Protein AF-A0AAV5ZRG2-F1 (afdb_monomer_lite)

pLDDT: mean 85.49, std 22.39, range [25.75, 98.88]

Secondary structure (DSSP, 8-state):
---------TTTTSSSSS---------------------SS-------------TT------S--TTSBPP--EEEETTS-EEEGGGGTTSEEEEEEEETT-HHHHHHTTHHHH--GGG-PPPTT---HHHHHHHHTTT--TT-TTEEEEEEEEE-TTSSPPPHHHHHHHHHHHT--GGGTEEEEE--GGG-SHHHHHT-SEEEEE-TTSBEEEEEESSS-SS-IIIIIHHHHHHHH-S--TT-----HHHHHHHHHTTT-------TTT--S-HHHHHHHHHHHHHHHHHHHHHHHHHHHHHHSSSPPPPHHHHHHHHHHHHTS---GGGHHHHHHHHHHHHHHHHHHHHHTTSPPPS-GGGSHHHHHHHHHHHHHHHHHHHH-TT--HHHHHHHHHHHHHH---

Foldseek 3Di:
DDDDDDDDDPPPPPPPDPPDDDDDDDDDDDDDDDDDDDDDDDDDDDPPPDPPPDPDPDPFDPDADAQAFHGQDFFAWLVRDTDTPCVLQQAKEKEWLDALLDLCNCQQLACVPLNRDPPRHHDPPRHHVQVQLCVQAVHDGLLPQRYAYEYEYQAYPVRAFDDSNRNNSSCVSSVQDVVSNYIYTGDDRSNDDPRSVQQPGDIWIAASRNGTHAWQGHPDTPDPCRNPVSNCNCVRVDPCPVDPDPDPPVLLVVLQVLDPFDAQQADLPQAPDDNLVSVLVNLLLVLLSQLSSQLSQLVVCLVPVDDDHDDLVSLVVSLVVLVPDPDDPLCVLLSVLQSLLSVLSSVLSVVCVVPHDDPDQCPPPSLVSSLVSLVVSLVSVCVSRVPTDPSNNVNSCRSSVSSHPD

Sequence (406 aa):
MKAKTLVLVLVWAVFLGLAAWQFGGTGPIESIAASVKCGVGQCPLQVAAATATQPGRTAVMWPPRLGEPYPDLELIDQTGQPVRLSSFKGSVMLIEPVGMTCPACQSFAGAHRLGSYEGVAPQEGLPSIEELLPRYAQGLSLSDDRIVFVQLLLYSMSMGPPTPADARQWAEHFRVDRGKNHVVLAGTKELLGQASYDMIPGFHLVDRNFILQVDSTGHRPRHDLFTELLPMVPRLLGPRAAAETPVEPTLVEDAYRAIPHRRTVFDVGTAKMSAEEREYLRRLFDLVDLGIVERVGTLGWLKSNGGREPSAENYDRVLSQLNALAVPPRLGSVHRLVSEAMGEQRAALAEWRKTAVPADLARHPLVASSSGKLRRAYGELLALFPQEDAHNKAAFFDYLCAMDFI

Radius of gyration: 28.53 Å; chains: 1; bounding box: 80×71×68 Å

Structure (mmCIF, N/CA/C/O backbone):
data_AF-A0AAV5ZRG2-F1
#
_entry.id   AF-A0AAV5ZRG2-F1
#
loop_
_atom_site.group_PDB
_atom_site.id
_atom_site.type_symbol
_atom_site.label_atom_id
_atom_site.label_alt_id
_atom_site.label_comp_id
_atom_site.label_asym_id
_atom_site.label_entity_id
_atom_site.label_seq_id
_atom_site.pdbx_PDB_ins_code
_atom_site.Cartn_x
_atom_site.Cartn_y
_atom_site.Cartn_z
_atom_site.occupancy
_atom_site.B_iso_or_e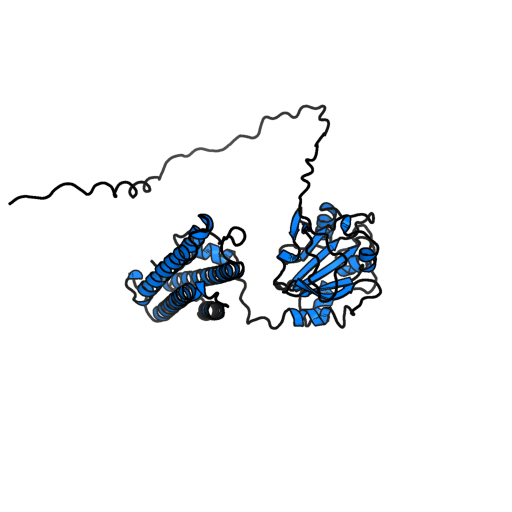quiv
_atom_site.auth_seq_id
_atom_site.auth_comp_id
_atom_site.auth_asym_id
_atom_site.auth_atom_id
_atom_site.pdbx_PDB_model_num
ATOM 1 N N . MET A 1 1 ? -46.970 46.599 36.460 1.00 34.84 1 MET A N 1
ATOM 2 C CA . MET A 1 1 ? -47.338 47.302 35.209 1.00 34.84 1 MET A CA 1
ATOM 3 C C . MET A 1 1 ? -46.064 47.679 34.454 1.00 34.84 1 MET A C 1
ATOM 5 O O . MET A 1 1 ? -45.280 48.414 35.027 1.00 34.84 1 MET A O 1
ATOM 9 N N . LYS A 1 2 ? -45.917 47.185 33.207 1.00 33.19 2 LYS A N 1
ATOM 10 C CA . LYS A 1 2 ? -44.988 47.603 32.116 1.00 33.19 2 LYS A CA 1
ATOM 11 C C . LYS A 1 2 ? -43.472 47.362 32.356 1.00 33.19 2 LYS A C 1
ATOM 13 O O . LYS A 1 2 ? -42.883 47.994 33.215 1.00 33.19 2 LYS A O 1
ATOM 18 N N . ALA A 1 3 ? -42.878 46.288 31.804 1.00 35.78 3 ALA A N 1
ATOM 19 C CA . ALA A 1 3 ? -42.312 46.093 30.437 1.00 35.78 3 ALA A CA 1
ATOM 20 C C . ALA A 1 3 ? -40.870 46.657 30.330 1.00 35.78 3 ALA A C 1
ATOM 22 O O . ALA A 1 3 ? -40.707 47.865 30.397 1.00 35.78 3 ALA A O 1
ATOM 23 N N . LYS A 1 4 ? -39.773 45.876 30.383 1.00 42.81 4 LYS A N 1
ATOM 24 C CA . LYS A 1 4 ? -39.190 44.885 29.434 1.00 42.81 4 LYS A CA 1
ATOM 25 C C . LYS A 1 4 ? -39.018 45.396 27.996 1.00 42.81 4 LYS A C 1
ATOM 27 O O . LYS A 1 4 ? -39.928 45.214 27.194 1.00 42.81 4 LYS A O 1
ATOM 32 N N . THR A 1 5 ? -37.830 45.903 27.641 1.00 41.25 5 THR A N 1
ATOM 33 C CA . THR A 1 5 ? -37.256 45.823 26.276 1.00 41.25 5 THR A CA 1
ATOM 34 C C . THR A 1 5 ? -35.747 46.127 26.299 1.00 41.25 5 THR A C 1
ATOM 36 O O . THR A 1 5 ? -35.300 46.884 27.150 1.00 41.25 5 THR A O 1
ATOM 39 N N . LEU A 1 6 ? -35.016 45.570 25.324 1.00 39.03 6 LEU A N 1
ATOM 40 C CA . LEU A 1 6 ? -33.600 45.778 24.971 1.00 39.03 6 LEU A CA 1
ATOM 41 C C . LEU A 1 6 ? -32.544 45.020 25.796 1.00 39.03 6 LEU A C 1
ATOM 43 O O . LEU A 1 6 ? -31.997 45.566 26.736 1.00 39.03 6 LEU A O 1
ATOM 47 N N . VAL A 1 7 ? -32.223 43.788 25.376 1.00 40.59 7 VAL A N 1
ATOM 48 C CA . VAL A 1 7 ? -30.865 43.323 24.992 1.00 40.59 7 VAL A CA 1
ATOM 49 C C . VAL A 1 7 ? -31.059 41.980 24.270 1.00 40.59 7 VAL A C 1
ATOM 51 O O . VAL A 1 7 ? -31.121 40.952 24.929 1.00 40.59 7 VAL A O 1
ATOM 54 N N . LEU A 1 8 ? -31.225 41.975 22.940 1.00 39.06 8 LEU A N 1
ATOM 55 C CA . LEU A 1 8 ? -30.993 40.794 22.081 1.00 39.06 8 LEU A CA 1
ATOM 56 C C . LEU A 1 8 ? -31.120 41.186 20.593 1.00 39.06 8 LEU A C 1
ATOM 58 O O . LEU A 1 8 ? -32.185 41.055 20.004 1.00 39.06 8 LEU A O 1
ATOM 62 N N . VAL A 1 9 ? -30.052 41.716 19.981 1.00 39.03 9 VAL A N 1
ATOM 63 C CA . VAL A 1 9 ? -29.987 41.920 18.509 1.00 39.03 9 VAL A CA 1
ATOM 64 C C . VAL A 1 9 ? -28.652 41.463 17.893 1.00 39.03 9 VAL A C 1
ATOM 66 O O . VAL A 1 9 ? -28.528 41.374 16.679 1.00 39.03 9 VAL A O 1
ATOM 69 N N . LEU A 1 10 ? -27.655 41.043 18.673 1.00 34.97 10 LEU A N 1
ATOM 70 C CA . LEU A 1 10 ? -26.305 40.796 18.146 1.00 34.97 10 LEU A CA 1
ATOM 71 C C . LEU A 1 10 ? -25.943 39.306 18.029 1.00 34.97 10 LEU A C 1
ATOM 73 O O . LEU A 1 10 ? -24.898 38.891 18.502 1.00 34.97 10 LEU A O 1
ATOM 77 N N . VAL A 1 11 ? -26.813 38.492 17.415 1.00 36.44 11 VAL A N 1
ATOM 78 C CA . VAL A 1 11 ? -26.460 37.115 16.970 1.00 36.44 11 VAL A CA 1
ATOM 79 C C . VAL A 1 11 ? -27.075 36.746 15.599 1.00 36.44 11 VAL A C 1
ATOM 81 O O . VAL A 1 11 ? -26.714 35.740 15.004 1.00 36.44 11 VAL A O 1
ATOM 84 N N . TRP A 1 12 ? -27.939 37.581 15.007 1.00 32.88 12 TRP A N 1
ATOM 85 C CA . TRP A 1 12 ? -28.685 37.229 13.782 1.00 32.88 12 TRP A CA 1
ATOM 86 C C . TRP A 1 12 ? -28.077 37.710 12.447 1.00 32.88 12 TRP A C 1
ATOM 88 O O . TRP A 1 12 ? -28.695 37.539 11.402 1.00 32.88 12 TRP A O 1
ATOM 98 N N . ALA A 1 13 ? -26.862 38.269 12.440 1.00 36.91 13 ALA A N 1
ATOM 99 C CA . ALA A 1 13 ? -26.251 38.851 11.232 1.00 36.91 13 ALA A CA 1
ATOM 100 C C . ALA A 1 13 ? -25.249 37.941 10.486 1.00 36.91 13 ALA A C 1
ATOM 102 O O . ALA A 1 13 ? -24.649 38.380 9.512 1.00 36.91 13 ALA A O 1
ATOM 103 N N . VAL A 1 14 ? -25.066 36.680 10.900 1.00 37.94 14 VAL A N 1
ATOM 104 C CA . VAL A 1 14 ? -24.123 35.746 10.236 1.00 37.94 14 VAL A CA 1
ATOM 105 C C . VAL A 1 14 ? -24.837 34.675 9.390 1.00 37.94 14 VAL A C 1
ATOM 107 O O . VAL A 1 14 ? -24.207 34.021 8.570 1.00 37.94 14 VAL A O 1
ATOM 110 N N . PHE A 1 15 ? -26.165 34.537 9.493 1.00 37.00 15 PHE A N 1
ATOM 111 C CA . PHE A 1 15 ? -26.904 33.420 8.876 1.00 37.00 15 PHE A CA 1
ATOM 112 C C . PHE A 1 15 ? -27.759 33.756 7.637 1.00 37.00 15 PHE A C 1
ATOM 114 O O . PHE A 1 15 ? -28.445 32.882 7.122 1.00 37.00 15 PHE A O 1
ATOM 121 N N . LEU A 1 16 ? -27.695 34.981 7.101 1.00 34.28 16 LEU A N 1
ATOM 122 C CA . LEU A 1 16 ? -28.445 35.390 5.895 1.00 34.28 16 LEU A CA 1
ATOM 123 C C . LEU A 1 16 ? -27.532 35.916 4.771 1.00 34.28 16 LEU A C 1
ATOM 125 O O . LEU A 1 16 ? -27.847 36.902 4.112 1.00 34.28 16 LEU A O 1
ATOM 129 N N . GLY A 1 17 ? -26.384 35.264 4.562 1.00 30.91 17 GLY A N 1
ATOM 130 C CA . GLY A 1 17 ? -25.375 35.661 3.568 1.00 30.91 17 GLY A CA 1
ATOM 131 C C . GLY A 1 17 ? -25.052 34.630 2.481 1.00 30.91 17 GLY A C 1
ATOM 132 O O . GLY A 1 17 ? -24.075 34.821 1.769 1.00 30.91 17 GLY A O 1
ATOM 133 N N . LEU A 1 18 ? -25.818 33.542 2.347 1.00 33.75 18 LEU A N 1
ATOM 134 C CA . LEU A 1 18 ? -25.573 32.479 1.356 1.00 33.75 18 LEU A CA 1
ATOM 135 C C . LEU A 1 18 ? -26.894 31.934 0.789 1.00 33.75 18 LEU A C 1
ATOM 137 O O . LEU A 1 18 ? -27.246 30.778 0.987 1.00 33.75 18 LEU A O 1
ATOM 141 N N . ALA A 1 19 ? -27.659 32.788 0.108 1.00 39.31 19 ALA A N 1
ATOM 142 C CA . ALA A 1 19 ? -28.791 32.363 -0.720 1.00 39.31 19 ALA A CA 1
ATOM 143 C C . ALA A 1 19 ? -29.127 33.431 -1.770 1.00 39.31 19 ALA A C 1
ATOM 145 O O . ALA A 1 19 ? -30.195 34.033 -1.753 1.00 39.31 19 ALA A O 1
ATOM 146 N N . ALA A 1 20 ? -28.190 33.694 -2.675 1.00 34.62 20 ALA A N 1
ATOM 147 C CA . ALA A 1 20 ? -28.480 34.315 -3.959 1.00 34.62 20 ALA A CA 1
ATOM 148 C C . ALA A 1 20 ? -27.297 34.034 -4.878 1.00 34.62 20 ALA A C 1
ATOM 150 O O . ALA A 1 20 ? -26.232 34.589 -4.653 1.00 34.62 20 ALA A O 1
ATOM 151 N N . TRP A 1 21 ? -27.473 33.164 -5.871 1.00 31.53 21 TRP A N 1
ATOM 152 C CA . TRP A 1 21 ? -26.853 33.305 -7.190 1.00 31.53 21 TRP A CA 1
ATOM 153 C C . TRP A 1 21 ? -27.485 32.284 -8.134 1.00 31.53 21 TRP A C 1
ATOM 155 O O . TRP A 1 21 ? -27.188 31.093 -8.095 1.00 31.53 21 TRP A O 1
ATOM 165 N N . GLN A 1 22 ? -28.380 32.772 -8.988 1.00 35.47 22 GLN A N 1
ATOM 166 C CA . GLN A 1 22 ? -28.697 32.120 -10.245 1.00 35.47 22 GLN A CA 1
ATOM 167 C C . GLN A 1 22 ? -29.011 33.178 -11.314 1.00 35.47 22 GLN A C 1
ATOM 169 O O . GLN A 1 22 ? -29.742 34.131 -11.060 1.00 35.47 22 GLN A O 1
ATOM 174 N N . PHE A 1 23 ? -28.458 32.904 -12.501 1.00 34.09 23 PHE A N 1
ATOM 175 C CA . PHE A 1 23 ? -28.704 33.444 -13.844 1.00 34.09 23 PHE A CA 1
ATOM 176 C C . PHE A 1 23 ? -28.023 34.737 -14.319 1.00 34.09 23 PHE A C 1
ATOM 178 O O . PHE A 1 23 ? -28.360 35.844 -13.918 1.00 34.09 23 PHE A O 1
ATOM 185 N N . GLY A 1 24 ? -27.203 34.552 -15.366 1.00 30.45 24 GLY A N 1
ATOM 186 C CA . GLY A 1 24 ? -27.174 35.438 -16.532 1.00 30.45 24 GLY A CA 1
ATOM 187 C C . GLY A 1 24 ? -25.797 35.590 -17.178 1.00 30.45 24 GLY A C 1
ATOM 188 O O . GLY A 1 24 ? -24.979 36.345 -16.670 1.00 30.45 24 GLY A O 1
ATOM 189 N N . GLY A 1 25 ? -25.554 34.947 -18.328 1.00 27.30 25 GLY A N 1
ATOM 190 C CA . GLY A 1 25 ? -24.407 35.313 -19.170 1.00 27.30 25 GLY A CA 1
ATOM 191 C C . GLY A 1 25 ? -24.001 34.296 -20.234 1.00 27.30 25 GLY A C 1
ATOM 192 O O . GLY A 1 25 ? -23.096 33.501 -20.026 1.00 27.30 25 GLY A O 1
ATOM 193 N N . THR A 1 26 ? -24.656 34.350 -21.389 1.00 40.75 26 THR A N 1
ATOM 194 C CA . THR A 1 26 ? -24.273 33.706 -22.656 1.00 40.75 26 THR A CA 1
ATOM 195 C C . THR A 1 26 ? -23.140 34.475 -23.357 1.00 40.75 26 THR A C 1
ATOM 197 O O . THR A 1 26 ? -23.277 35.685 -23.534 1.00 40.75 26 THR A O 1
ATOM 200 N N . GLY A 1 27 ? -22.086 33.804 -23.843 1.00 28.42 27 GLY A N 1
ATOM 201 C CA . GLY A 1 27 ? -21.125 34.382 -24.805 1.00 28.42 27 GLY A CA 1
ATOM 202 C C . GLY A 1 27 ? -19.825 33.569 -24.977 1.00 28.42 27 GLY A C 1
ATOM 203 O O . GLY A 1 27 ? -19.367 32.999 -23.991 1.00 28.42 27 GLY A O 1
ATOM 204 N N . PRO A 1 28 ? -19.247 33.462 -26.194 1.00 35.66 28 PRO A N 1
ATOM 205 C CA . PRO A 1 28 ? -18.302 32.405 -26.574 1.00 35.66 28 PRO A CA 1
ATOM 206 C C . PRO A 1 28 ? -16.834 32.742 -26.257 1.00 35.66 28 PRO A C 1
ATOM 208 O O . PRO A 1 28 ? -16.416 33.891 -26.376 1.00 35.66 28 PRO A O 1
ATOM 211 N N . ILE A 1 29 ? -16.035 31.724 -25.915 1.00 28.77 29 ILE A N 1
ATOM 212 C CA . ILE A 1 29 ? -14.572 31.827 -25.810 1.00 28.77 29 ILE A CA 1
ATOM 213 C C . ILE A 1 29 ? -13.958 31.309 -27.114 1.00 28.77 29 ILE A C 1
ATOM 215 O O . ILE A 1 29 ? -13.794 30.107 -27.306 1.00 28.77 29 ILE A O 1
ATOM 219 N N . GLU A 1 30 ? -13.594 32.241 -27.989 1.00 29.86 30 GLU A N 1
ATOM 220 C CA . GLU A 1 30 ? -12.513 32.087 -28.962 1.00 29.86 30 GLU A CA 1
ATOM 221 C C . GLU A 1 30 ? -11.387 33.072 -28.600 1.00 29.86 30 GLU A C 1
ATOM 223 O O . GLU A 1 30 ? -11.642 34.178 -28.128 1.00 29.86 30 GLU A O 1
ATOM 228 N N . SER A 1 31 ? -10.144 32.672 -28.898 1.00 29.20 31 SER A N 1
ATOM 229 C CA . SER A 1 31 ? -8.944 33.518 -29.020 1.00 29.20 31 SER A CA 1
ATOM 230 C C . SER A 1 31 ? -8.246 34.022 -27.740 1.00 29.20 31 SER A C 1
ATOM 232 O O . SER A 1 31 ? -8.363 35.190 -27.380 1.00 29.20 31 SER A O 1
ATOM 234 N N . ILE A 1 32 ? -7.314 33.214 -27.209 1.00 28.98 32 ILE A N 1
ATOM 235 C CA . ILE A 1 32 ? -5.946 33.687 -26.894 1.00 28.98 32 ILE A CA 1
ATOM 236 C C . ILE A 1 32 ? -4.947 32.617 -27.359 1.00 28.98 32 ILE A C 1
ATOM 238 O O . ILE A 1 32 ? -4.423 31.822 -26.586 1.00 28.98 32 ILE A O 1
ATOM 242 N N . ALA A 1 33 ? -4.700 32.593 -28.665 1.00 29.89 33 ALA A N 1
ATOM 243 C CA . ALA A 1 33 ? -3.567 31.909 -29.272 1.00 29.89 33 ALA A CA 1
ATOM 244 C C . ALA A 1 33 ? -2.979 32.836 -30.336 1.00 29.89 33 ALA A C 1
ATOM 246 O O . ALA A 1 33 ? -3.237 32.674 -31.519 1.00 29.89 33 ALA A O 1
ATOM 247 N N . ALA A 1 34 ? -2.248 33.857 -29.894 1.00 27.00 34 ALA A N 1
ATOM 248 C CA . ALA A 1 34 ? -1.212 34.539 -30.665 1.00 27.00 34 ALA A CA 1
ATOM 249 C C . ALA A 1 34 ? -0.648 35.677 -29.815 1.00 27.00 34 ALA A C 1
ATOM 251 O O . ALA A 1 34 ? -1.380 36.607 -29.486 1.00 27.00 34 ALA A O 1
ATOM 252 N N . SER A 1 35 ? 0.650 35.605 -29.500 1.00 30.48 35 SER A N 1
ATOM 253 C CA . SER A 1 35 ? 1.623 36.715 -29.584 1.00 30.48 35 SER A CA 1
ATOM 254 C C . SER A 1 35 ? 2.746 36.576 -28.552 1.00 30.48 35 SER A C 1
ATOM 256 O O . SER A 1 35 ? 2.848 37.387 -27.641 1.00 30.48 35 SER A O 1
ATOM 258 N N . VAL A 1 36 ? 3.658 35.616 -28.733 1.00 25.75 36 VAL A N 1
ATOM 259 C CA . VAL A 1 36 ? 5.061 35.836 -28.345 1.00 25.75 36 VAL A CA 1
ATOM 260 C C . VAL A 1 36 ? 5.947 35.283 -29.456 1.00 25.75 36 VAL A C 1
ATOM 262 O O . VAL A 1 36 ? 6.033 34.080 -29.678 1.00 25.75 36 VAL A O 1
ATOM 265 N N . LYS A 1 37 ? 6.569 36.200 -30.201 1.00 29.41 37 LYS A N 1
ATOM 266 C CA . LYS A 1 37 ? 7.625 35.908 -31.171 1.00 29.41 37 LYS A CA 1
ATOM 267 C C . LYS A 1 37 ? 8.891 35.544 -30.395 1.00 29.41 37 LYS A C 1
ATOM 269 O O . LYS A 1 37 ? 9.465 36.412 -29.743 1.00 29.41 37 LYS A O 1
ATOM 274 N N . CYS A 1 38 ? 9.353 34.301 -30.488 1.00 27.84 38 CYS A N 1
ATOM 275 C CA . CYS A 1 38 ? 10.720 33.965 -30.096 1.00 27.84 38 CYS A CA 1
ATOM 276 C C . CYS A 1 38 ? 11.675 34.470 -31.185 1.00 27.84 38 CYS A C 1
ATOM 278 O O . CYS A 1 38 ? 11.672 33.974 -32.311 1.00 27.84 38 CYS A O 1
ATOM 280 N N . GLY A 1 39 ? 12.448 35.503 -30.852 1.00 27.94 39 GLY A N 1
ATOM 281 C CA . GLY A 1 39 ? 13.554 35.986 -31.667 1.00 27.94 39 GLY A CA 1
ATOM 282 C C . GLY A 1 39 ? 14.748 35.036 -31.592 1.00 27.94 39 GLY A C 1
ATOM 283 O O . GLY A 1 39 ? 15.058 34.477 -30.543 1.00 27.94 39 GLY A O 1
ATOM 284 N N . VAL A 1 40 ? 15.399 34.859 -32.736 1.00 36.66 40 VAL A N 1
ATOM 285 C CA . VAL A 1 40 ? 16.639 34.106 -32.915 1.00 36.66 40 VAL A CA 1
ATOM 286 C C . VAL A 1 40 ? 17.789 34.864 -32.246 1.00 36.66 40 VAL A C 1
ATOM 288 O O . VAL A 1 40 ? 18.019 36.024 -32.576 1.00 36.66 40 VAL A O 1
ATOM 291 N N . GLY A 1 41 ? 18.541 34.193 -31.368 1.00 35.91 41 GLY A N 1
ATOM 292 C CA . GLY A 1 41 ? 19.876 34.631 -30.949 1.00 35.91 41 GLY A CA 1
ATOM 293 C C . GLY A 1 41 ? 20.081 34.774 -29.440 1.00 35.91 41 GLY A C 1
ATOM 294 O O . GLY A 1 41 ? 19.523 35.661 -28.812 1.00 35.91 41 GLY A O 1
ATOM 295 N N . GLN A 1 42 ? 20.98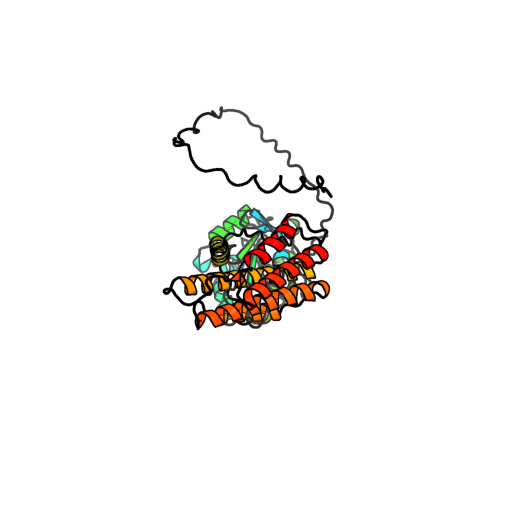5 33.939 -28.916 1.00 36.03 42 GLN A N 1
ATOM 296 C CA . GLN A 1 42 ? 21.749 34.120 -27.672 1.00 36.03 42 GLN A CA 1
ATOM 297 C C . GLN A 1 42 ? 20.968 34.063 -26.346 1.00 36.03 42 GLN A C 1
ATOM 299 O O . GLN A 1 42 ? 20.590 35.073 -25.764 1.00 36.03 42 GLN A O 1
ATOM 304 N N . CYS A 1 43 ? 20.877 32.856 -25.780 1.00 26.06 43 CYS A N 1
ATOM 305 C CA . CYS A 1 43 ? 20.791 32.671 -24.331 1.00 26.06 43 CYS A CA 1
ATOM 306 C C . CYS A 1 43 ? 21.982 31.817 -23.869 1.00 26.06 43 CYS A C 1
ATOM 308 O O . CYS A 1 43 ? 22.019 30.624 -24.181 1.00 26.06 43 CYS A O 1
ATOM 310 N N . PRO A 1 44 ? 22.973 32.385 -23.156 1.00 35.72 44 PRO A N 1
ATOM 311 C CA . PRO A 1 44 ? 23.947 31.584 -22.438 1.00 35.72 44 PRO A CA 1
ATOM 312 C C . PRO A 1 44 ? 23.245 30.954 -21.228 1.00 35.72 44 PRO A C 1
ATOM 314 O O . PRO A 1 44 ? 22.804 31.645 -20.311 1.00 35.72 44 PRO A O 1
ATOM 317 N N . LEU A 1 45 ? 23.117 29.628 -21.244 1.00 31.42 45 LEU A N 1
ATOM 318 C CA . LEU A 1 45 ? 22.704 28.845 -20.084 1.00 31.42 45 LEU A CA 1
ATOM 319 C C . LEU A 1 45 ? 23.762 28.988 -18.985 1.00 31.42 45 LEU A C 1
ATOM 321 O O . LEU A 1 45 ? 24.807 28.344 -19.019 1.00 31.42 45 LEU A O 1
ATOM 325 N N . GLN A 1 46 ? 23.457 29.806 -17.986 1.00 32.66 46 GLN A N 1
ATOM 326 C CA . GLN A 1 46 ? 24.049 29.709 -16.659 1.00 32.66 46 GLN A CA 1
ATOM 327 C C . GLN A 1 46 ? 22.911 29.514 -15.660 1.00 32.66 46 GLN A C 1
ATOM 329 O O . GLN A 1 46 ? 22.422 30.444 -15.025 1.00 32.66 46 GLN A O 1
ATOM 334 N N . VAL A 1 47 ? 22.462 28.264 -15.549 1.00 32.31 47 VAL A N 1
ATOM 335 C CA . VAL A 1 47 ? 21.676 27.827 -14.397 1.00 32.31 47 VAL A CA 1
ATOM 336 C C . VAL A 1 47 ? 22.683 27.536 -13.292 1.00 32.31 47 VAL A C 1
ATOM 338 O O . VAL A 1 47 ? 23.276 26.461 -13.236 1.00 32.31 47 VAL A O 1
ATOM 341 N N . ALA A 1 48 ? 22.921 28.520 -12.428 1.00 34.53 48 ALA A N 1
ATOM 342 C CA . ALA A 1 48 ? 23.519 28.251 -11.133 1.00 34.53 48 ALA A CA 1
ATOM 343 C C . ALA A 1 48 ? 22.498 27.439 -10.324 1.00 34.53 48 ALA A C 1
ATOM 345 O O . ALA A 1 48 ? 21.539 27.983 -9.779 1.00 34.53 48 ALA A O 1
ATOM 346 N N . ALA A 1 49 ? 22.674 26.118 -10.303 1.00 34.84 49 ALA A N 1
ATOM 347 C CA . ALA A 1 49 ? 21.942 25.241 -9.409 1.00 34.84 49 ALA A CA 1
ATOM 348 C C . ALA A 1 49 ? 22.314 25.606 -7.965 1.00 34.84 49 ALA A C 1
ATOM 350 O O . ALA A 1 49 ? 23.444 25.393 -7.520 1.00 34.84 49 ALA A O 1
ATOM 351 N N . ALA A 1 50 ? 21.355 26.177 -7.239 1.00 30.59 50 ALA A N 1
ATOM 352 C CA . ALA A 1 50 ? 21.455 26.360 -5.804 1.00 30.59 50 ALA A CA 1
ATOM 353 C C . ALA A 1 50 ? 21.613 24.979 -5.155 1.00 30.59 50 ALA A C 1
ATOM 355 O O . ALA A 1 50 ? 20.699 24.156 -5.162 1.00 30.59 50 ALA A O 1
ATOM 356 N N . THR A 1 51 ? 22.801 24.709 -4.621 1.00 35.91 51 THR A N 1
ATOM 357 C CA . THR A 1 51 ? 23.056 23.499 -3.844 1.00 35.91 51 THR A CA 1
ATOM 358 C C . THR A 1 51 ? 22.490 23.734 -2.449 1.00 35.91 51 THR A C 1
ATOM 360 O O . THR A 1 51 ? 23.117 24.384 -1.616 1.00 35.91 51 THR A O 1
ATOM 363 N N . ALA A 1 52 ? 21.274 23.250 -2.198 1.00 37.56 52 ALA A N 1
ATOM 364 C CA . ALA A 1 52 ? 20.752 23.148 -0.844 1.00 37.56 52 ALA A CA 1
ATOM 365 C C . ALA A 1 52 ? 21.450 21.969 -0.152 1.00 37.56 52 ALA A C 1
ATOM 367 O O . ALA A 1 52 ? 21.054 20.812 -0.288 1.00 37.56 52 ALA A O 1
ATOM 368 N N . THR A 1 53 ? 22.529 22.261 0.565 1.00 35.97 53 THR A N 1
ATOM 369 C CA . THR A 1 53 ? 23.169 21.323 1.488 1.00 35.97 53 THR A CA 1
ATOM 370 C C . THR A 1 53 ? 22.180 21.022 2.614 1.00 35.97 53 THR A C 1
ATOM 372 O O . THR A 1 53 ? 22.018 21.842 3.514 1.00 35.97 53 THR A O 1
ATOM 375 N N . GLN A 1 54 ? 21.477 19.886 2.557 1.00 42.53 54 GLN A N 1
ATOM 376 C CA . GLN A 1 54 ? 20.591 19.467 3.645 1.00 42.53 54 GLN A CA 1
ATOM 377 C C . GLN A 1 54 ? 21.419 18.948 4.835 1.00 42.53 54 GLN A C 1
ATOM 379 O O . GLN A 1 54 ? 22.111 17.933 4.701 1.00 42.53 54 GLN A O 1
ATOM 384 N N . PRO A 1 55 ? 21.361 19.607 6.006 1.00 37.22 55 PRO A N 1
ATOM 385 C CA . PRO A 1 55 ? 21.970 19.100 7.223 1.00 37.22 55 PRO A CA 1
ATOM 386 C C . PRO A 1 55 ? 21.089 17.991 7.813 1.00 37.22 55 PRO A C 1
ATOM 388 O O . PRO A 1 55 ? 19.893 18.187 8.009 1.00 37.22 55 PRO A O 1
ATOM 391 N N . GLY A 1 56 ? 21.687 16.835 8.117 1.00 46.31 56 GLY A N 1
ATOM 392 C CA . GLY A 1 56 ? 21.025 15.755 8.864 1.00 46.31 56 GLY A CA 1
ATOM 393 C C . GLY A 1 56 ? 20.905 14.407 8.152 1.00 46.31 56 GLY A C 1
ATOM 394 O O . GLY A 1 56 ? 20.330 13.488 8.730 1.00 46.31 56 GLY A O 1
ATOM 395 N N . ARG A 1 57 ? 21.463 14.242 6.942 1.00 55.06 57 ARG A N 1
ATOM 396 C CA . ARG A 1 57 ? 21.567 12.920 6.302 1.00 55.06 57 ARG A CA 1
ATOM 397 C C . ARG A 1 57 ? 22.434 12.000 7.164 1.00 55.06 57 ARG A C 1
ATOM 399 O O . ARG A 1 57 ? 23.657 12.123 7.192 1.00 55.06 57 ARG A O 1
ATOM 406 N N . THR A 1 58 ? 21.785 11.101 7.896 1.00 57.72 58 THR A N 1
ATOM 407 C CA . THR A 1 58 ? 22.438 9.975 8.564 1.00 57.72 58 THR A CA 1
ATOM 408 C C . THR A 1 58 ? 23.174 9.175 7.493 1.00 57.72 58 THR A C 1
ATOM 410 O O . THR A 1 58 ? 22.660 9.024 6.383 1.00 57.72 58 THR A O 1
ATOM 413 N N . ALA A 1 59 ? 24.393 8.717 7.787 1.00 68.38 59 ALA A N 1
ATOM 414 C CA . ALA A 1 59 ? 25.154 7.913 6.839 1.00 68.38 59 ALA A CA 1
ATOM 415 C C . ALA A 1 59 ? 24.289 6.734 6.373 1.00 68.38 59 ALA A C 1
ATOM 417 O O . ALA A 1 59 ? 23.760 5.990 7.200 1.00 68.38 59 ALA A O 1
ATOM 418 N N . VAL A 1 60 ? 24.115 6.603 5.057 1.00 75.12 60 VAL A N 1
ATOM 419 C CA . VAL A 1 60 ? 23.375 5.486 4.473 1.00 75.12 60 VAL A CA 1
ATOM 420 C C . VAL A 1 60 ? 24.127 4.214 4.843 1.00 75.12 60 VAL A C 1
ATOM 422 O O . VAL A 1 60 ? 25.270 4.022 4.433 1.00 75.12 60 VAL A O 1
ATOM 425 N N . MET A 1 61 ? 23.512 3.363 5.662 1.00 87.19 61 MET A N 1
ATOM 426 C CA . MET A 1 61 ? 24.069 2.053 5.965 1.00 87.19 61 MET A CA 1
ATOM 427 C C . MET A 1 61 ? 23.942 1.201 4.703 1.00 87.19 61 MET A C 1
ATOM 429 O O . MET A 1 61 ? 22.843 0.812 4.330 1.00 87.19 61 MET A O 1
ATOM 433 N N . TRP A 1 62 ? 25.051 0.968 4.010 1.00 94.31 62 TRP A N 1
ATOM 434 C CA . TRP A 1 62 ? 25.092 0.167 2.792 1.00 94.31 62 TRP A CA 1
ATOM 435 C C . TRP A 1 62 ? 26.357 -0.700 2.793 1.00 94.31 62 TRP A C 1
ATOM 437 O O . TRP A 1 62 ? 27.429 -0.179 3.122 1.00 94.31 62 TRP A O 1
ATOM 447 N N . PRO A 1 63 ? 26.277 -2.003 2.458 1.00 95.81 63 PRO A N 1
ATOM 448 C CA . PRO A 1 63 ? 25.107 -2.754 1.972 1.00 95.81 63 PRO A CA 1
ATOM 449 C C . PRO A 1 63 ? 24.085 -3.127 3.074 1.00 95.81 63 PRO A C 1
ATOM 451 O O . PRO A 1 63 ? 24.400 -2.995 4.262 1.00 95.81 63 PRO A O 1
ATOM 454 N N . PRO A 1 64 ? 22.873 -3.598 2.703 1.00 96.88 64 PRO A N 1
ATOM 455 C CA . PRO A 1 64 ? 21.891 -4.150 3.641 1.00 96.88 64 PRO A CA 1
ATOM 456 C C . PRO A 1 64 ? 22.442 -5.330 4.458 1.00 96.88 64 PRO A C 1
ATOM 458 O O . PRO A 1 64 ? 23.340 -6.048 4.015 1.00 96.88 64 PRO A O 1
ATOM 461 N N . ARG A 1 65 ? 21.885 -5.561 5.653 1.00 97.12 65 ARG A N 1
ATOM 462 C CA . ARG A 1 65 ? 22.281 -6.663 6.544 1.00 97.12 65 ARG A CA 1
ATOM 463 C C . ARG A 1 65 ? 21.079 -7.507 6.936 1.00 97.12 65 ARG A C 1
ATOM 465 O O . ARG A 1 65 ? 20.024 -6.984 7.278 1.00 97.12 65 ARG A O 1
ATOM 472 N N . LEU A 1 66 ? 21.254 -8.824 6.878 1.00 97.62 66 LEU A N 1
ATOM 473 C CA . LEU A 1 66 ? 20.217 -9.791 7.223 1.00 97.62 66 LEU A CA 1
ATOM 474 C C . LEU A 1 66 ? 19.774 -9.622 8.685 1.00 97.62 66 LEU A C 1
ATOM 476 O O . LEU A 1 66 ? 20.621 -9.533 9.573 1.00 97.62 66 LEU A O 1
ATOM 480 N N . GLY A 1 67 ? 18.463 -9.604 8.930 1.00 96.44 67 GLY A N 1
ATOM 481 C CA . GLY A 1 67 ? 17.871 -9.435 10.261 1.00 96.44 67 GLY A CA 1
ATOM 482 C C . GLY A 1 67 ? 17.879 -7.999 10.796 1.00 96.44 67 GLY A C 1
ATOM 483 O O . GLY A 1 67 ? 17.356 -7.756 11.883 1.00 96.44 67 GLY A O 1
ATOM 484 N N . GLU A 1 68 ? 18.432 -7.042 10.049 1.00 97.19 68 GLU A N 1
ATOM 485 C CA . GLU A 1 68 ? 18.423 -5.619 10.390 1.00 97.19 68 GLU A CA 1
ATOM 486 C C . GLU A 1 68 ? 17.375 -4.858 9.551 1.00 97.19 68 GLU A C 1
ATOM 488 O O . GLU A 1 68 ? 16.928 -5.355 8.506 1.00 97.19 68 GLU A O 1
ATOM 493 N N . PRO A 1 69 ? 16.958 -3.649 9.981 1.00 96.62 69 PRO A N 1
ATOM 494 C CA . PRO A 1 69 ? 16.170 -2.763 9.136 1.00 96.62 69 PRO A CA 1
ATOM 495 C C . PRO A 1 69 ? 16.842 -2.536 7.781 1.00 96.62 69 PRO A C 1
ATOM 497 O O . PRO A 1 69 ? 18.045 -2.275 7.711 1.00 96.62 69 PRO A O 1
ATOM 500 N N . TYR A 1 70 ? 16.064 -2.618 6.703 1.00 97.94 70 TYR A N 1
ATOM 501 C CA . TYR A 1 70 ? 16.574 -2.344 5.366 1.00 97.94 70 TYR A CA 1
ATOM 502 C C . TYR A 1 70 ? 17.042 -0.879 5.273 1.00 97.94 70 TYR A C 1
ATOM 504 O O . TYR A 1 70 ? 16.447 -0.009 5.920 1.00 97.94 70 TYR A O 1
ATOM 512 N N . PRO A 1 71 ? 18.087 -0.561 4.488 1.00 96.69 71 PRO A N 1
ATOM 513 C CA . PRO A 1 71 ? 18.522 0.817 4.311 1.00 96.69 71 PRO A CA 1
ATOM 514 C C . PRO A 1 71 ? 17.392 1.697 3.779 1.00 96.69 71 PRO A C 1
ATOM 516 O O . PRO A 1 71 ? 16.789 1.422 2.741 1.00 96.69 71 PRO A O 1
ATOM 519 N N . ASP A 1 72 ? 17.103 2.772 4.501 1.00 95.50 72 ASP A N 1
ATOM 520 C CA . ASP A 1 72 ? 16.001 3.668 4.180 1.00 95.50 72 ASP A CA 1
ATOM 521 C C . ASP A 1 72 ? 16.433 4.731 3.165 1.00 95.50 72 ASP A C 1
ATOM 523 O O . ASP A 1 72 ? 16.734 5.879 3.498 1.00 95.50 72 ASP A O 1
ATOM 527 N N . LEU A 1 73 ? 16.543 4.295 1.913 1.00 95.31 73 LEU A N 1
ATOM 528 C CA . LEU A 1 73 ? 17.006 5.116 0.800 1.00 95.31 73 LEU A CA 1
ATOM 529 C C . LEU A 1 73 ? 15.907 6.073 0.333 1.00 95.31 73 LEU A C 1
ATOM 531 O O . LEU A 1 73 ? 14.757 5.666 0.181 1.00 95.31 73 LEU A O 1
ATOM 535 N N . GLU A 1 74 ? 16.285 7.315 0.037 1.00 95.94 74 GLU A N 1
ATOM 536 C CA . GLU A 1 74 ? 15.449 8.290 -0.668 1.00 95.94 74 GLU A CA 1
ATOM 537 C C . GLU A 1 74 ? 16.008 8.485 -2.082 1.00 95.94 74 GLU A C 1
ATOM 539 O O . GLU A 1 74 ? 17.095 9.046 -2.252 1.00 95.94 74 GLU A O 1
ATOM 544 N N . LEU A 1 75 ? 15.292 7.959 -3.075 1.00 97.31 75 LEU A N 1
ATOM 545 C CA . LEU A 1 75 ? 15.715 7.841 -4.474 1.00 97.31 75 LEU A CA 1
ATOM 546 C C . LEU A 1 75 ? 14.659 8.426 -5.412 1.00 97.31 75 LEU A C 1
ATOM 548 O O . LEU A 1 75 ? 13.544 8.717 -4.993 1.00 97.31 75 LEU A O 1
ATOM 552 N N . ILE A 1 76 ? 15.000 8.582 -6.690 1.00 98.06 76 ILE A N 1
ATOM 553 C CA . ILE A 1 76 ? 14.045 9.008 -7.719 1.00 98.06 76 ILE A CA 1
ATOM 554 C C . ILE A 1 76 ? 13.513 7.780 -8.455 1.00 98.06 76 ILE A C 1
ATOM 556 O O . ILE A 1 76 ? 14.290 6.905 -8.843 1.00 98.06 76 ILE A O 1
ATOM 560 N N . ASP A 1 77 ? 12.199 7.718 -8.645 1.00 98.50 77 ASP A N 1
ATOM 561 C CA . ASP A 1 77 ? 11.537 6.618 -9.344 1.00 98.50 77 ASP A CA 1
ATOM 562 C C . ASP A 1 77 ? 11.415 6.828 -10.864 1.00 98.50 77 ASP A C 1
ATOM 564 O O . ASP A 1 77 ? 11.802 7.867 -11.410 1.00 98.50 77 ASP A O 1
ATOM 568 N N . GLN A 1 78 ? 10.809 5.858 -11.555 1.00 98.44 78 GLN A N 1
ATOM 569 C CA . GLN A 1 78 ? 10.576 5.917 -13.001 1.00 98.44 78 GLN A CA 1
ATOM 570 C C . GLN A 1 78 ? 9.678 7.081 -13.459 1.00 98.44 78 GLN A C 1
ATOM 572 O O . GLN A 1 78 ? 9.677 7.441 -14.636 1.00 98.44 78 GLN A O 1
ATOM 577 N N . THR A 1 79 ? 8.909 7.691 -12.553 1.00 97.38 79 THR A N 1
ATOM 578 C CA . THR A 1 79 ? 8.044 8.844 -12.849 1.00 97.38 79 THR A CA 1
ATOM 579 C C . THR A 1 79 ? 8.745 10.181 -12.602 1.00 97.38 79 THR A C 1
ATOM 581 O O . THR A 1 79 ? 8.270 11.223 -13.058 1.00 97.38 79 THR A O 1
ATOM 584 N N . GLY A 1 80 ? 9.920 10.163 -11.966 1.00 96.12 80 GLY A N 1
ATOM 585 C CA . GLY A 1 80 ? 10.669 11.349 -11.554 1.00 96.12 80 GLY A CA 1
ATOM 586 C C . GLY A 1 80 ? 10.317 11.840 -10.149 1.00 96.12 80 GLY A C 1
ATOM 587 O O . GLY A 1 80 ? 10.745 12.931 -9.775 1.00 96.12 80 GLY A O 1
ATOM 588 N N . GLN A 1 81 ? 9.546 11.071 -9.379 1.00 96.62 81 GLN A N 1
ATOM 589 C CA . GLN A 1 81 ? 9.149 11.427 -8.020 1.00 96.62 81 GLN A CA 1
ATOM 590 C C . GLN A 1 81 ? 10.168 10.911 -6.996 1.00 96.62 81 GLN A C 1
ATOM 592 O O . GLN A 1 81 ? 10.696 9.806 -7.162 1.00 96.62 81 GLN A O 1
ATOM 597 N N . PRO A 1 82 ? 10.443 11.675 -5.922 1.00 95.38 82 PRO A N 1
ATOM 598 C CA . PRO A 1 82 ? 11.214 11.168 -4.800 1.00 95.38 82 PRO A CA 1
ATOM 599 C C . PRO A 1 82 ? 10.417 10.088 -4.060 1.00 95.38 82 PRO A C 1
ATOM 601 O O . PRO A 1 82 ? 9.240 10.257 -3.742 1.00 95.38 82 PRO A O 1
ATOM 604 N N . VAL A 1 83 ? 11.073 8.970 -3.772 1.00 95.75 83 VAL A N 1
ATOM 605 C CA . VAL A 1 83 ? 10.519 7.822 -3.060 1.00 95.75 83 VAL A CA 1
ATOM 606 C C . VAL A 1 83 ? 11.483 7.422 -1.961 1.00 95.75 83 VAL A C 1
ATOM 608 O O . VAL A 1 83 ? 12.663 7.173 -2.202 1.00 95.75 83 VAL A O 1
ATOM 611 N N . ARG A 1 84 ? 10.950 7.310 -0.748 1.00 96.25 84 ARG A N 1
ATOM 612 C CA . ARG A 1 84 ? 11.660 6.778 0.409 1.00 96.25 84 ARG A CA 1
ATOM 613 C C . ARG A 1 84 ? 11.267 5.319 0.615 1.00 96.25 84 ARG A C 1
ATOM 615 O O . ARG A 1 84 ? 10.075 5.046 0.728 1.00 96.25 84 ARG A O 1
ATOM 622 N N . LEU A 1 85 ? 12.214 4.382 0.670 1.00 96.56 85 LEU A N 1
ATOM 623 C CA . LEU A 1 85 ? 11.887 2.948 0.740 1.00 96.56 85 LEU A CA 1
ATOM 624 C C . LEU A 1 85 ? 11.022 2.595 1.961 1.00 96.56 85 LEU A C 1
ATOM 626 O O . LEU A 1 85 ? 10.090 1.805 1.830 1.00 96.56 85 LEU A O 1
ATOM 630 N N . SER A 1 86 ? 11.244 3.224 3.121 1.00 95.38 86 SER A N 1
ATOM 631 C CA . SER A 1 86 ? 10.400 2.994 4.307 1.00 95.38 86 SER A CA 1
ATOM 632 C C . SER A 1 86 ? 8.940 3.421 4.142 1.00 95.38 86 SER A C 1
ATOM 634 O O . SER A 1 86 ? 8.104 2.997 4.940 1.00 95.38 86 SER A O 1
ATOM 636 N N . SER A 1 87 ? 8.592 4.189 3.101 1.00 93.88 87 SER A N 1
ATOM 637 C CA . SER A 1 87 ? 7.187 4.479 2.773 1.00 93.88 87 SER A CA 1
ATOM 638 C C . SER A 1 87 ? 6.394 3.226 2.383 1.00 93.88 87 SER A C 1
ATOM 640 O O . SER A 1 87 ? 5.172 3.234 2.479 1.00 93.88 87 SER A O 1
ATOM 642 N N . PHE A 1 88 ? 7.075 2.132 2.021 1.00 95.69 88 PHE A N 1
ATOM 643 C CA . PHE A 1 88 ? 6.460 0.835 1.729 1.00 95.69 88 PHE A CA 1
ATOM 644 C C . PHE A 1 88 ? 6.308 -0.071 2.961 1.00 95.69 88 PHE A C 1
ATOM 646 O O . PHE A 1 88 ? 5.836 -1.205 2.836 1.00 95.69 88 PHE A O 1
ATOM 653 N N . LYS A 1 89 ? 6.694 0.394 4.159 1.00 92.06 89 LYS A N 1
ATOM 654 C CA . LYS A 1 89 ? 6.493 -0.359 5.404 1.00 92.06 89 LYS A CA 1
ATOM 655 C C . LYS A 1 89 ? 5.016 -0.745 5.553 1.00 92.06 89 LYS A C 1
ATOM 657 O O . LYS A 1 89 ? 4.124 0.062 5.317 1.00 92.06 89 LYS A O 1
ATOM 662 N N . GLY A 1 90 ? 4.765 -1.988 5.951 1.00 90.44 90 GLY A N 1
ATOM 663 C CA . GLY A 1 90 ? 3.440 -2.616 5.932 1.00 90.44 90 GLY A CA 1
ATOM 664 C C . GLY A 1 90 ? 3.233 -3.580 4.759 1.00 90.44 90 GLY A C 1
ATOM 665 O O . GLY A 1 90 ? 2.428 -4.503 4.886 1.00 90.44 90 GLY A O 1
ATOM 666 N N . SER A 1 91 ? 4.009 -3.443 3.681 1.00 95.81 91 SER A N 1
ATOM 667 C CA . SER A 1 91 ? 4.033 -4.376 2.545 1.00 95.81 91 SER A CA 1
ATOM 668 C C . SER A 1 91 ? 5.229 -5.325 2.625 1.00 95.81 91 SER A C 1
ATOM 670 O O . SER A 1 91 ? 6.216 -5.034 3.298 1.00 95.81 91 SER A O 1
ATOM 672 N N . VAL A 1 92 ? 5.154 -6.466 1.940 1.00 98.12 92 VAL A N 1
ATOM 673 C CA . VAL A 1 92 ? 6.341 -7.299 1.686 1.00 98.12 92 VAL A CA 1
ATOM 674 C C . VAL A 1 92 ? 7.032 -6.743 0.449 1.00 98.12 92 VAL A C 1
ATOM 676 O O . VAL A 1 92 ? 6.393 -6.613 -0.593 1.00 98.12 92 VAL A O 1
ATOM 679 N N . MET A 1 93 ? 8.318 -6.409 0.542 1.00 98.69 93 MET A N 1
ATOM 680 C CA . MET A 1 93 ? 9.066 -5.927 -0.618 1.00 98.69 93 MET A CA 1
ATOM 681 C C . MET A 1 93 ? 9.945 -7.030 -1.188 1.00 98.69 93 MET A C 1
ATOM 683 O O . MET A 1 93 ? 10.746 -7.630 -0.468 1.00 98.69 93 MET A O 1
ATOM 687 N N . LEU A 1 94 ? 9.835 -7.241 -2.493 1.00 98.69 94 LEU A N 1
ATOM 688 C CA . LEU A 1 94 ? 10.811 -7.986 -3.274 1.00 98.69 94 LEU A CA 1
ATOM 689 C C . LEU A 1 94 ? 11.712 -6.951 -3.949 1.00 98.69 94 LEU A C 1
ATOM 691 O O . LEU A 1 94 ? 11.211 -6.128 -4.707 1.00 98.69 94 LEU A O 1
ATOM 695 N N . ILE A 1 95 ? 13.007 -6.934 -3.645 1.00 98.81 95 ILE A N 1
ATOM 696 C CA . ILE A 1 95 ? 13.931 -5.924 -4.182 1.00 98.81 95 ILE A CA 1
ATOM 697 C C . ILE A 1 95 ? 14.984 -6.611 -5.044 1.00 98.81 95 ILE A C 1
ATOM 699 O O . ILE A 1 95 ? 15.716 -7.459 -4.545 1.00 98.81 95 ILE A O 1
ATOM 703 N N . GLU A 1 96 ? 15.091 -6.220 -6.309 1.00 98.81 96 GLU A N 1
ATOM 704 C CA . GLU A 1 96 ? 16.130 -6.656 -7.245 1.00 98.81 96 GLU A CA 1
ATOM 705 C C . GLU A 1 96 ? 17.217 -5.572 -7.360 1.00 98.81 96 GLU A C 1
ATOM 707 O O . GLU A 1 96 ? 16.935 -4.483 -7.870 1.00 98.81 96 GLU A O 1
ATOM 712 N N . PRO A 1 97 ? 18.460 -5.813 -6.909 1.00 98.75 97 PRO A N 1
ATOM 713 C CA . PRO A 1 97 ? 19.605 -4.996 -7.294 1.00 98.75 97 PRO A CA 1
ATOM 714 C C . PRO A 1 97 ? 19.924 -5.224 -8.776 1.00 98.75 97 PRO A C 1
ATOM 716 O O . PRO A 1 97 ? 20.227 -6.343 -9.191 1.00 98.75 97 PRO A O 1
ATOM 719 N N . VAL A 1 98 ? 19.876 -4.162 -9.579 1.00 98.81 98 VAL A N 1
ATOM 720 C CA . VAL A 1 98 ? 20.011 -4.254 -11.036 1.00 98.81 98 VAL A CA 1
ATOM 721 C C . VAL A 1 98 ? 21.278 -3.556 -11.515 1.00 98.81 98 VAL A C 1
ATOM 723 O O . VAL A 1 98 ? 21.502 -2.371 -11.259 1.00 98.81 98 VAL A O 1
ATOM 726 N N . GLY A 1 99 ? 22.079 -4.280 -12.292 1.00 98.69 99 GLY A N 1
ATOM 727 C CA . GLY A 1 99 ? 22.982 -3.679 -13.269 1.00 98.69 99 GLY A CA 1
ATOM 728 C C . GLY A 1 99 ? 22.343 -3.800 -14.646 1.00 98.69 99 GLY A C 1
ATOM 729 O O . GLY A 1 99 ? 22.025 -4.911 -15.063 1.00 98.69 99 GLY A O 1
ATOM 730 N N . MET A 1 100 ? 22.145 -2.692 -15.361 1.00 98.75 100 MET A N 1
ATOM 731 C CA . MET A 1 100 ? 21.410 -2.703 -16.639 1.00 98.75 100 MET A CA 1
ATOM 732 C C . MET A 1 100 ? 22.100 -3.560 -17.720 1.00 98.75 100 MET A C 1
ATOM 734 O O . MET A 1 100 ? 21.443 -4.100 -18.610 1.00 98.75 100 MET A O 1
ATOM 738 N N . THR A 1 101 ? 23.416 -3.754 -17.599 1.00 98.56 101 THR A N 1
ATOM 739 C CA . THR A 1 101 ? 24.241 -4.610 -18.465 1.00 98.56 101 THR A CA 1
ATOM 740 C C . THR A 1 101 ? 24.232 -6.094 -18.074 1.00 98.56 101 THR A C 1
ATOM 742 O O . THR A 1 101 ? 24.859 -6.904 -18.755 1.00 98.56 101 THR A O 1
ATOM 745 N N . CYS A 1 102 ? 23.550 -6.481 -16.991 1.00 98.56 102 CYS A N 1
ATOM 746 C CA . CYS A 1 102 ? 23.549 -7.848 -16.473 1.00 98.56 102 CYS A CA 1
ATOM 747 C C . CYS A 1 102 ? 22.542 -8.747 -17.226 1.00 98.56 102 CYS A C 1
ATOM 749 O O . CYS A 1 102 ? 21.333 -8.502 -17.143 1.00 98.56 102 CYS A O 1
ATOM 751 N N . PRO A 1 103 ? 22.986 -9.840 -17.884 1.00 98.62 103 PRO A N 1
ATOM 752 C CA . PRO A 1 103 ? 22.094 -10.771 -18.588 1.00 98.62 103 PRO A CA 1
ATOM 753 C C . PRO A 1 103 ? 21.014 -11.404 -17.700 1.00 98.62 103 PRO A C 1
ATOM 755 O O . PRO A 1 103 ? 19.887 -11.643 -18.143 1.00 98.62 103 PRO A O 1
ATOM 758 N N . ALA A 1 104 ? 21.333 -11.678 -16.433 1.00 98.50 104 ALA A N 1
ATOM 759 C CA . ALA A 1 104 ? 20.367 -12.234 -15.493 1.00 98.50 104 ALA A CA 1
ATOM 760 C C . ALA A 1 104 ? 19.288 -11.209 -15.118 1.00 98.50 104 ALA A C 1
ATOM 762 O O . ALA A 1 104 ? 18.110 -11.546 -15.166 1.00 98.50 104 ALA A O 1
ATOM 763 N N . CYS A 1 105 ? 19.662 -9.951 -14.853 1.00 98.69 105 CYS A N 1
ATOM 764 C CA . CYS A 1 105 ? 18.699 -8.876 -14.580 1.00 98.69 105 CYS A CA 1
ATOM 765 C C . CYS A 1 105 ? 17.771 -8.625 -15.779 1.00 98.69 105 CYS A C 1
ATOM 767 O O . CYS A 1 105 ? 16.567 -8.473 -15.614 1.00 98.69 105 CYS A O 1
ATOM 769 N N . GLN A 1 106 ? 18.304 -8.668 -17.006 1.00 98.69 106 GLN A N 1
ATOM 770 C CA . GLN A 1 106 ? 17.491 -8.610 -18.232 1.00 98.69 106 GLN A CA 1
ATOM 771 C C . GLN A 1 106 ? 16.467 -9.753 -18.280 1.00 98.69 106 GLN A C 1
ATOM 773 O O . GLN A 1 106 ? 15.306 -9.551 -18.633 1.00 98.69 106 GLN A O 1
ATOM 778 N N . SER A 1 107 ? 16.887 -10.961 -17.899 1.00 98.69 107 SER A N 1
ATOM 779 C CA . SER A 1 107 ? 16.008 -12.134 -17.866 1.00 98.69 107 SER A CA 1
ATOM 780 C C . SER A 1 107 ? 14.902 -11.966 -16.835 1.00 98.69 107 SER A C 1
ATOM 782 O O . SER A 1 107 ? 13.731 -12.110 -17.184 1.00 98.69 107 SER A O 1
ATOM 784 N N . PHE A 1 108 ? 15.264 -11.590 -15.605 1.00 98.56 108 PHE A N 1
ATOM 785 C CA . PHE A 1 108 ? 14.323 -11.345 -14.517 1.00 98.56 108 PHE A CA 1
ATOM 786 C C . PHE A 1 108 ? 13.312 -10.250 -14.858 1.00 98.56 108 PHE A C 1
ATOM 788 O O . PHE A 1 108 ? 12.131 -10.458 -14.599 1.00 98.56 108 PHE A O 1
ATOM 795 N N . ALA A 1 109 ? 13.731 -9.175 -15.531 1.00 98.50 109 ALA A N 1
ATOM 796 C CA . ALA A 1 109 ? 12.849 -8.110 -16.015 1.00 98.50 109 ALA A CA 1
ATOM 797 C C . ALA A 1 109 ? 11.950 -8.518 -17.205 1.00 98.50 109 ALA A C 1
ATOM 799 O O . ALA A 1 109 ? 11.047 -7.777 -17.593 1.00 98.50 109 ALA A O 1
ATOM 800 N N . GLY A 1 110 ? 12.169 -9.696 -17.800 1.00 98.31 110 GLY A N 1
ATOM 801 C CA . GLY A 1 110 ? 11.306 -10.253 -18.844 1.00 98.31 110 GLY A CA 1
ATOM 802 C C . GLY A 1 110 ? 11.797 -10.072 -20.279 1.00 98.31 110 GLY A C 1
ATOM 803 O O . GLY A 1 110 ? 10.991 -10.177 -21.210 1.00 98.31 110 GLY A O 1
ATOM 804 N N . ALA A 1 111 ? 13.097 -9.855 -20.500 1.00 98.44 111 ALA A N 1
ATOM 805 C CA . ALA A 1 111 ? 13.670 -9.669 -21.838 1.00 98.44 111 ALA A CA 1
ATOM 806 C C . ALA A 1 111 ? 13.440 -10.852 -22.797 1.00 98.44 111 ALA A C 1
ATOM 808 O O . ALA A 1 111 ? 13.323 -10.632 -24.000 1.00 98.44 111 ALA A O 1
ATOM 809 N N . HIS A 1 112 ? 13.279 -12.088 -22.304 1.00 97.75 112 HIS A N 1
ATOM 810 C CA . HIS A 1 112 ? 12.904 -13.234 -23.156 1.00 97.75 112 HIS A CA 1
ATOM 811 C C . HIS A 1 112 ? 11.568 -13.031 -23.884 1.00 97.75 112 HIS A C 1
ATOM 813 O O . HIS A 1 112 ? 11.373 -13.547 -24.981 1.00 97.75 112 HIS A O 1
ATOM 819 N N . ARG A 1 113 ? 10.649 -12.258 -23.292 1.00 97.81 113 ARG A N 1
ATOM 820 C CA . ARG A 1 113 ? 9.331 -11.953 -23.864 1.00 97.81 113 ARG A CA 1
ATOM 821 C C . ARG A 1 113 ? 9.268 -10.564 -24.493 1.00 97.81 113 ARG A C 1
ATOM 823 O O . ARG A 1 113 ? 8.580 -10.381 -25.493 1.00 97.81 113 ARG A O 1
ATOM 830 N N . LEU A 1 114 ? 9.913 -9.581 -23.869 1.00 97.94 114 LEU A N 1
ATOM 831 C CA . LEU A 1 114 ? 9.797 -8.164 -24.233 1.00 97.94 114 LEU A CA 1
ATOM 832 C C . LEU A 1 114 ? 10.956 -7.661 -25.107 1.00 97.94 114 LEU A C 1
ATOM 834 O O . LEU A 1 114 ? 10.891 -6.548 -25.619 1.00 97.94 114 LEU A O 1
ATOM 838 N N . GLY A 1 115 ? 11.973 -8.495 -25.330 1.00 98.25 115 GLY A N 1
ATOM 839 C CA . GLY A 1 115 ? 13.198 -8.139 -26.033 1.00 98.25 115 GLY A CA 1
ATOM 840 C C . GLY A 1 115 ? 14.276 -7.598 -25.093 1.00 98.25 115 GLY A C 1
ATOM 841 O O . GLY A 1 115 ? 13.999 -7.116 -23.994 1.00 98.25 115 GLY A O 1
ATOM 842 N N . SER A 1 116 ? 15.525 -7.679 -25.544 1.00 98.12 116 SER A N 1
ATOM 843 C CA . SER A 1 116 ? 16.690 -7.116 -24.858 1.00 98.12 116 SER A CA 1
ATOM 844 C C . SER A 1 116 ? 16.611 -5.597 -24.745 1.00 98.12 116 SER A C 1
ATOM 846 O O . SER A 1 116 ? 16.337 -4.921 -25.739 1.00 98.12 116 SER A O 1
ATOM 848 N N . TYR A 1 117 ? 16.933 -5.053 -23.572 1.00 98.44 117 TYR A N 1
ATOM 849 C CA . TYR A 1 117 ? 17.152 -3.618 -23.410 1.00 98.44 117 TYR A CA 1
ATOM 850 C C . TYR A 1 117 ? 18.566 -3.261 -23.887 1.00 98.44 117 TYR A C 1
ATOM 852 O O . TYR A 1 117 ? 19.542 -3.882 -23.464 1.00 98.44 117 TYR A O 1
ATOM 860 N N . GLU A 1 118 ? 18.665 -2.302 -24.814 1.00 97.81 118 GLU A N 1
ATOM 861 C CA . GLU A 1 118 ? 19.926 -1.831 -25.418 1.00 97.81 118 GLU A CA 1
ATOM 862 C C . GLU A 1 118 ? 20.856 -2.957 -25.926 1.00 97.81 118 GLU A C 1
ATOM 864 O O . GLU A 1 118 ? 22.081 -2.870 -25.870 1.00 97.81 118 GLU A O 1
ATOM 869 N N . GLY A 1 119 ? 20.270 -4.039 -26.449 1.00 97.75 119 GLY A N 1
ATOM 870 C CA . GLY A 1 119 ? 21.016 -5.139 -27.070 1.00 97.75 119 GLY A CA 1
ATOM 871 C C . GLY A 1 119 ? 21.692 -6.112 -26.098 1.00 97.75 119 GLY A C 1
ATOM 872 O O . GLY A 1 119 ? 22.392 -7.017 -26.550 1.00 97.75 119 GLY A O 1
ATOM 873 N N . VAL A 1 120 ? 21.474 -5.988 -24.784 1.00 98.25 120 VAL A N 1
ATOM 874 C CA . VAL A 1 120 ? 21.994 -6.952 -23.802 1.00 98.25 120 VAL A CA 1
ATOM 875 C C . VAL A 1 120 ? 21.180 -8.243 -23.878 1.00 98.25 120 VAL A C 1
ATOM 877 O O . VAL A 1 120 ? 19.997 -8.277 -23.533 1.00 98.25 120 VAL A O 1
ATOM 880 N N . ALA A 1 121 ? 21.800 -9.325 -24.346 1.00 98.44 121 ALA A N 1
ATOM 881 C CA . ALA A 1 121 ? 21.139 -10.623 -24.426 1.00 98.44 121 ALA A CA 1
ATOM 882 C C . ALA A 1 121 ? 20.748 -11.122 -23.017 1.00 98.44 121 ALA A C 1
ATOM 884 O O . ALA A 1 121 ? 21.593 -11.088 -22.116 1.00 98.44 121 ALA A O 1
ATOM 885 N N . PRO A 1 122 ? 19.503 -11.589 -22.799 1.00 98.50 122 PRO A N 1
ATOM 886 C CA . PRO A 1 122 ? 19.141 -12.222 -21.540 1.00 98.50 122 PRO A CA 1
ATOM 887 C C . PRO A 1 122 ? 19.912 -13.528 -21.339 1.00 98.50 122 PRO A C 1
ATOM 889 O O . PRO A 1 122 ? 20.255 -14.226 -22.294 1.00 98.50 122 PRO A O 1
ATOM 892 N N . GLN A 1 123 ? 20.156 -13.876 -20.080 1.00 98.19 123 GLN A N 1
ATOM 893 C CA . GLN A 1 123 ? 20.714 -15.162 -19.693 1.00 98.19 123 GLN A CA 1
ATOM 894 C C . GLN A 1 123 ? 19.818 -16.310 -20.173 1.00 98.19 123 GLN A C 1
ATOM 896 O O . GLN A 1 123 ? 18.625 -16.387 -19.865 1.00 98.19 123 GLN A O 1
ATOM 901 N N . GLU A 1 124 ? 20.422 -17.236 -20.910 1.00 97.81 124 GLU A N 1
ATOM 902 C CA . GLU A 1 124 ? 19.739 -18.416 -21.425 1.00 97.81 124 GLU A CA 1
ATOM 903 C C . GLU A 1 124 ? 19.196 -19.292 -20.284 1.00 97.81 124 GLU A C 1
ATOM 905 O O . GLU A 1 124 ? 19.846 -19.490 -19.256 1.00 97.81 124 GLU A O 1
ATOM 910 N N . GLY A 1 125 ? 17.976 -19.805 -20.462 1.00 95.00 125 GLY A N 1
ATOM 911 C CA . GLY A 1 125 ? 17.334 -20.717 -19.513 1.00 95.00 125 GLY A CA 1
ATOM 912 C C . GLY A 1 125 ? 16.838 -20.078 -18.211 1.00 95.00 125 GLY A C 1
ATOM 913 O O . GLY A 1 125 ? 16.260 -20.791 -17.392 1.00 95.00 125 GLY A O 1
ATOM 914 N N . LEU A 1 126 ? 17.020 -18.768 -18.012 1.00 97.06 126 LEU A N 1
ATOM 915 C CA . LEU A 1 126 ? 16.528 -18.048 -16.836 1.00 97.06 126 LEU A CA 1
ATOM 916 C C . LEU A 1 126 ? 15.203 -17.324 -17.155 1.00 97.06 126 LEU A C 1
ATOM 918 O O . LEU A 1 126 ? 15.216 -16.398 -17.962 1.00 97.06 126 LEU A O 1
ATOM 922 N N . PRO A 1 127 ? 14.059 -17.710 -16.559 1.00 96.94 127 PRO A N 1
ATOM 923 C CA . PRO A 1 127 ? 12.780 -17.027 -16.777 1.00 96.94 127 PRO A CA 1
ATOM 924 C C . PRO A 1 127 ? 12.700 -15.663 -16.077 1.00 96.94 127 PRO A C 1
ATOM 926 O O . PRO A 1 127 ? 13.531 -15.337 -15.226 1.00 96.94 127 PRO A O 1
ATOM 929 N N . SER A 1 128 ? 11.651 -14.893 -16.385 1.00 98.44 128 SER A N 1
ATOM 930 C CA . SER A 1 128 ? 11.352 -13.656 -15.656 1.00 98.44 128 SER A CA 1
ATOM 931 C C . SER A 1 128 ? 10.860 -13.933 -14.236 1.00 98.44 128 SER A C 1
ATOM 933 O O . SER A 1 128 ? 10.355 -15.020 -13.934 1.00 98.44 128 SER A O 1
ATOM 935 N N . ILE A 1 129 ? 10.965 -12.944 -13.349 1.00 98.25 129 ILE A N 1
ATOM 936 C CA . ILE A 1 129 ? 10.474 -13.092 -11.976 1.00 98.25 129 ILE A CA 1
ATOM 937 C C . ILE A 1 129 ? 8.945 -13.260 -11.925 1.00 98.25 129 ILE A C 1
ATOM 939 O O . ILE A 1 129 ? 8.442 -14.006 -11.085 1.00 98.25 129 ILE A O 1
ATOM 943 N N . GLU A 1 130 ? 8.205 -12.676 -12.873 1.00 97.38 130 GLU A N 1
ATOM 944 C CA . GLU A 1 130 ? 6.759 -12.887 -13.044 1.00 97.38 130 GLU A CA 1
ATOM 945 C C . GLU A 1 130 ? 6.421 -14.342 -13.370 1.00 97.38 130 GLU A C 1
ATOM 947 O O . GLU A 1 130 ? 5.348 -14.817 -13.004 1.00 97.38 130 GLU A O 1
ATOM 952 N N . GLU A 1 131 ? 7.311 -15.059 -14.057 1.00 96.56 131 GLU A N 1
ATOM 953 C CA . GLU A 1 131 ? 7.131 -16.483 -14.340 1.00 96.56 131 GLU A CA 1
ATOM 954 C C . GLU A 1 131 ? 7.588 -17.373 -13.184 1.00 96.56 131 GLU A C 1
ATOM 956 O O . GLU A 1 131 ? 7.017 -18.447 -12.974 1.00 96.56 131 GLU A O 1
ATOM 961 N N . LEU A 1 132 ? 8.616 -16.950 -12.445 1.00 97.12 132 LEU A N 1
ATOM 962 C CA . LEU A 1 132 ? 9.178 -17.705 -11.328 1.00 97.12 132 LEU A CA 1
ATOM 963 C C . LEU A 1 132 ? 8.296 -17.634 -10.082 1.00 97.12 132 LEU A C 1
ATOM 965 O O . LEU A 1 132 ? 8.032 -18.671 -9.470 1.00 97.12 132 LEU A O 1
ATOM 969 N N . LEU A 1 133 ? 7.812 -16.448 -9.708 1.00 97.06 133 LEU A N 1
ATOM 970 C CA . LEU A 1 133 ? 7.078 -16.267 -8.457 1.00 97.06 133 LEU A CA 1
ATOM 971 C C . LEU A 1 133 ? 5.857 -17.205 -8.353 1.00 97.06 133 LEU A C 1
ATOM 973 O O . LEU A 1 133 ? 5.798 -17.952 -7.377 1.00 97.06 133 LEU A O 1
ATOM 977 N N . PRO A 1 134 ? 4.955 -17.322 -9.348 1.00 92.88 134 PRO A N 1
ATOM 978 C CA . PRO A 1 134 ? 3.816 -18.235 -9.242 1.00 92.88 134 PRO A CA 1
ATOM 979 C C . PRO A 1 134 ? 4.224 -19.707 -9.096 1.00 92.88 134 PRO A C 1
ATOM 981 O O . PRO A 1 134 ? 3.533 -20.472 -8.423 1.00 92.88 134 PRO A O 1
ATOM 984 N N . ARG A 1 135 ? 5.354 -20.115 -9.693 1.00 94.19 135 ARG A N 1
ATOM 985 C CA . ARG A 1 135 ? 5.841 -21.505 -9.649 1.00 94.19 135 ARG A CA 1
ATOM 986 C C . ARG A 1 135 ? 6.358 -21.895 -8.266 1.00 94.19 135 ARG A C 1
ATOM 988 O O . ARG A 1 135 ? 6.122 -23.020 -7.834 1.00 94.19 135 ARG A O 1
ATOM 995 N N . TYR A 1 136 ? 7.037 -20.980 -7.576 1.00 95.94 136 TYR A N 1
ATOM 996 C CA . TYR A 1 136 ? 7.725 -21.267 -6.308 1.00 95.94 136 TYR A CA 1
ATOM 997 C C . TYR A 1 136 ? 7.043 -20.658 -5.072 1.00 95.94 136 TYR A C 1
ATOM 999 O O . TYR A 1 136 ? 7.350 -21.044 -3.946 1.00 95.94 136 TYR A O 1
ATOM 1007 N N . ALA A 1 137 ? 6.078 -19.757 -5.260 1.00 95.56 137 ALA A N 1
ATOM 1008 C CA . ALA A 1 137 ? 5.366 -19.049 -4.197 1.00 95.56 137 ALA A CA 1
ATOM 1009 C C . ALA A 1 137 ? 3.860 -19.365 -4.191 1.00 95.56 137 ALA A C 1
ATOM 1011 O O . ALA A 1 137 ? 3.031 -18.483 -3.990 1.00 95.56 137 ALA A O 1
ATOM 1012 N N . GLN A 1 138 ? 3.493 -20.634 -4.405 1.00 92.12 138 GLN A N 1
ATOM 1013 C CA . GLN A 1 138 ? 2.109 -21.129 -4.285 1.00 92.12 138 GLN A CA 1
ATOM 1014 C C . GLN A 1 138 ? 1.100 -20.387 -5.188 1.00 92.12 138 GLN A C 1
ATOM 1016 O O . GLN A 1 138 ? -0.019 -20.091 -4.774 1.00 92.12 138 GLN A O 1
ATOM 1021 N N . GLY A 1 139 ? 1.490 -20.064 -6.424 1.00 91.19 139 GLY A N 1
ATOM 1022 C CA . GLY A 1 139 ? 0.631 -19.361 -7.381 1.00 91.19 139 GLY A CA 1
ATOM 1023 C C . GLY A 1 139 ? 0.506 -17.851 -7.153 1.00 91.19 139 GLY A C 1
ATOM 1024 O O . GLY A 1 139 ? -0.288 -17.213 -7.843 1.00 91.19 139 GLY A O 1
ATOM 1025 N N . LEU A 1 140 ? 1.267 -17.266 -6.220 1.00 93.69 140 LEU A N 1
ATOM 1026 C CA . LEU A 1 140 ? 1.286 -15.817 -6.015 1.00 93.69 140 LEU A CA 1
ATOM 1027 C C . LEU A 1 140 ? 1.755 -15.067 -7.264 1.00 93.69 140 LEU A C 1
ATOM 1029 O O . LEU A 1 140 ? 2.679 -15.485 -7.958 1.00 93.69 140 LEU A O 1
ATOM 1033 N N . SER A 1 141 ? 1.124 -13.921 -7.503 1.00 95.06 141 SER A N 1
ATOM 1034 C CA . SER A 1 141 ? 1.463 -12.996 -8.581 1.00 95.06 141 SER A CA 1
ATOM 1035 C C . SER A 1 141 ? 2.162 -11.765 -8.015 1.00 95.06 141 SER A C 1
ATOM 1037 O O . SER A 1 141 ? 1.830 -11.321 -6.918 1.00 95.06 141 SER A O 1
ATOM 1039 N N . LEU A 1 142 ? 3.062 -11.159 -8.796 1.00 94.56 142 LEU A N 1
ATOM 1040 C CA . LEU A 1 142 ? 3.626 -9.843 -8.474 1.00 94.56 142 LEU A CA 1
ATOM 1041 C C . LEU A 1 142 ? 2.566 -8.733 -8.436 1.00 94.56 142 LEU A C 1
ATOM 1043 O O . LEU A 1 142 ? 2.825 -7.673 -7.890 1.00 94.56 142 LEU A O 1
ATOM 1047 N N . SER A 1 143 ? 1.375 -8.970 -8.995 1.00 90.81 143 SER A N 1
ATOM 1048 C CA . SER A 1 143 ? 0.234 -8.050 -8.893 1.00 90.81 143 SER A CA 1
ATOM 1049 C C . SER A 1 143 ? -0.564 -8.188 -7.588 1.00 90.81 143 SER A C 1
ATOM 1051 O O . SER A 1 143 ? -1.614 -7.562 -7.470 1.00 90.81 143 SER A O 1
ATOM 1053 N N . ASP A 1 144 ? -0.136 -9.029 -6.638 1.00 93.31 144 ASP A N 1
ATOM 1054 C CA . ASP A 1 144 ? -0.703 -9.030 -5.283 1.00 93.31 144 ASP A CA 1
ATOM 1055 C C . ASP A 1 144 ? -0.401 -7.677 -4.622 1.00 93.31 144 ASP A C 1
ATOM 1057 O O . ASP A 1 144 ? 0.753 -7.273 -4.506 1.00 93.31 144 ASP A O 1
ATOM 1061 N N . ASP A 1 145 ? -1.444 -6.971 -4.194 1.00 91.38 145 ASP A N 1
ATOM 1062 C CA . ASP A 1 145 ? -1.380 -5.611 -3.648 1.00 91.38 145 ASP A CA 1
ATOM 1063 C C . ASP A 1 145 ? -0.570 -5.506 -2.348 1.00 91.38 145 ASP A C 1
ATOM 1065 O O . ASP A 1 145 ? -0.142 -4.418 -1.965 1.00 91.38 145 ASP A O 1
ATOM 1069 N N . ARG A 1 146 ? -0.307 -6.637 -1.687 1.00 94.56 146 ARG A N 1
ATOM 1070 C CA . ARG A 1 146 ? 0.530 -6.726 -0.482 1.00 94.56 146 ARG A CA 1
ATOM 1071 C C . ARG A 1 146 ? 2.023 -6.851 -0.801 1.00 94.56 146 ARG A C 1
ATOM 1073 O O . ARG A 1 146 ? 2.834 -6.853 0.134 1.00 94.56 146 ARG A O 1
ATOM 1080 N N . ILE A 1 147 ? 2.378 -7.014 -2.076 1.00 97.81 147 ILE A N 1
ATOM 1081 C CA . ILE A 1 147 ? 3.752 -7.071 -2.568 1.00 97.81 147 ILE A CA 1
ATOM 1082 C C . ILE A 1 147 ? 4.095 -5.730 -3.217 1.00 97.81 147 ILE A C 1
ATOM 1084 O O . ILE A 1 147 ? 3.336 -5.197 -4.023 1.00 97.81 147 ILE A O 1
ATOM 1088 N N . VAL A 1 148 ? 5.273 -5.207 -2.891 1.00 98.38 148 VAL A N 1
ATOM 1089 C CA . VAL A 1 148 ? 5.914 -4.136 -3.658 1.00 98.38 148 VAL A CA 1
ATOM 1090 C C . VAL A 1 148 ? 7.148 -4.724 -4.322 1.00 98.38 148 VAL A C 1
ATOM 1092 O O . VAL A 1 148 ? 8.064 -5.184 -3.639 1.00 98.38 148 VAL A O 1
ATOM 1095 N N . PHE A 1 149 ? 7.173 -4.733 -5.651 1.00 98.62 149 PHE A N 1
ATOM 1096 C CA . PHE A 1 149 ? 8.339 -5.172 -6.406 1.00 98.62 149 PHE A CA 1
ATOM 1097 C C . PHE A 1 149 ? 9.188 -3.958 -6.775 1.00 98.62 149 PHE A C 1
ATOM 1099 O O . PHE A 1 149 ? 8.718 -3.047 -7.451 1.00 98.62 149 PHE A O 1
ATOM 1106 N N . VAL A 1 150 ? 10.430 -3.923 -6.301 1.00 98.81 150 VAL A N 1
ATOM 1107 C CA . VAL A 1 150 ? 11.358 -2.813 -6.520 1.00 98.81 150 VAL A CA 1
ATOM 1108 C C . VAL A 1 150 ? 12.540 -3.291 -7.349 1.00 98.81 150 VAL A C 1
ATOM 1110 O O . VAL A 1 150 ? 13.307 -4.134 -6.897 1.00 98.81 150 VAL A O 1
ATOM 1113 N N . GLN A 1 151 ? 12.750 -2.696 -8.516 1.00 98.88 151 GLN A N 1
ATOM 1114 C CA . GLN A 1 151 ? 13.995 -2.824 -9.267 1.00 98.88 151 GLN A CA 1
ATOM 1115 C C . GLN A 1 151 ? 14.887 -1.625 -8.941 1.00 98.88 151 GLN A C 1
ATOM 1117 O O . GLN A 1 151 ? 14.633 -0.495 -9.361 1.00 98.88 151 GLN A O 1
ATOM 1122 N N . LEU A 1 152 ? 15.919 -1.856 -8.134 1.00 98.81 152 LEU A N 1
ATOM 1123 C CA . LEU A 1 152 ? 16.874 -0.834 -7.727 1.00 98.81 152 LEU A CA 1
ATOM 1124 C C . LEU A 1 152 ? 18.041 -0.824 -8.713 1.00 98.81 152 LEU A C 1
ATOM 1126 O O . LEU A 1 152 ? 18.953 -1.645 -8.611 1.00 98.81 152 LEU A O 1
ATOM 1130 N N . LEU A 1 153 ? 18.026 0.117 -9.656 1.00 98.81 153 LEU A N 1
ATOM 1131 C CA . LEU A 1 153 ? 19.135 0.304 -10.583 1.00 98.81 153 LEU A CA 1
ATOM 1132 C C . LEU A 1 153 ? 20.349 0.800 -9.790 1.00 98.81 153 LEU A C 1
ATOM 1134 O O . LEU A 1 153 ? 20.316 1.883 -9.206 1.00 98.81 153 LEU A O 1
ATOM 1138 N N . LEU A 1 154 ? 21.420 0.012 -9.765 1.00 98.56 154 LEU A N 1
ATOM 1139 C CA . LEU A 1 154 ? 22.695 0.368 -9.140 1.00 98.56 154 LEU A CA 1
ATOM 1140 C C . LEU A 1 154 ? 23.739 0.759 -10.184 1.00 98.56 154 LEU A C 1
ATOM 1142 O O . LEU A 1 154 ? 24.534 1.654 -9.923 1.00 98.56 154 LEU A O 1
ATOM 1146 N N . TYR A 1 155 ? 23.707 0.141 -11.368 1.00 98.69 155 TYR A N 1
ATOM 1147 C CA . TYR A 1 155 ? 24.620 0.448 -12.471 1.00 98.69 155 TYR A CA 1
ATOM 1148 C C . TYR A 1 155 ? 23.846 0.683 -13.764 1.00 98.69 155 TYR A C 1
ATOM 1150 O O . TYR A 1 155 ? 23.045 -0.161 -14.173 1.00 98.69 155 TYR A O 1
ATOM 1158 N N . SER A 1 156 ? 24.114 1.813 -14.415 1.00 98.69 156 SER A N 1
ATOM 1159 C CA . SER A 1 156 ? 23.579 2.127 -15.739 1.00 98.69 156 SER A CA 1
ATOM 1160 C C . SER A 1 156 ? 24.275 1.330 -16.849 1.00 98.69 156 SER A C 1
ATOM 1162 O O . SER A 1 156 ? 25.217 0.572 -16.606 1.00 98.69 156 SER A O 1
ATOM 1164 N N . MET A 1 157 ? 23.862 1.550 -18.099 1.00 98.31 157 MET A N 1
ATOM 1165 C CA . MET A 1 157 ? 24.510 0.971 -19.284 1.00 98.31 157 MET A CA 1
ATOM 1166 C C . MET A 1 157 ? 25.982 1.384 -19.448 1.00 98.31 157 MET A C 1
ATOM 1168 O O . MET A 1 157 ? 26.765 0.655 -20.053 1.00 98.31 157 MET A O 1
ATOM 1172 N N . SER A 1 158 ? 26.393 2.515 -18.863 1.00 98.12 158 SER A N 1
ATOM 1173 C CA . SER A 1 158 ? 27.792 2.964 -18.832 1.00 98.12 158 SER A CA 1
ATOM 1174 C C . SER A 1 158 ? 28.564 2.488 -17.596 1.00 98.12 158 SER A C 1
ATOM 1176 O O . SER A 1 158 ? 29.686 2.940 -17.371 1.00 98.12 158 SER A O 1
ATOM 1178 N N . MET A 1 159 ? 27.978 1.599 -16.782 1.00 97.56 159 MET A N 1
ATOM 1179 C CA . MET A 1 159 ? 28.508 1.155 -15.483 1.00 97.56 159 MET A CA 1
ATOM 1180 C C . MET A 1 159 ? 28.710 2.297 -14.466 1.00 97.56 159 MET A C 1
ATOM 1182 O O . MET A 1 159 ? 29.432 2.141 -13.481 1.00 97.56 159 MET A O 1
ATOM 1186 N N . GLY A 1 160 ? 28.069 3.445 -14.695 1.00 98.19 160 GLY A N 1
ATOM 1187 C CA . GLY A 1 160 ? 28.008 4.571 -13.764 1.00 98.19 160 GLY A CA 1
ATOM 1188 C C . GLY A 1 160 ? 26.730 4.562 -12.917 1.00 98.19 160 GLY A C 1
ATOM 1189 O O . GLY A 1 160 ? 25.937 3.621 -13.002 1.00 98.19 160 GLY A O 1
ATOM 1190 N N . PRO A 1 161 ? 26.498 5.614 -12.109 1.00 98.00 161 PRO A N 1
ATOM 1191 C CA . PRO A 1 161 ? 25.246 5.751 -11.377 1.00 98.00 161 PRO A CA 1
ATOM 1192 C C . PRO A 1 161 ? 24.097 5.990 -12.369 1.00 98.00 161 PRO A C 1
ATOM 1194 O O . PRO A 1 161 ? 24.250 6.820 -13.272 1.00 98.00 161 PRO A O 1
ATOM 1197 N N . PRO A 1 162 ? 22.957 5.299 -12.223 1.00 98.44 162 PRO A N 1
ATOM 1198 C CA . PRO A 1 162 ? 21.802 5.537 -13.070 1.00 98.44 162 PRO A CA 1
ATOM 1199 C C . PRO A 1 162 ? 21.167 6.899 -12.794 1.00 98.44 162 PRO A C 1
ATOM 1201 O O . PRO A 1 162 ? 21.255 7.480 -11.711 1.00 98.44 162 PRO A O 1
ATOM 1204 N N . THR A 1 163 ? 20.503 7.410 -13.815 1.00 98.31 163 THR A N 1
ATOM 1205 C CA . THR A 1 163 ? 19.739 8.649 -13.803 1.00 98.31 163 THR A CA 1
ATOM 1206 C C . THR A 1 163 ? 18.240 8.349 -13.703 1.00 98.31 163 THR A C 1
ATOM 1208 O O . THR A 1 163 ? 17.796 7.243 -14.018 1.00 98.31 163 THR A O 1
ATOM 1211 N N . PRO A 1 164 ? 17.405 9.342 -13.353 1.00 98.19 164 PRO A N 1
ATOM 1212 C CA . PRO A 1 164 ? 15.952 9.198 -13.459 1.00 98.19 164 PRO A CA 1
ATOM 1213 C C . PRO A 1 164 ? 15.469 8.835 -14.874 1.00 98.19 164 PRO A C 1
ATOM 1215 O O . PRO A 1 164 ? 14.427 8.202 -15.031 1.00 98.19 164 PRO A O 1
ATOM 1218 N N . ALA A 1 165 ? 16.210 9.234 -15.915 1.00 98.56 165 ALA A N 1
ATOM 1219 C CA . ALA A 1 165 ? 15.898 8.860 -17.291 1.00 98.56 165 ALA A CA 1
ATOM 1220 C C . ALA A 1 165 ? 16.155 7.369 -17.548 1.00 98.56 165 ALA A C 1
ATOM 1222 O O . ALA A 1 165 ? 15.385 6.755 -18.279 1.00 98.56 165 ALA A O 1
ATOM 1223 N N . ASP A 1 166 ? 17.180 6.783 -16.926 1.00 98.69 166 ASP A N 1
ATOM 1224 C CA . ASP A 1 166 ? 17.456 5.344 -17.018 1.00 98.69 166 ASP A CA 1
ATOM 1225 C C . ASP A 1 166 ? 16.345 4.534 -16.341 1.00 98.69 166 ASP A C 1
ATOM 1227 O O . ASP A 1 166 ? 15.829 3.588 -16.929 1.00 98.69 166 ASP A O 1
ATOM 1231 N N . ALA A 1 167 ? 15.896 4.957 -15.150 1.00 98.69 167 ALA A N 1
ATOM 1232 C CA . ALA A 1 167 ? 14.767 4.327 -14.457 1.00 98.69 167 ALA A CA 1
ATOM 1233 C C . ALA A 1 167 ? 13.480 4.356 -15.294 1.00 98.69 167 ALA A C 1
ATOM 1235 O O . ALA A 1 167 ? 12.770 3.355 -15.381 1.00 98.69 167 ALA A O 1
ATOM 1236 N N . ARG A 1 168 ? 13.199 5.492 -15.944 1.00 98.75 168 ARG A N 1
ATOM 1237 C CA . ARG A 1 168 ? 12.052 5.648 -16.845 1.00 98.75 168 ARG A CA 1
ATOM 1238 C C . ARG A 1 168 ? 12.153 4.743 -18.071 1.00 98.75 168 ARG A C 1
ATOM 1240 O O . ARG A 1 168 ? 11.210 4.015 -18.344 1.00 98.75 168 ARG A O 1
ATOM 1247 N N . GLN A 1 169 ? 13.283 4.756 -18.777 1.00 98.69 169 GLN A N 1
ATOM 1248 C CA . GLN A 1 169 ? 13.480 3.954 -19.991 1.00 98.69 169 GLN A CA 1
ATOM 1249 C C . GLN A 1 169 ? 13.445 2.452 -19.699 1.00 98.69 169 GLN A C 1
ATOM 1251 O O . GLN A 1 169 ? 12.804 1.697 -20.430 1.00 98.69 169 GLN A O 1
ATOM 1256 N N . TRP A 1 170 ? 14.070 2.024 -18.600 1.00 98.81 170 TRP A N 1
ATOM 1257 C CA . TRP A 1 170 ? 13.995 0.645 -18.123 1.00 98.81 170 TRP A CA 1
ATOM 1258 C C . TRP A 1 170 ? 12.544 0.233 -17.852 1.00 98.81 170 TRP A C 1
ATOM 1260 O O . TRP A 1 170 ? 12.080 -0.796 -18.347 1.00 98.81 170 TRP A O 1
ATOM 1270 N N . ALA A 1 171 ? 11.804 1.070 -17.118 1.00 98.69 171 ALA A N 1
ATOM 1271 C CA . ALA A 1 171 ? 10.403 0.824 -16.808 1.00 98.69 171 ALA A CA 1
ATOM 1272 C C . ALA A 1 171 ? 9.519 0.772 -18.064 1.00 98.69 171 ALA A C 1
ATOM 1274 O O . ALA A 1 171 ? 8.686 -0.125 -18.188 1.00 98.69 171 ALA A O 1
ATOM 1275 N N . GLU A 1 172 ? 9.704 1.699 -19.004 1.00 98.50 172 GLU A N 1
ATOM 1276 C CA . GLU A 1 172 ? 8.958 1.751 -20.266 1.00 98.50 172 GLU A CA 1
ATOM 1277 C C . GLU A 1 172 ? 9.203 0.499 -21.117 1.00 98.50 172 GLU A C 1
ATOM 1279 O O . GLU A 1 172 ? 8.245 -0.128 -21.579 1.00 98.50 172 GLU A O 1
ATOM 1284 N N . HIS A 1 173 ? 10.464 0.088 -21.274 1.00 98.69 173 HIS A N 1
ATOM 1285 C CA . HIS A 1 173 ? 10.832 -1.090 -22.062 1.00 98.69 173 HIS A CA 1
ATOM 1286 C C . HIS A 1 173 ? 10.241 -2.380 -21.481 1.00 98.69 173 HIS A C 1
ATOM 1288 O O . HIS A 1 173 ? 9.587 -3.146 -22.194 1.00 98.69 173 HIS A O 1
ATOM 1294 N N . PHE A 1 174 ? 10.400 -2.596 -20.172 1.00 98.50 174 PHE A N 1
ATOM 1295 C CA . PHE A 1 174 ? 9.895 -3.794 -19.489 1.00 98.50 174 PHE A CA 1
ATOM 1296 C C . PHE A 1 174 ? 8.432 -3.690 -19.039 1.00 98.50 174 PHE A C 1
ATOM 1298 O O . PHE A 1 174 ? 7.901 -4.617 -18.427 1.00 98.50 174 PHE A O 1
ATOM 1305 N N . ARG A 1 175 ? 7.742 -2.600 -19.399 1.00 97.62 175 ARG A N 1
ATOM 1306 C CA . ARG A 1 175 ? 6.330 -2.343 -19.066 1.00 97.62 175 ARG A CA 1
ATOM 1307 C C . ARG A 1 175 ? 6.052 -2.422 -17.559 1.00 97.62 175 ARG A C 1
ATOM 1309 O O . ARG A 1 175 ? 5.014 -2.933 -17.132 1.00 97.62 175 ARG A O 1
ATOM 1316 N N . VAL A 1 176 ? 6.988 -1.913 -16.767 1.00 96.62 176 VAL A N 1
ATOM 1317 C CA . VAL A 1 176 ? 6.876 -1.763 -15.315 1.00 96.62 176 VAL A CA 1
ATOM 1318 C C . VAL A 1 176 ? 5.825 -0.698 -15.009 1.00 96.62 176 VAL A C 1
ATOM 1320 O O . VAL A 1 176 ? 5.929 0.447 -15.449 1.00 96.62 176 VAL A O 1
ATOM 1323 N N . ASP A 1 177 ? 4.825 -1.067 -14.213 1.00 92.88 177 ASP A N 1
ATOM 1324 C CA . ASP A 1 177 ? 3.699 -0.203 -13.866 1.00 92.88 177 ASP A CA 1
ATOM 1325 C C . ASP A 1 177 ? 3.717 0.159 -12.375 1.00 92.88 177 ASP A C 1
ATOM 1327 O O . ASP A 1 177 ? 3.462 -0.683 -11.507 1.00 92.88 177 ASP A O 1
ATOM 1331 N N . ARG A 1 178 ? 3.962 1.445 -12.084 1.00 90.75 178 ARG A N 1
ATOM 1332 C CA . ARG A 1 178 ? 3.945 1.982 -10.716 1.00 90.75 178 ARG A CA 1
ATOM 1333 C C . ARG A 1 178 ? 2.594 1.771 -10.032 1.00 90.75 178 ARG A C 1
ATOM 1335 O O . ARG A 1 178 ? 2.567 1.508 -8.833 1.00 90.75 178 ARG A O 1
ATOM 1342 N N . GLY A 1 179 ? 1.489 1.851 -10.776 1.00 87.44 179 GLY A N 1
ATOM 1343 C CA . GLY A 1 179 ? 0.135 1.648 -10.252 1.00 87.44 179 GLY A CA 1
ATOM 1344 C C . GLY A 1 179 ? -0.142 0.211 -9.804 1.00 87.44 179 GLY A C 1
ATOM 1345 O O . GLY A 1 179 ? -1.129 -0.032 -9.118 1.00 87.44 179 GLY A O 1
ATOM 1346 N N . LYS A 1 180 ? 0.740 -0.734 -10.152 1.00 91.50 180 LYS A N 1
ATOM 1347 C CA . LYS A 1 180 ? 0.686 -2.145 -9.742 1.00 91.50 180 LYS A CA 1
ATOM 1348 C C . LYS A 1 180 ? 1.765 -2.497 -8.720 1.00 91.50 180 LYS A C 1
ATOM 1350 O O . LYS A 1 180 ? 2.210 -3.639 -8.678 1.00 91.50 180 LYS A O 1
ATOM 1355 N N . ASN A 1 181 ? 2.224 -1.513 -7.945 1.00 95.69 181 ASN A N 1
ATOM 1356 C CA . ASN A 1 181 ? 3.292 -1.665 -6.955 1.00 95.69 181 ASN A CA 1
ATOM 1357 C C . ASN A 1 181 ? 4.621 -2.192 -7.533 1.00 95.69 181 ASN A C 1
ATOM 1359 O O . ASN A 1 181 ? 5.431 -2.754 -6.796 1.00 95.69 181 ASN A O 1
ATOM 1363 N N . HIS A 1 182 ? 4.871 -1.989 -8.832 1.00 98.00 182 HIS A N 1
ATOM 1364 C CA . HIS A 1 182 ? 6.156 -2.280 -9.462 1.00 98.00 182 HIS A CA 1
ATOM 1365 C C . HIS A 1 182 ? 6.921 -0.964 -9.680 1.00 98.00 182 HIS A C 1
ATOM 1367 O O . HIS A 1 182 ? 6.520 -0.093 -10.454 1.00 98.00 182 HIS A O 1
ATOM 1373 N N . VAL A 1 183 ? 8.010 -0.780 -8.943 1.00 98.38 183 VAL A N 1
ATOM 1374 C CA . VAL A 1 183 ? 8.755 0.479 -8.849 1.00 98.38 183 VAL A CA 1
ATOM 1375 C C . VAL A 1 183 ? 10.174 0.274 -9.360 1.00 98.38 183 VAL A C 1
ATOM 1377 O O . VAL A 1 183 ? 10.847 -0.661 -8.945 1.00 98.38 183 VAL A O 1
ATOM 1380 N N . VAL A 1 184 ? 10.658 1.171 -10.216 1.00 98.81 184 VAL A N 1
ATOM 1381 C CA . VAL A 1 184 ? 12.064 1.197 -10.640 1.00 98.81 184 VAL A CA 1
ATOM 1382 C C . VAL A 1 184 ? 12.698 2.443 -10.042 1.00 98.81 184 VAL A C 1
ATOM 1384 O O . VAL A 1 184 ? 12.189 3.547 -10.231 1.00 98.81 184 VAL A O 1
ATOM 1387 N N . LEU A 1 185 ? 13.787 2.273 -9.297 1.00 98.69 185 LEU A N 1
ATOM 1388 C CA . LEU A 1 185 ? 14.475 3.358 -8.596 1.00 98.69 185 LEU A CA 1
ATOM 1389 C C . LEU A 1 185 ? 15.877 3.558 -9.169 1.00 98.69 185 LEU A C 1
ATOM 1391 O O . LEU A 1 185 ? 16.629 2.596 -9.320 1.00 98.69 185 LEU A O 1
ATOM 1395 N N . ALA A 1 186 ? 16.249 4.810 -9.431 1.00 98.69 186 ALA A N 1
ATOM 1396 C CA . ALA A 1 186 ? 17.614 5.178 -9.792 1.00 98.69 186 ALA A CA 1
ATOM 1397 C C . ALA A 1 186 ? 18.473 5.335 -8.527 1.00 98.69 186 ALA A C 1
ATOM 1399 O O . ALA A 1 186 ? 18.305 6.290 -7.762 1.00 98.69 186 ALA A O 1
ATOM 1400 N N . GLY A 1 187 ? 19.388 4.392 -8.300 1.00 97.81 187 GLY A N 1
ATOM 1401 C CA . GLY A 1 187 ? 20.402 4.474 -7.256 1.00 97.81 187 GLY A CA 1
ATOM 1402 C C . GLY A 1 187 ? 21.373 5.639 -7.467 1.00 97.81 187 GLY A C 1
ATOM 1403 O O . GLY A 1 187 ? 21.608 6.095 -8.583 1.00 97.81 187 GLY A O 1
ATOM 1404 N N . THR A 1 188 ? 21.949 6.139 -6.376 1.00 96.81 188 THR A N 1
ATOM 1405 C CA . THR A 1 188 ? 22.887 7.267 -6.410 1.00 96.81 188 THR A CA 1
ATOM 1406 C C . THR A 1 188 ? 24.343 6.800 -6.413 1.00 96.81 188 THR A C 1
ATOM 1408 O O . THR A 1 188 ? 24.648 5.633 -6.165 1.00 96.81 188 THR A O 1
ATOM 1411 N N . LYS A 1 189 ? 25.279 7.727 -6.650 1.00 96.81 189 LYS A N 1
ATOM 1412 C CA . LYS A 1 189 ? 26.724 7.435 -6.661 1.00 96.81 189 LYS A CA 1
ATOM 1413 C C . LYS A 1 189 ? 27.241 6.835 -5.346 1.00 96.81 189 LYS A C 1
ATOM 1415 O O . LYS A 1 189 ? 28.229 6.115 -5.363 1.00 96.81 189 LYS A O 1
ATOM 1420 N N . GLU A 1 190 ? 26.596 7.132 -4.218 1.00 95.75 190 GLU A N 1
ATOM 1421 C CA . GLU A 1 190 ? 26.963 6.614 -2.894 1.00 95.75 190 GLU A CA 1
ATOM 1422 C C . GLU A 1 190 ? 26.677 5.114 -2.754 1.00 95.75 190 GLU A C 1
ATOM 1424 O O . GLU A 1 190 ? 27.261 4.460 -1.895 1.00 95.75 190 GLU A O 1
ATOM 1429 N N . LEU A 1 191 ? 25.804 4.568 -3.606 1.00 96.69 191 LEU A N 1
ATOM 1430 C CA . LEU A 1 191 ? 25.514 3.140 -3.674 1.00 96.69 191 LEU A CA 1
AT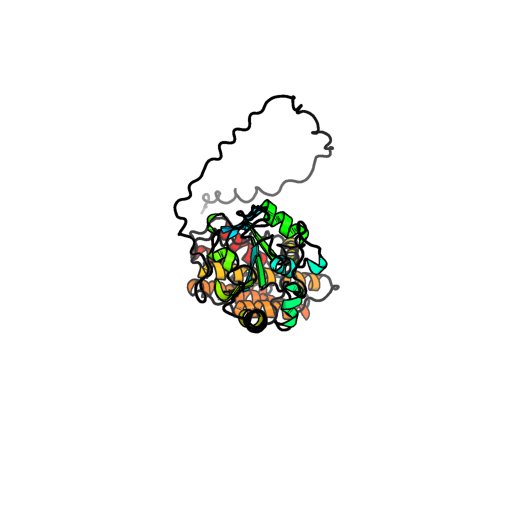OM 1431 C C . LEU A 1 191 ? 26.462 2.408 -4.627 1.00 96.69 191 LEU A C 1
ATOM 1433 O O . LEU A 1 191 ? 26.321 1.205 -4.800 1.00 96.69 191 LEU A O 1
ATOM 1437 N N . LEU A 1 192 ? 27.419 3.082 -5.267 1.00 96.62 192 LEU A N 1
ATOM 1438 C CA . LEU A 1 192 ? 28.395 2.415 -6.125 1.00 96.62 192 LEU A CA 1
ATOM 1439 C C . LEU A 1 192 ? 29.546 1.848 -5.299 1.00 96.62 192 LEU A C 1
ATOM 1441 O O . LEU A 1 192 ? 30.110 2.516 -4.435 1.00 96.62 192 LEU A O 1
ATOM 1445 N N . GLY A 1 193 ? 29.949 0.623 -5.618 1.00 96.62 193 GLY A N 1
ATOM 1446 C CA . GLY A 1 193 ? 31.125 0.001 -5.024 1.00 96.62 193 GLY A CA 1
ATOM 1447 C C . GLY A 1 193 ? 31.082 -1.513 -5.132 1.00 96.62 193 GLY A C 1
ATOM 1448 O O . GLY A 1 193 ? 30.087 -2.087 -5.567 1.00 96.62 193 GLY A O 1
ATOM 1449 N N . GLN A 1 194 ? 32.158 -2.166 -4.697 1.00 97.62 194 GLN A N 1
ATOM 1450 C CA . GLN A 1 194 ? 32.280 -3.621 -4.802 1.00 97.62 194 GLN A CA 1
ATOM 1451 C C . GLN A 1 194 ? 31.108 -4.354 -4.135 1.00 97.62 194 GLN A C 1
ATOM 1453 O O . GLN A 1 194 ? 30.564 -5.279 -4.718 1.00 97.62 194 GLN A O 1
ATOM 1458 N N . ALA A 1 195 ? 30.654 -3.878 -2.971 1.00 96.81 195 ALA A N 1
ATOM 1459 C CA . ALA A 1 195 ? 29.522 -4.475 -2.266 1.00 96.81 195 ALA A CA 1
ATOM 1460 C C . ALA A 1 195 ? 28.233 -4.499 -3.109 1.00 96.81 195 ALA A C 1
ATOM 1462 O O . ALA A 1 195 ? 27.505 -5.480 -3.076 1.00 96.81 195 ALA A O 1
ATOM 1463 N N . SER A 1 196 ? 27.959 -3.443 -3.880 1.00 98.00 196 SER A N 1
ATOM 1464 C CA . SER A 1 196 ? 26.803 -3.383 -4.785 1.00 98.00 196 SER A CA 1
ATOM 1465 C C . SER A 1 196 ? 26.956 -4.276 -5.993 1.00 98.00 196 SER A C 1
ATOM 1467 O O . SER A 1 196 ? 26.006 -4.947 -6.383 1.00 98.00 196 SER A O 1
ATOM 1469 N N . TYR A 1 197 ? 28.152 -4.281 -6.576 1.00 98.06 197 TYR A N 1
ATOM 1470 C CA . TYR A 1 197 ? 28.474 -5.152 -7.694 1.00 98.06 197 TYR A CA 1
ATOM 1471 C C . TYR A 1 197 ? 28.294 -6.627 -7.312 1.00 98.06 197 TYR A C 1
ATOM 1473 O O . TYR A 1 197 ? 27.662 -7.380 -8.044 1.00 98.06 197 TYR A O 1
ATOM 1481 N N . ASP A 1 198 ? 28.767 -7.013 -6.125 1.00 98.12 198 ASP A N 1
ATOM 1482 C CA . ASP A 1 198 ? 28.692 -8.385 -5.622 1.00 98.12 198 ASP A CA 1
ATOM 1483 C C . ASP A 1 198 ? 27.258 -8.849 -5.321 1.00 98.12 198 ASP A C 1
ATOM 1485 O O . ASP A 1 198 ? 27.035 -10.053 -5.251 1.00 98.12 198 ASP A O 1
ATOM 1489 N N . MET A 1 199 ? 26.292 -7.932 -5.169 1.00 98.12 199 MET A N 1
ATOM 1490 C CA . MET A 1 199 ? 24.863 -8.247 -5.003 1.00 98.12 199 MET A CA 1
ATOM 1491 C C . MET A 1 199 ? 24.132 -8.464 -6.342 1.00 98.12 199 MET A C 1
ATOM 1493 O O . MET A 1 199 ? 22.961 -8.838 -6.367 1.00 98.12 199 MET A O 1
ATOM 1497 N N . ILE A 1 200 ? 24.774 -8.233 -7.485 1.00 98.38 200 ILE A N 1
ATOM 1498 C CA . ILE A 1 200 ? 24.127 -8.393 -8.791 1.00 98.38 200 ILE A CA 1
ATOM 1499 C C . ILE A 1 200 ? 24.564 -9.732 -9.399 1.00 98.38 200 ILE A C 1
ATOM 1501 O O . ILE A 1 200 ? 25.766 -9.993 -9.470 1.00 98.38 200 ILE A O 1
ATOM 1505 N N . PRO A 1 201 ? 23.639 -10.584 -9.886 1.00 98.44 201 PRO A N 1
ATOM 1506 C CA . PRO A 1 201 ? 22.171 -10.460 -9.881 1.00 98.44 201 PRO A CA 1
ATOM 1507 C C . PRO A 1 201 ? 21.514 -11.061 -8.625 1.00 98.44 201 PRO A C 1
ATOM 1509 O O . PRO A 1 201 ? 22.169 -11.768 -7.870 1.00 98.44 201 PRO A O 1
ATOM 1512 N N . GLY A 1 202 ? 20.202 -10.883 -8.449 1.00 98.12 202 GLY A N 1
ATOM 1513 C CA . GLY A 1 202 ? 19.410 -11.637 -7.469 1.00 98.12 202 GLY A CA 1
ATOM 1514 C C . GLY A 1 202 ? 18.373 -10.781 -6.753 1.00 98.12 202 GLY A C 1
ATOM 1515 O O . GLY A 1 202 ? 17.983 -9.733 -7.260 1.00 98.12 202 GLY A O 1
ATOM 1516 N N . PHE A 1 203 ? 17.909 -11.232 -5.585 1.00 98.81 203 PHE A N 1
ATOM 1517 C CA . PHE A 1 203 ? 16.824 -10.562 -4.863 1.00 98.81 203 PHE A CA 1
ATOM 1518 C C . PHE A 1 203 ? 17.048 -10.512 -3.351 1.00 98.81 203 PHE A C 1
ATOM 1520 O O . PHE A 1 203 ? 17.555 -11.451 -2.739 1.00 98.81 203 PHE A O 1
ATOM 1527 N N . HIS A 1 204 ? 16.576 -9.430 -2.746 1.00 98.81 204 HIS A N 1
ATOM 1528 C CA . HIS A 1 204 ? 16.315 -9.310 -1.319 1.00 98.81 204 HIS A CA 1
ATOM 1529 C C . HIS A 1 204 ? 14.813 -9.447 -1.047 1.00 98.81 204 HIS A C 1
ATOM 1531 O O . HIS A 1 204 ? 13.987 -8.972 -1.831 1.00 98.81 204 HIS A O 1
ATOM 1537 N N . LEU A 1 205 ? 14.459 -10.028 0.099 1.00 98.75 205 LEU A N 1
ATOM 1538 C CA . LEU A 1 205 ? 13.085 -10.074 0.596 1.00 98.75 205 LEU A CA 1
ATOM 1539 C C . LEU A 1 205 ? 12.986 -9.339 1.932 1.00 98.75 205 LEU A C 1
ATOM 1541 O O . LEU A 1 205 ? 13.615 -9.736 2.915 1.00 98.75 205 LEU A O 1
ATOM 1545 N N . VAL A 1 206 ? 12.180 -8.283 1.966 1.00 98.62 206 VAL A N 1
ATOM 1546 C CA . VAL A 1 206 ? 11.972 -7.433 3.144 1.00 98.62 206 VAL A CA 1
ATOM 1547 C C . VAL A 1 206 ? 10.544 -7.604 3.647 1.00 98.62 206 VAL A C 1
ATOM 1549 O O . VAL A 1 206 ? 9.594 -7.607 2.862 1.00 98.62 206 VAL A O 1
ATOM 1552 N N . ASP A 1 207 ? 10.380 -7.762 4.957 1.00 98.25 207 ASP A N 1
ATOM 1553 C CA . ASP A 1 207 ? 9.062 -7.940 5.562 1.00 98.25 207 ASP A CA 1
ATOM 1554 C C . ASP A 1 207 ? 8.295 -6.623 5.776 1.00 98.25 207 ASP A C 1
ATOM 1556 O O . ASP A 1 207 ? 8.784 -5.515 5.551 1.00 98.25 207 ASP A O 1
ATOM 1560 N N . ARG A 1 208 ? 7.075 -6.758 6.308 1.00 96.06 208 ARG A N 1
ATOM 1561 C CA . ARG A 1 208 ? 6.182 -5.638 6.638 1.00 96.06 208 ARG A CA 1
ATOM 1562 C C . ARG A 1 208 ? 6.727 -4.701 7.714 1.00 96.06 208 ARG A C 1
ATOM 1564 O O . ARG A 1 208 ? 6.262 -3.568 7.821 1.00 96.06 208 ARG A O 1
ATOM 1571 N N . ASN A 1 209 ? 7.686 -5.154 8.516 1.00 93.62 209 ASN A N 1
ATOM 1572 C CA . ASN A 1 209 ? 8.348 -4.348 9.535 1.00 93.62 209 ASN A CA 1
ATOM 1573 C C . ASN A 1 209 ? 9.583 -3.625 8.993 1.00 93.62 209 ASN A C 1
ATOM 1575 O O . ASN A 1 209 ? 10.214 -2.890 9.755 1.00 93.62 209 ASN A O 1
ATOM 1579 N N . PHE A 1 210 ? 9.857 -3.760 7.690 1.00 97.06 210 PHE A N 1
ATOM 1580 C CA . PHE A 1 210 ? 11.005 -3.189 6.999 1.00 97.06 210 PHE A CA 1
ATOM 1581 C C . PHE A 1 210 ? 12.335 -3.856 7.390 1.00 97.06 210 PHE A C 1
ATOM 1583 O O . PHE A 1 210 ? 13.378 -3.208 7.371 1.00 97.06 210 PHE A O 1
ATOM 1590 N N . ILE A 1 211 ? 12.306 -5.143 7.757 1.00 97.62 211 ILE A N 1
ATOM 1591 C CA . ILE A 1 211 ? 13.487 -5.950 8.107 1.00 97.62 211 ILE A CA 1
ATOM 1592 C C . ILE A 1 211 ? 13.879 -6.852 6.933 1.00 97.62 211 ILE A C 1
ATOM 1594 O O . ILE A 1 211 ? 13.017 -7.506 6.339 1.00 97.62 211 ILE A O 1
ATOM 1598 N N . LEU A 1 212 ? 15.174 -6.919 6.604 1.00 98.44 212 LEU A N 1
ATOM 1599 C CA . LEU A 1 212 ? 15.690 -7.836 5.583 1.00 98.44 212 LEU A CA 1
ATOM 1600 C C . LEU A 1 212 ? 15.631 -9.285 6.083 1.00 98.44 212 LEU A C 1
ATOM 1602 O O . LEU A 1 212 ? 16.387 -9.662 6.978 1.00 98.44 212 LEU A O 1
ATOM 1606 N N . GLN A 1 213 ? 14.761 -10.098 5.487 1.00 98.44 213 GLN A N 1
ATOM 1607 C CA . GLN A 1 213 ? 14.524 -11.484 5.900 1.00 98.44 213 GLN A CA 1
ATOM 1608 C C . GLN A 1 213 ? 15.314 -12.503 5.083 1.00 98.44 213 GLN A C 1
ATOM 1610 O O . GLN A 1 213 ? 15.752 -13.508 5.633 1.00 98.44 213 GLN A O 1
ATOM 1615 N N . VAL A 1 214 ? 15.485 -12.267 3.779 1.00 98.56 214 VAL A N 1
ATOM 1616 C CA . VAL A 1 214 ? 16.198 -13.189 2.883 1.00 98.56 214 VAL A CA 1
ATOM 1617 C C . VAL A 1 214 ? 17.085 -12.404 1.931 1.00 98.56 214 VAL A C 1
ATOM 1619 O O . VAL A 1 214 ? 16.682 -11.369 1.401 1.00 98.56 214 VAL A O 1
ATOM 1622 N N . ASP A 1 215 ? 18.284 -12.929 1.712 1.00 98.56 215 ASP A N 1
ATOM 1623 C CA . ASP A 1 215 ? 19.269 -12.405 0.774 1.00 98.56 215 ASP A CA 1
ATOM 1624 C C . ASP A 1 215 ? 19.702 -13.507 -0.196 1.00 98.56 215 ASP A C 1
ATOM 1626 O O . ASP A 1 215 ? 20.446 -14.420 0.180 1.00 98.56 215 ASP A O 1
ATOM 1630 N N . SER A 1 216 ? 19.202 -13.402 -1.427 1.00 98.56 216 SER A N 1
ATOM 1631 C CA . SER A 1 216 ? 19.531 -14.255 -2.567 1.00 98.56 216 SER A CA 1
ATOM 1632 C C . SER A 1 216 ? 20.251 -13.465 -3.660 1.00 98.56 216 SER A C 1
ATOM 1634 O O . SER A 1 216 ? 19.990 -13.665 -4.847 1.00 98.56 216 SER A O 1
ATOM 1636 N N . THR A 1 217 ? 21.105 -12.521 -3.265 1.00 98.50 217 THR A N 1
ATOM 1637 C CA . THR A 1 217 ? 21.852 -11.654 -4.179 1.00 98.50 217 THR A CA 1
ATOM 1638 C C . THR A 1 217 ? 23.259 -12.169 -4.479 1.00 98.50 217 THR A C 1
ATOM 1640 O O . THR A 1 217 ? 23.874 -12.886 -3.688 1.00 98.50 217 THR A O 1
ATOM 1643 N N . GLY A 1 218 ? 23.777 -11.794 -5.645 1.00 97.75 218 GLY A N 1
ATOM 1644 C CA . GLY A 1 218 ? 25.115 -12.127 -6.108 1.00 97.75 218 GLY A CA 1
ATOM 1645 C C . GLY A 1 218 ? 25.282 -13.529 -6.686 1.00 97.75 218 GLY A C 1
ATOM 1646 O O . GLY A 1 218 ? 24.393 -14.376 -6.685 1.00 97.75 218 GLY A O 1
ATOM 1647 N N . HIS A 1 219 ? 26.501 -13.812 -7.149 1.00 93.81 219 HIS A N 1
ATOM 1648 C CA . HIS A 1 219 ? 26.884 -15.135 -7.662 1.00 93.81 219 HIS A CA 1
ATOM 1649 C C . HIS A 1 219 ? 27.072 -16.199 -6.567 1.00 93.81 219 HIS A C 1
ATOM 1651 O O . HIS A 1 219 ? 27.258 -17.378 -6.871 1.00 93.81 219 HIS A O 1
ATOM 1657 N N . ARG A 1 220 ? 27.084 -15.788 -5.295 1.00 95.31 220 ARG A N 1
ATOM 1658 C CA . ARG A 1 220 ? 27.216 -16.661 -4.119 1.00 95.31 220 ARG A CA 1
ATOM 1659 C C . ARG A 1 220 ? 26.188 -16.243 -3.068 1.00 95.31 220 ARG A C 1
ATOM 1661 O O . ARG A 1 220 ? 26.578 -15.718 -2.023 1.00 95.31 220 ARG A O 1
ATOM 1668 N N . PRO A 1 221 ? 24.894 -16.413 -3.372 1.00 97.06 221 PRO A N 1
ATOM 1669 C CA . PRO A 1 221 ? 23.843 -15.925 -2.502 1.00 97.06 221 PRO A CA 1
ATOM 1670 C C . PRO A 1 221 ? 23.876 -16.636 -1.150 1.00 97.06 221 PRO A C 1
ATOM 1672 O O . PRO A 1 221 ? 24.241 -17.810 -1.058 1.00 97.06 221 PRO A O 1
ATOM 1675 N N . ARG A 1 222 ? 23.487 -15.918 -0.090 1.00 97.38 222 ARG A N 1
ATOM 1676 C CA . ARG A 1 222 ? 23.374 -16.498 1.259 1.00 97.38 222 ARG A CA 1
ATOM 1677 C C . ARG A 1 222 ? 22.210 -17.476 1.364 1.00 97.38 222 ARG A C 1
ATOM 1679 O O . ARG A 1 222 ? 22.294 -18.409 2.153 1.00 97.38 222 ARG A O 1
ATOM 1686 N N . HIS A 1 223 ? 21.163 -17.240 0.579 1.00 98.50 223 HIS A N 1
ATOM 1687 C CA . HIS A 1 223 ? 19.980 -18.083 0.488 1.00 98.50 223 HIS A CA 1
ATOM 1688 C C . HIS A 1 223 ? 19.654 -18.369 -0.973 1.00 98.50 223 HIS A C 1
ATOM 1690 O O . HIS A 1 223 ? 19.768 -17.489 -1.828 1.00 98.50 223 HIS A O 1
ATOM 1696 N N . ASP A 1 224 ? 19.181 -19.565 -1.270 1.00 98.25 224 ASP A N 1
ATOM 1697 C CA . ASP A 1 224 ? 18.771 -19.941 -2.616 1.00 98.25 224 ASP A CA 1
ATOM 1698 C C . ASP A 1 224 ? 17.453 -19.257 -3.031 1.00 98.25 224 ASP A C 1
ATOM 1700 O O . ASP A 1 224 ? 16.462 -19.236 -2.293 1.00 98.25 224 ASP A O 1
ATOM 1704 N N . LEU A 1 225 ? 17.423 -18.705 -4.248 1.00 97.94 225 LEU A N 1
ATOM 1705 C CA . LEU A 1 225 ? 16.254 -17.987 -4.763 1.00 97.94 225 LEU A CA 1
ATOM 1706 C C . LEU A 1 225 ? 15.006 -18.887 -4.806 1.00 97.94 225 LEU A C 1
ATOM 1708 O O . LEU A 1 225 ? 13.913 -18.454 -4.442 1.00 97.94 225 LEU A O 1
ATOM 1712 N N . PHE A 1 226 ? 15.159 -20.137 -5.244 1.00 96.44 226 PHE A N 1
ATOM 1713 C CA . PHE A 1 226 ? 14.042 -21.021 -5.586 1.00 96.44 226 PHE A CA 1
ATOM 1714 C C . PHE A 1 226 ? 13.519 -21.824 -4.397 1.00 96.44 226 PHE A C 1
ATOM 1716 O O . PHE A 1 226 ? 12.328 -22.126 -4.328 1.00 96.44 226 PHE A O 1
ATOM 1723 N N . THR A 1 227 ? 14.403 -22.188 -3.475 1.00 96.69 227 THR A N 1
ATOM 1724 C CA . THR A 1 227 ? 14.098 -23.063 -2.338 1.00 96.69 227 THR A CA 1
ATOM 1725 C C . THR A 1 227 ? 13.947 -22.306 -1.023 1.00 96.69 227 THR A C 1
ATOM 1727 O O . THR A 1 227 ? 13.293 -22.821 -0.114 1.00 96.69 227 THR A O 1
ATOM 1730 N N . GLU A 1 228 ? 14.448 -21.069 -0.930 1.00 98.06 228 GLU A N 1
ATOM 1731 C CA . GLU A 1 228 ? 14.363 -20.256 0.287 1.00 98.06 228 GLU A CA 1
ATOM 1732 C C . GLU A 1 228 ? 13.587 -18.953 0.067 1.00 98.06 228 GLU A C 1
ATOM 1734 O O . GLU A 1 228 ? 12.554 -18.759 0.713 1.00 98.06 228 GLU A O 1
ATOM 1739 N N . LEU A 1 229 ? 14.009 -18.080 -0.857 1.00 98.44 229 LEU A N 1
ATOM 1740 C CA . LEU A 1 229 ? 13.402 -16.749 -1.006 1.00 98.44 229 LEU A CA 1
ATOM 1741 C C . LEU A 1 229 ? 11.967 -16.796 -1.531 1.00 98.44 229 LEU A C 1
ATOM 1743 O O . LEU A 1 229 ? 11.057 -16.304 -0.861 1.00 98.44 229 LEU A O 1
ATOM 1747 N N . LEU A 1 230 ? 11.735 -17.372 -2.715 1.00 98.06 230 LEU A N 1
ATOM 1748 C CA . LEU A 1 230 ? 10.392 -17.398 -3.310 1.00 98.06 230 LEU A CA 1
ATOM 1749 C C . LEU A 1 230 ? 9.379 -18.145 -2.415 1.00 98.06 230 LEU A C 1
ATOM 1751 O O . LEU A 1 230 ? 8.288 -17.610 -2.195 1.00 98.06 230 LEU A O 1
ATOM 1755 N N . PRO A 1 231 ? 9.719 -19.293 -1.790 1.00 97.69 231 PRO A N 1
ATOM 1756 C CA . PRO A 1 231 ? 8.834 -19.947 -0.822 1.00 97.69 231 PRO A CA 1
ATOM 1757 C C . PRO A 1 231 ? 8.588 -19.151 0.471 1.00 97.69 231 PRO A C 1
ATOM 1759 O O . PRO A 1 231 ? 7.609 -19.424 1.174 1.00 97.69 231 PRO A O 1
ATOM 1762 N N . MET A 1 232 ? 9.445 -18.182 0.814 1.00 97.56 232 MET A N 1
ATOM 1763 C CA . MET A 1 232 ? 9.273 -17.317 1.988 1.00 97.56 232 MET A CA 1
ATOM 1764 C C . MET A 1 232 ? 8.240 -16.205 1.754 1.00 97.56 232 MET A C 1
ATOM 1766 O O . MET A 1 232 ? 7.569 -15.798 2.703 1.00 97.56 232 MET A O 1
ATOM 1770 N N . VAL A 1 233 ? 8.036 -15.760 0.509 1.00 97.69 233 VAL A N 1
ATOM 1771 C CA . VAL A 1 233 ? 7.056 -14.710 0.161 1.00 97.69 233 VAL A CA 1
ATOM 1772 C C . VAL A 1 233 ? 5.658 -14.976 0.753 1.00 97.69 233 VAL A C 1
ATOM 1774 O O . VAL A 1 233 ? 5.180 -14.134 1.520 1.00 97.69 233 VAL A O 1
ATOM 1777 N N . PRO A 1 234 ? 4.996 -16.131 0.519 1.00 95.88 234 PRO A N 1
ATOM 1778 C CA . PRO A 1 234 ? 3.677 -16.399 1.099 1.00 95.88 234 PRO A CA 1
ATOM 1779 C C . PRO A 1 234 ? 3.692 -16.445 2.633 1.00 95.88 234 PRO A C 1
ATOM 1781 O O . PRO A 1 234 ? 2.689 -16.113 3.264 1.00 95.88 234 PRO A O 1
ATOM 1784 N N . ARG A 1 235 ? 4.821 -16.814 3.256 1.00 94.62 235 ARG A N 1
ATOM 1785 C CA . ARG A 1 235 ? 4.950 -16.862 4.721 1.00 94.62 235 ARG A CA 1
ATOM 1786 C C . ARG A 1 235 ? 4.946 -15.461 5.324 1.00 94.62 235 ARG A C 1
ATOM 1788 O O . ARG A 1 235 ? 4.250 -15.237 6.309 1.00 94.62 235 ARG A O 1
ATOM 1795 N N . LEU A 1 236 ? 5.661 -14.517 4.708 1.00 94.88 236 LEU A N 1
ATOM 1796 C CA . LEU A 1 236 ? 5.688 -13.116 5.148 1.00 94.88 236 LEU A CA 1
ATOM 1797 C C . LEU A 1 236 ? 4.381 -12.379 4.849 1.00 94.88 236 LEU A C 1
ATOM 1799 O O . LEU A 1 236 ? 3.991 -11.473 5.586 1.00 94.88 236 LEU A O 1
ATOM 1803 N N . LEU A 1 237 ? 3.677 -12.779 3.789 1.00 93.12 237 LEU A N 1
ATOM 1804 C CA . LEU A 1 237 ? 2.333 -12.280 3.517 1.00 93.12 237 LEU A CA 1
ATOM 1805 C C . LEU A 1 237 ? 1.305 -12.788 4.541 1.00 93.12 237 LEU A C 1
ATOM 1807 O O . LEU A 1 237 ? 0.287 -12.124 4.762 1.00 93.12 237 LEU A O 1
ATOM 1811 N N . GLY A 1 238 ? 1.563 -13.934 5.172 1.00 86.06 238 GLY A N 1
ATOM 1812 C CA . GLY A 1 238 ? 0.624 -14.595 6.069 1.00 86.06 238 GLY A CA 1
ATOM 1813 C C . GLY A 1 238 ? -0.692 -14.978 5.374 1.00 86.06 238 GLY A C 1
ATOM 1814 O O . GLY A 1 238 ? -0.858 -14.789 4.160 1.00 86.06 238 GLY A O 1
ATOM 1815 N N . PRO A 1 239 ? -1.669 -15.506 6.133 1.00 73.56 239 PRO A N 1
ATOM 1816 C CA . PRO A 1 239 ? -3.020 -15.683 5.626 1.00 73.56 239 PRO A CA 1
ATOM 1817 C C . PRO A 1 239 ? -3.523 -14.346 5.089 1.00 73.56 239 PRO A C 1
ATOM 1819 O O . PRO A 1 239 ? -3.372 -13.308 5.741 1.00 73.56 239 PRO A O 1
ATOM 1822 N N . ARG A 1 240 ? -4.148 -14.360 3.910 1.00 57.28 240 ARG A N 1
ATOM 1823 C CA . ARG A 1 240 ? -4.992 -13.234 3.518 1.00 57.28 240 ARG A CA 1
ATOM 1824 C C . ARG A 1 240 ? -6.086 -13.177 4.582 1.00 57.28 240 ARG A C 1
ATOM 1826 O O . ARG A 1 240 ? -6.925 -14.075 4.626 1.00 57.28 240 ARG A O 1
ATOM 1833 N N . ALA A 1 241 ? -6.028 -12.190 5.480 1.00 53.31 241 ALA A N 1
ATOM 1834 C CA . ALA A 1 241 ? -7.178 -11.861 6.314 1.00 53.31 241 ALA A CA 1
ATOM 1835 C C . ALA A 1 241 ? -8.375 -11.798 5.360 1.00 53.31 241 ALA A C 1
ATOM 1837 O O . ALA A 1 241 ? -8.229 -11.210 4.284 1.00 53.31 241 ALA A O 1
ATOM 1838 N N . ALA A 1 242 ? -9.451 -12.533 5.669 1.00 48.28 242 ALA A N 1
ATOM 1839 C CA . ALA A 1 242 ? -10.587 -12.741 4.772 1.00 48.28 242 ALA A CA 1
ATOM 1840 C C . ALA A 1 242 ? -10.881 -11.444 4.012 1.00 48.28 242 ALA A C 1
ATOM 1842 O O . ALA A 1 242 ? -11.173 -10.437 4.647 1.00 48.28 242 ALA A O 1
ATOM 1843 N N . ALA A 1 243 ? -10.652 -11.477 2.692 1.00 42.56 243 ALA A N 1
ATOM 1844 C CA . ALA A 1 243 ? -10.334 -10.312 1.876 1.00 42.56 243 ALA A CA 1
ATOM 1845 C C . ALA A 1 243 ? -11.080 -9.045 2.322 1.00 42.56 243 ALA A C 1
ATOM 1847 O O . ALA A 1 243 ? -12.292 -8.908 2.111 1.00 42.56 243 ALA A O 1
ATOM 1848 N N . GLU A 1 244 ? -10.334 -8.100 2.899 1.00 44.84 244 GLU A N 1
ATOM 1849 C CA . GLU A 1 244 ? -10.724 -6.699 2.825 1.00 44.84 244 GLU A CA 1
ATOM 1850 C C . GLU A 1 244 ? -10.844 -6.437 1.324 1.00 44.84 244 GLU A C 1
ATOM 1852 O O . GLU A 1 244 ? -9.882 -6.602 0.574 1.00 44.84 244 GLU A O 1
ATOM 1857 N N . THR A 1 245 ? -12.070 -6.258 0.844 1.00 47.19 245 THR A N 1
ATOM 1858 C CA . THR A 1 245 ? -12.300 -6.001 -0.575 1.00 47.19 245 THR A CA 1
ATOM 1859 C C . THR A 1 245 ? -11.762 -4.597 -0.796 1.00 47.19 245 THR A C 1
ATOM 1861 O O . THR A 1 245 ? -12.268 -3.700 -0.121 1.00 47.19 245 THR A O 1
ATOM 1864 N N . PRO A 1 246 ? -10.726 -4.390 -1.633 1.00 47.12 246 PRO A N 1
ATOM 1865 C CA . PRO A 1 246 ? -10.263 -3.046 -1.929 1.00 47.12 246 PRO A CA 1
ATOM 1866 C C . PRO A 1 246 ? -11.466 -2.293 -2.478 1.00 47.12 246 PRO A C 1
ATOM 1868 O O . PRO A 1 246 ? -12.013 -2.662 -3.518 1.00 47.12 246 PRO A O 1
ATOM 1871 N N . VAL A 1 247 ? -11.954 -1.315 -1.724 1.00 53.31 247 VAL A N 1
ATOM 1872 C CA . VAL A 1 247 ? -13.043 -0.479 -2.202 1.00 53.31 247 VAL A CA 1
ATOM 1873 C C . VAL A 1 247 ? -12.410 0.463 -3.199 1.00 53.31 247 VAL A C 1
ATOM 1875 O O . VAL A 1 247 ? -11.522 1.240 -2.851 1.00 53.31 247 VAL A O 1
ATOM 1878 N N . GLU A 1 248 ? -12.795 0.310 -4.466 1.00 55.81 248 GLU A N 1
ATOM 1879 C CA . GLU A 1 248 ? -12.287 1.170 -5.523 1.00 55.81 248 GLU A CA 1
ATOM 1880 C C . GLU A 1 248 ? -12.519 2.634 -5.114 1.00 55.81 248 GLU A C 1
ATOM 1882 O O . GLU A 1 248 ? -13.638 2.972 -4.716 1.00 55.81 248 GLU A O 1
ATOM 1887 N N . PRO A 1 249 ? -11.505 3.518 -5.191 1.00 60.47 249 PRO A N 1
ATOM 1888 C CA . PRO A 1 249 ? -11.632 4.922 -4.785 1.00 60.47 249 PRO A CA 1
ATOM 1889 C C . PRO A 1 249 ? -12.832 5.647 -5.418 1.00 60.47 249 PRO A C 1
ATOM 1891 O O . PRO A 1 249 ? -13.382 6.578 -4.838 1.00 60.47 249 PRO A O 1
ATOM 1894 N N . THR A 1 250 ? -13.267 5.185 -6.591 1.00 70.94 250 THR A N 1
ATOM 1895 C CA . THR A 1 250 ? -14.464 5.636 -7.310 1.00 70.94 250 THR A CA 1
ATOM 1896 C C . THR A 1 250 ? -15.752 5.440 -6.508 1.00 70.94 250 THR A C 1
ATOM 1898 O O . THR A 1 250 ? -16.586 6.339 -6.488 1.00 70.94 250 THR A O 1
ATOM 1901 N N . LEU A 1 251 ? -15.896 4.328 -5.782 1.00 82.38 251 LEU A N 1
ATOM 1902 C CA . LEU A 1 251 ? -17.101 4.014 -5.008 1.00 82.38 251 LEU A CA 1
ATOM 1903 C C . LEU A 1 251 ? -17.305 4.972 -3.832 1.00 82.38 251 LEU A C 1
ATOM 1905 O O . LEU A 1 251 ? -18.436 5.370 -3.554 1.00 82.38 251 LEU A O 1
ATOM 1909 N N . VAL A 1 252 ? -16.220 5.355 -3.153 1.00 86.31 252 VAL A N 1
ATOM 1910 C CA . VAL A 1 252 ? -16.280 6.321 -2.045 1.00 86.31 252 VAL A CA 1
ATOM 1911 C C . VAL A 1 252 ? -16.696 7.690 -2.575 1.00 86.31 252 VAL A C 1
ATOM 1913 O O . VAL A 1 252 ? -17.650 8.283 -2.074 1.00 86.31 252 VAL A O 1
ATOM 1916 N N . GLU A 1 253 ? -16.046 8.172 -3.633 1.00 85.62 253 GLU A N 1
ATOM 1917 C CA . GLU A 1 253 ? -16.371 9.474 -4.225 1.00 85.62 253 GLU A CA 1
ATOM 1918 C C . GLU A 1 253 ? -17.802 9.523 -4.793 1.00 85.62 253 GLU A C 1
ATOM 1920 O O . GLU A 1 253 ? -18.488 10.541 -4.660 1.00 85.62 253 GLU A O 1
ATOM 1925 N N . ASP A 1 254 ? -18.296 8.423 -5.368 1.00 87.25 254 ASP A N 1
ATOM 1926 C CA . ASP A 1 254 ? -19.682 8.313 -5.832 1.00 87.25 254 ASP A CA 1
ATOM 1927 C C . ASP A 1 254 ? -20.682 8.365 -4.667 1.00 87.25 254 ASP A C 1
ATOM 1929 O O . ASP A 1 254 ? -21.706 9.052 -4.760 1.00 87.25 254 ASP A O 1
ATOM 1933 N N . ALA A 1 255 ? -20.380 7.706 -3.542 1.00 91.25 255 ALA A N 1
ATOM 1934 C CA . ALA A 1 255 ? -21.218 7.761 -2.346 1.00 91.25 255 ALA A CA 1
ATOM 1935 C C . ALA A 1 255 ? -21.276 9.175 -1.751 1.00 91.25 255 ALA A C 1
ATOM 1937 O O . ALA A 1 255 ? -22.362 9.649 -1.413 1.00 91.25 255 ALA A O 1
ATOM 1938 N N . TYR A 1 256 ? -20.141 9.878 -1.688 1.00 92.94 256 TYR A N 1
ATOM 1939 C CA . TYR A 1 256 ? -20.092 11.272 -1.239 1.00 92.94 256 TYR A CA 1
ATOM 1940 C C . TYR A 1 256 ? -20.834 12.215 -2.186 1.00 92.94 256 TYR A C 1
ATOM 1942 O O . TYR A 1 256 ? -21.526 13.114 -1.724 1.00 92.94 256 TYR A O 1
ATOM 1950 N N . ARG A 1 257 ? -20.776 11.989 -3.503 1.00 92.44 257 ARG A N 1
ATOM 1951 C CA . ARG A 1 257 ? -21.538 12.780 -4.485 1.00 92.44 257 ARG A CA 1
ATOM 1952 C C . ARG A 1 257 ? -23.051 12.588 -4.365 1.00 92.44 257 ARG A C 1
ATOM 1954 O O . ARG A 1 257 ? -23.812 13.480 -4.737 1.00 92.44 257 ARG A O 1
ATOM 1961 N N . ALA A 1 258 ? -23.491 11.433 -3.871 1.00 91.44 258 ALA A N 1
ATOM 1962 C CA . ALA A 1 258 ? -24.904 11.117 -3.686 1.00 91.44 258 ALA A CA 1
ATOM 1963 C C . ALA A 1 258 ? -25.523 11.755 -2.426 1.00 91.44 258 ALA A C 1
ATOM 1965 O O . ALA A 1 258 ? -26.744 11.703 -2.255 1.00 91.44 258 ALA A O 1
ATOM 1966 N N . ILE A 1 259 ? -24.715 12.368 -1.557 1.00 92.38 259 ILE A N 1
ATOM 1967 C CA . ILE A 1 259 ? -25.156 13.068 -0.344 1.00 92.38 259 ILE A CA 1
ATOM 1968 C C . ILE A 1 259 ? -24.658 14.525 -0.360 1.00 92.38 259 ILE A C 1
ATOM 1970 O O . ILE A 1 259 ? -23.669 14.832 -1.018 1.00 92.38 259 ILE A O 1
ATOM 1974 N N . PRO A 1 260 ? -25.313 15.470 0.336 1.00 90.38 260 PRO A N 1
ATOM 1975 C CA . PRO A 1 260 ? -24.918 16.882 0.323 1.00 90.38 260 PRO A CA 1
ATOM 1976 C C . PRO A 1 260 ? -23.706 17.166 1.234 1.00 90.38 260 PRO A C 1
ATOM 1978 O O . PRO A 1 260 ? -23.720 18.113 2.018 1.00 90.38 260 PRO A O 1
ATOM 1981 N N . HIS A 1 261 ? -22.650 16.353 1.141 1.00 90.19 261 HIS A N 1
ATOM 1982 C CA . HIS A 1 261 ? -21.435 16.485 1.942 1.00 90.19 261 HIS A CA 1
ATOM 1983 C C . HIS A 1 261 ? -20.184 16.488 1.069 1.00 90.19 261 HIS A C 1
ATOM 1985 O O . HIS A 1 261 ? -20.117 15.859 0.017 1.00 90.19 261 HIS A O 1
ATOM 1991 N N . ARG A 1 262 ? -19.165 17.205 1.540 1.00 92.00 262 ARG A N 1
ATOM 1992 C CA . ARG A 1 262 ? -17.809 17.142 0.991 1.00 92.00 262 ARG A CA 1
ATOM 1993 C C . ARG A 1 262 ? -17.012 16.053 1.708 1.00 92.00 262 ARG A C 1
ATOM 1995 O O . ARG A 1 262 ? -17.330 15.707 2.845 1.00 92.00 262 ARG A O 1
ATOM 2002 N N . ARG A 1 263 ? -15.938 15.589 1.074 1.00 94.06 263 ARG A N 1
ATOM 2003 C CA . ARG A 1 263 ? -14.938 14.715 1.690 1.00 94.06 263 ARG A CA 1
ATOM 2004 C C . ARG A 1 263 ? -13.632 15.480 1.874 1.00 94.06 263 ARG A C 1
ATOM 2006 O O . ARG A 1 263 ? -13.009 15.873 0.891 1.00 94.06 263 ARG A O 1
ATOM 2013 N N . THR A 1 264 ? -13.211 15.680 3.120 1.00 95.31 264 THR A N 1
ATOM 2014 C CA . THR A 1 264 ? -11.853 16.144 3.438 1.00 95.31 264 THR A CA 1
ATOM 2015 C C . THR A 1 264 ? -11.051 14.958 3.952 1.00 95.31 264 THR A C 1
ATOM 2017 O O . THR A 1 264 ? -11.337 14.429 5.023 1.00 95.31 264 THR A O 1
ATOM 2020 N N . VAL A 1 265 ? -10.048 14.529 3.184 1.00 94.38 265 VAL A N 1
ATOM 2021 C CA . VAL A 1 265 ? -9.194 13.392 3.553 1.00 94.38 265 VAL A CA 1
ATOM 2022 C C . VAL A 1 265 ? -8.291 13.779 4.723 1.00 94.38 265 VAL A C 1
ATOM 2024 O O . VAL A 1 265 ? -7.630 14.815 4.680 1.00 94.38 265 VAL A O 1
ATOM 2027 N N . PHE A 1 266 ? -8.253 12.941 5.760 1.00 97.00 266 PHE A N 1
ATOM 2028 C CA . PHE A 1 266 ? -7.384 13.127 6.921 1.00 97.00 266 PHE A CA 1
ATOM 2029 C C . PHE A 1 266 ? -5.903 13.047 6.520 1.00 97.00 266 PHE A C 1
ATOM 2031 O O . PHE A 1 266 ? -5.467 12.052 5.940 1.00 97.00 266 PHE A O 1
ATOM 2038 N N . ASP A 1 267 ? -5.128 14.085 6.841 1.00 93.94 267 ASP A N 1
ATOM 2039 C CA . ASP A 1 267 ? -3.706 14.175 6.514 1.00 93.94 267 ASP A CA 1
ATOM 2040 C C . ASP A 1 267 ? -2.851 13.674 7.687 1.00 93.94 267 ASP A C 1
ATOM 2042 O O . ASP A 1 267 ? -2.607 14.355 8.691 1.00 93.94 267 ASP A O 1
ATOM 2046 N N . VAL A 1 268 ? -2.369 12.441 7.536 1.00 91.31 268 VAL A N 1
ATOM 2047 C CA . VAL A 1 268 ? -1.491 11.770 8.504 1.00 91.31 268 VAL A CA 1
ATOM 2048 C C . VAL A 1 268 ? -0.137 12.475 8.633 1.00 91.31 268 VAL A C 1
ATOM 2050 O O . VAL A 1 268 ? 0.477 12.438 9.703 1.00 91.31 268 VAL A O 1
ATOM 2053 N N . GLY A 1 269 ? 0.343 13.121 7.569 1.00 86.88 269 GLY A N 1
ATOM 2054 C CA . GLY A 1 269 ? 1.638 13.794 7.538 1.00 86.88 269 GLY A CA 1
ATOM 2055 C C . GLY A 1 269 ? 1.658 15.067 8.378 1.00 86.88 269 GLY A C 1
ATOM 2056 O O . GLY A 1 269 ? 2.666 15.357 9.032 1.00 86.88 269 GLY A O 1
ATOM 2057 N N . THR A 1 270 ? 0.546 15.805 8.420 1.00 93.81 270 THR A N 1
ATOM 2058 C CA . THR A 1 270 ? 0.457 17.068 9.171 1.00 93.81 270 THR A CA 1
ATOM 2059 C C . THR A 1 270 ? -0.065 16.909 10.595 1.00 93.81 270 THR A C 1
ATOM 2061 O O . THR A 1 270 ? 0.189 17.799 11.420 1.00 93.81 270 THR A O 1
ATOM 2064 N N . ALA A 1 271 ? -0.721 15.783 10.903 1.00 96.56 271 ALA A N 1
ATOM 2065 C CA . ALA A 1 271 ? -1.353 15.534 12.194 1.00 96.56 271 ALA A CA 1
ATOM 2066 C C . ALA A 1 271 ? -0.379 15.637 13.385 1.00 96.56 271 ALA A C 1
ATOM 2068 O O . ALA A 1 271 ? 0.771 15.181 13.340 1.00 96.56 271 ALA A O 1
ATOM 2069 N N . LYS A 1 272 ? -0.869 16.250 14.465 1.00 97.31 272 LYS A N 1
ATOM 2070 C CA . LYS A 1 272 ? -0.156 16.666 15.688 1.00 97.31 272 LYS A CA 1
ATOM 2071 C C . LYS A 1 272 ? -0.338 15.706 16.870 1.00 97.31 272 LYS A C 1
ATOM 2073 O O . LYS A 1 272 ? 0.082 16.021 17.985 1.00 97.31 272 LYS A O 1
ATOM 2078 N N . MET A 1 273 ? -0.988 14.569 16.653 1.00 97.06 273 MET A N 1
ATOM 2079 C CA . MET A 1 273 ? -1.133 13.480 17.624 1.00 97.06 273 MET A CA 1
ATOM 2080 C C . MET A 1 273 ? -0.028 12.418 17.483 1.00 97.06 273 MET A C 1
ATOM 2082 O O . MET A 1 273 ? 0.826 12.504 16.595 1.00 97.06 273 MET A O 1
ATOM 2086 N N . SER A 1 274 ? -0.012 11.421 18.372 1.00 97.62 274 SER A N 1
ATOM 2087 C CA . SER A 1 274 ? 1.001 10.356 18.336 1.00 97.62 274 SER A CA 1
ATOM 2088 C C . SER A 1 274 ? 0.911 9.509 17.059 1.00 97.62 274 SER A C 1
ATOM 2090 O O . SER A 1 274 ? -0.136 9.428 16.420 1.00 97.62 274 SER A O 1
ATOM 2092 N N . ALA A 1 275 ? 2.006 8.842 16.676 1.00 90.00 275 ALA A N 1
ATOM 2093 C CA . ALA A 1 275 ? 2.020 7.980 15.490 1.00 90.00 275 ALA A CA 1
ATOM 2094 C C . ALA A 1 275 ? 0.957 6.866 15.550 1.00 90.00 275 ALA A C 1
ATOM 2096 O O . ALA A 1 275 ? 0.335 6.569 14.535 1.00 90.00 275 ALA A O 1
ATOM 2097 N N . GLU A 1 276 ? 0.725 6.310 16.740 1.00 92.00 276 GLU A N 1
ATOM 2098 C CA . GLU A 1 276 ? -0.299 5.294 16.989 1.00 92.00 276 GLU A CA 1
ATOM 2099 C C . GLU A 1 276 ? -1.717 5.850 16.779 1.00 92.00 276 GLU A C 1
ATOM 2101 O O . GLU A 1 276 ? -2.503 5.266 16.038 1.00 92.00 276 GLU A O 1
ATOM 2106 N N . GLU A 1 277 ? -2.030 7.017 17.358 1.00 97.75 277 GLU A N 1
ATOM 2107 C CA . GLU A 1 277 ? -3.332 7.680 17.188 1.00 97.75 277 GLU A CA 1
ATOM 2108 C C . GLU A 1 277 ? -3.586 8.083 15.729 1.00 97.75 277 GLU A C 1
ATOM 2110 O O . GLU A 1 277 ? -4.698 7.899 15.235 1.00 97.75 277 GLU A O 1
ATOM 2115 N N . ARG A 1 278 ? -2.562 8.576 15.015 1.00 96.38 278 ARG A N 1
ATOM 2116 C CA . ARG A 1 278 ? -2.675 8.943 13.593 1.00 96.38 278 ARG A CA 1
ATOM 2117 C C . ARG A 1 278 ? -3.007 7.746 12.715 1.00 96.38 278 ARG A C 1
ATOM 2119 O O . ARG A 1 278 ? -3.916 7.823 11.894 1.00 96.38 278 ARG A O 1
ATOM 2126 N N . GLU A 1 279 ? -2.271 6.653 12.887 1.00 89.44 279 GLU A N 1
ATOM 2127 C CA . GLU A 1 279 ? -2.488 5.432 12.112 1.00 89.44 279 GLU A CA 1
ATOM 2128 C C . GLU A 1 279 ? -3.849 4.806 12.433 1.00 89.44 279 GLU A C 1
ATOM 2130 O O . GLU A 1 279 ? -4.553 4.354 11.530 1.00 89.44 279 GLU A O 1
ATOM 2135 N N . TYR A 1 280 ? -4.261 4.838 13.702 1.00 96.94 280 TYR A N 1
ATOM 2136 C CA . TYR A 1 280 ? -5.598 4.415 14.097 1.00 96.94 280 TYR A CA 1
ATOM 2137 C C . TYR A 1 280 ? -6.692 5.275 13.445 1.00 96.94 280 TYR A C 1
ATOM 2139 O O . TYR A 1 280 ? -7.623 4.715 12.871 1.00 96.94 280 TYR A O 1
ATOM 2147 N N . LEU A 1 281 ? -6.599 6.613 13.494 1.00 97.88 281 LEU A N 1
ATOM 2148 C CA . LEU A 1 281 ? -7.625 7.487 12.909 1.00 97.88 281 LEU A CA 1
ATOM 2149 C C . LEU A 1 281 ? -7.703 7.354 11.392 1.00 97.88 281 LEU A C 1
ATOM 2151 O O . LEU A 1 281 ? -8.807 7.364 10.856 1.00 97.88 281 LEU A O 1
ATOM 2155 N N . ARG A 1 282 ? -6.567 7.162 10.711 1.00 95.56 282 ARG A N 1
ATOM 2156 C CA . ARG A 1 282 ? -6.554 6.833 9.281 1.00 95.56 282 ARG A CA 1
ATOM 2157 C C . ARG A 1 282 ? -7.418 5.599 9.007 1.00 95.56 282 ARG A C 1
ATOM 2159 O O . ARG A 1 282 ? -8.368 5.685 8.242 1.00 95.56 282 ARG A O 1
ATOM 2166 N N . ARG A 1 283 ? -7.151 4.485 9.700 1.00 90.25 283 ARG A N 1
ATOM 2167 C CA . ARG A 1 283 ? -7.915 3.234 9.531 1.00 90.25 283 ARG A CA 1
ATOM 2168 C C . ARG A 1 283 ? -9.381 3.369 9.932 1.00 90.25 283 ARG A C 1
ATOM 2170 O O . ARG A 1 283 ? -10.246 2.798 9.278 1.00 90.25 283 ARG A O 1
ATOM 2177 N N . LEU A 1 284 ? -9.665 4.103 11.008 1.00 97.75 284 LEU A N 1
ATOM 2178 C CA . LEU A 1 284 ? -11.033 4.384 11.435 1.00 97.75 284 LEU A CA 1
ATOM 2179 C C . LEU A 1 284 ? -11.796 5.108 10.322 1.00 97.75 284 LEU A C 1
ATOM 2181 O O . LEU A 1 284 ? -12.900 4.694 9.986 1.00 97.75 284 LEU A O 1
ATOM 2185 N N . PHE A 1 285 ? -11.216 6.165 9.751 1.00 97.56 285 PHE A N 1
ATOM 2186 C CA . PHE A 1 285 ? -11.858 6.940 8.695 1.00 97.56 285 PHE A CA 1
ATOM 2187 C C . PHE A 1 285 ? -11.977 6.173 7.378 1.00 97.56 285 PHE A C 1
ATOM 2189 O O . PHE A 1 285 ? -13.025 6.267 6.745 1.00 97.56 285 PHE A O 1
ATOM 2196 N N . ASP A 1 286 ? -10.998 5.330 7.036 1.00 90.00 286 ASP A N 1
ATOM 2197 C CA . ASP A 1 286 ? -11.112 4.402 5.905 1.00 90.00 286 ASP A CA 1
ATOM 2198 C C . ASP A 1 286 ? -12.348 3.491 6.072 1.00 90.00 286 ASP A C 1
ATOM 2200 O O . ASP A 1 286 ? -13.135 3.324 5.144 1.00 90.00 286 ASP A O 1
ATOM 2204 N N . LEU A 1 287 ? -12.590 2.949 7.273 1.00 93.25 287 LEU A N 1
ATOM 2205 C CA . LEU A 1 287 ? -13.773 2.120 7.553 1.00 93.25 287 LEU A CA 1
ATOM 2206 C C . LEU A 1 287 ? -15.081 2.922 7.619 1.00 93.25 287 LEU A C 1
ATOM 2208 O O . LEU A 1 287 ? -16.136 2.395 7.258 1.00 93.25 287 LEU A O 1
ATOM 2212 N N . VAL A 1 288 ? -15.037 4.182 8.059 1.00 97.19 288 VAL A N 1
ATOM 2213 C CA . VAL A 1 288 ? -16.198 5.086 8.009 1.00 97.19 288 VAL A CA 1
ATOM 2214 C C . VAL A 1 288 ? -16.601 5.354 6.559 1.00 97.19 288 VAL A C 1
ATOM 2216 O O . VAL A 1 288 ? -17.788 5.251 6.260 1.00 97.19 288 VAL A O 1
ATOM 2219 N N . ASP A 1 289 ? -15.649 5.593 5.652 1.00 95.06 289 ASP A N 1
ATOM 2220 C CA . ASP A 1 289 ? -15.919 5.711 4.211 1.00 95.06 289 ASP A CA 1
ATOM 2221 C C . ASP A 1 289 ? -16.644 4.473 3.673 1.00 95.06 289 ASP A C 1
ATOM 2223 O O . ASP A 1 289 ? -17.653 4.596 2.975 1.00 95.06 289 ASP A O 1
ATOM 2227 N N . LEU A 1 290 ? -16.193 3.269 4.046 1.00 89.94 290 LEU A N 1
ATOM 2228 C CA . LEU A 1 290 ? -16.867 2.032 3.630 1.00 89.94 290 LEU A CA 1
ATOM 2229 C C . LEU A 1 290 ? -18.287 1.941 4.198 1.00 89.94 290 LEU A C 1
ATOM 2231 O O . LEU A 1 290 ? -19.219 1.543 3.499 1.00 89.94 290 LEU A O 1
ATOM 2235 N N . GLY A 1 291 ? -18.471 2.352 5.453 1.00 95.25 291 GLY A N 1
ATOM 2236 C CA . GLY A 1 291 ? -19.788 2.464 6.073 1.00 95.25 291 GLY A CA 1
ATOM 2237 C C . GLY A 1 291 ? -20.714 3.420 5.317 1.00 95.25 291 GLY A C 1
ATOM 2238 O O . GLY A 1 291 ? -21.887 3.100 5.113 1.00 95.25 291 GLY A O 1
ATOM 2239 N N . ILE A 1 292 ? -20.190 4.558 4.851 1.00 96.00 292 ILE A N 1
ATOM 2240 C CA . ILE A 1 292 ? -20.927 5.535 4.039 1.00 96.00 292 ILE A CA 1
ATOM 2241 C C . ILE A 1 292 ? -21.349 4.906 2.711 1.00 96.00 292 ILE A C 1
ATOM 2243 O O . ILE A 1 292 ? -22.528 4.999 2.363 1.00 96.00 292 ILE A O 1
ATOM 2247 N N . VAL A 1 293 ? -20.439 4.227 2.005 1.00 91.50 293 VAL A N 1
ATOM 2248 C CA . VAL A 1 293 ? -20.739 3.528 0.740 1.00 91.50 293 VAL A CA 1
ATOM 2249 C C . VAL A 1 293 ? -21.886 2.535 0.927 1.00 91.50 293 VAL A C 1
ATOM 2251 O O . VAL A 1 293 ? -22.878 2.583 0.196 1.00 91.50 293 VAL A O 1
ATOM 2254 N N . GLU A 1 294 ? -21.804 1.680 1.947 1.00 93.38 294 GLU A N 1
ATOM 2255 C CA . GLU A 1 294 ? -22.820 0.657 2.205 1.00 93.38 294 GLU A CA 1
ATOM 2256 C C . GLU A 1 294 ? -24.170 1.262 2.624 1.00 93.38 294 GLU A C 1
ATOM 2258 O O . GLU A 1 294 ? -25.233 0.817 2.170 1.00 93.38 294 GLU A O 1
ATOM 2263 N N . ARG A 1 295 ? -24.155 2.318 3.447 1.00 95.75 295 ARG A N 1
ATOM 2264 C CA . ARG A 1 295 ? -25.360 3.047 3.868 1.00 95.75 295 ARG A CA 1
ATOM 2265 C C . ARG A 1 295 ? -26.048 3.728 2.689 1.00 95.75 295 ARG A C 1
ATOM 2267 O O . ARG A 1 295 ? -27.252 3.543 2.496 1.00 95.75 295 ARG A O 1
ATOM 2274 N N . VAL A 1 296 ? -25.301 4.511 1.914 1.00 94.31 296 VAL A N 1
ATOM 2275 C CA . VAL A 1 296 ? -25.808 5.269 0.761 1.00 94.31 296 VAL A CA 1
ATOM 2276 C C . VAL A 1 296 ? -26.324 4.314 -0.310 1.00 94.31 296 VAL A C 1
ATOM 2278 O O . VAL A 1 296 ? -27.449 4.484 -0.782 1.00 94.31 296 VAL A O 1
ATOM 2281 N N . GLY A 1 297 ? -25.565 3.261 -0.627 1.00 92.19 297 GLY A N 1
ATOM 2282 C CA . GLY A 1 297 ? -25.981 2.227 -1.573 1.00 92.19 297 GLY A CA 1
ATOM 2283 C C . GLY A 1 297 ? -27.266 1.520 -1.136 1.00 92.19 297 GLY A C 1
ATOM 2284 O O . GLY A 1 297 ? -28.208 1.401 -1.923 1.00 92.19 297 GLY A O 1
ATOM 2285 N N . THR A 1 298 ? -27.356 1.113 0.136 1.00 93.31 298 THR A N 1
ATOM 2286 C CA . THR A 1 298 ? -28.555 0.442 0.668 1.00 93.31 298 THR A CA 1
ATOM 2287 C C . THR A 1 298 ? -29.771 1.366 0.661 1.00 93.31 298 THR A C 1
ATOM 2289 O O . THR A 1 298 ? -30.845 0.948 0.232 1.00 93.31 298 THR A O 1
ATOM 2292 N N . LEU A 1 299 ? -29.627 2.628 1.076 1.00 93.38 299 LEU A N 1
ATOM 2293 C CA . LEU A 1 299 ? -30.715 3.609 1.008 1.00 93.38 299 LEU A CA 1
ATOM 2294 C C . LEU A 1 299 ? -31.172 3.883 -0.429 1.00 93.38 299 LEU A C 1
ATOM 2296 O O . LEU A 1 299 ? -32.374 4.000 -0.672 1.00 93.38 299 LEU A O 1
ATOM 2300 N N . GLY A 1 300 ? -30.235 4.009 -1.370 1.00 92.38 300 GLY A N 1
ATOM 2301 C CA . GLY A 1 300 ? -30.541 4.214 -2.785 1.00 92.38 300 GLY A CA 1
ATOM 2302 C C . GLY A 1 300 ? -31.346 3.051 -3.363 1.00 92.38 300 GLY A C 1
ATOM 2303 O O . GLY A 1 300 ? -32.361 3.265 -4.029 1.00 92.38 300 GLY A O 1
ATOM 2304 N N . TRP A 1 301 ? -30.959 1.816 -3.039 1.00 93.50 301 TRP A N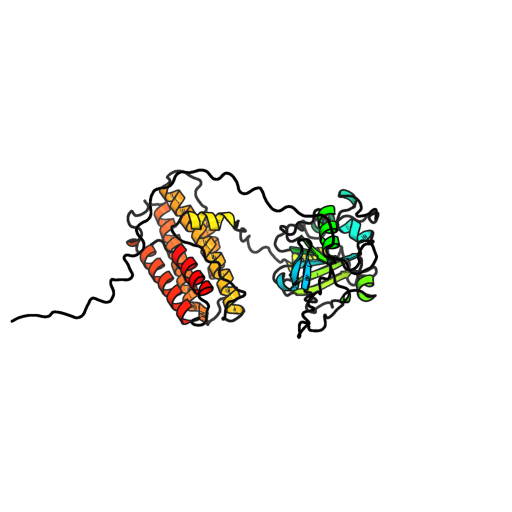 1
ATOM 2305 C CA . TRP A 1 301 ? -31.706 0.615 -3.417 1.00 93.50 301 TRP A CA 1
ATOM 2306 C C . TRP A 1 301 ? -33.101 0.567 -2.771 1.00 93.50 301 TRP A C 1
ATOM 2308 O O . TRP A 1 301 ? -34.094 0.406 -3.481 1.00 93.50 301 TRP A O 1
ATOM 2318 N N . LEU A 1 302 ? -33.202 0.813 -1.459 1.00 92.19 302 LEU A N 1
ATOM 2319 C CA . LEU A 1 302 ? -34.481 0.836 -0.735 1.00 92.19 302 LEU A CA 1
ATOM 2320 C C . LEU A 1 302 ? -35.475 1.859 -1.310 1.00 92.19 302 LEU A C 1
ATOM 2322 O O . LEU A 1 302 ? -36.682 1.638 -1.269 1.00 92.19 302 LEU A O 1
ATOM 2326 N N . LYS A 1 303 ? -34.982 2.983 -1.842 1.00 90.88 303 LYS A N 1
ATOM 2327 C CA . LYS A 1 303 ? -35.817 4.039 -2.438 1.00 90.88 303 LYS A CA 1
ATOM 2328 C C . LYS A 1 303 ? -36.166 3.800 -3.908 1.00 90.88 303 LYS A C 1
ATOM 2330 O O . LYS A 1 303 ? -37.165 4.339 -4.377 1.00 90.88 303 LYS A O 1
ATOM 2335 N N . SER A 1 304 ? -35.351 3.049 -4.647 1.00 86.62 304 SER A N 1
ATOM 2336 C CA . SER A 1 304 ? -35.499 2.902 -6.103 1.00 86.62 304 SER A CA 1
ATOM 2337 C C . SER A 1 304 ? -36.457 1.786 -6.528 1.00 86.62 304 SER A C 1
ATOM 2339 O O . SER A 1 304 ? -36.818 1.740 -7.701 1.00 86.62 304 SER A O 1
ATOM 2341 N N . ASN A 1 305 ? -36.910 0.912 -5.615 1.00 70.12 305 ASN A N 1
ATOM 2342 C CA . ASN A 1 305 ? -37.776 -0.248 -5.912 1.00 70.12 305 ASN A CA 1
ATOM 2343 C C . ASN A 1 305 ? -37.274 -1.131 -7.085 1.00 70.12 305 ASN A C 1
ATOM 2345 O O . ASN A 1 305 ? -38.046 -1.886 -7.674 1.00 70.12 305 ASN A O 1
ATOM 2349 N N . GLY A 1 306 ? -35.988 -1.044 -7.441 1.00 61.44 306 GLY A N 1
ATOM 2350 C CA . GLY A 1 306 ? -35.427 -1.673 -8.633 1.00 61.44 306 GLY A CA 1
ATOM 2351 C C . GLY A 1 306 ? -33.941 -1.353 -8.789 1.00 61.44 306 GLY A C 1
ATOM 2352 O O . GLY A 1 306 ? -33.557 -0.217 -9.037 1.00 61.44 306 GLY A O 1
ATOM 2353 N N . GLY A 1 307 ? -33.106 -2.377 -8.630 1.00 73.19 307 GLY A N 1
ATOM 2354 C CA . GLY A 1 307 ? -31.646 -2.316 -8.663 1.00 73.19 307 GLY A CA 1
ATOM 2355 C C . GLY A 1 307 ? -31.062 -3.572 -8.014 1.00 73.19 307 GLY A C 1
ATOM 2356 O O . GLY A 1 307 ? -31.788 -4.335 -7.373 1.00 73.19 307 GLY A O 1
ATOM 2357 N N . ARG A 1 308 ? -29.758 -3.814 -8.175 1.00 79.69 308 ARG A N 1
ATOM 2358 C CA . ARG A 1 308 ? -29.084 -4.921 -7.480 1.00 79.69 308 ARG A CA 1
ATOM 2359 C C . ARG A 1 308 ? -29.046 -4.616 -5.980 1.00 79.69 308 ARG A C 1
ATOM 2361 O O . ARG A 1 308 ? -28.495 -3.591 -5.593 1.00 79.69 308 ARG A O 1
ATOM 2368 N N . GLU A 1 309 ? -29.617 -5.498 -5.161 1.00 84.44 309 GLU A N 1
ATOM 2369 C CA . GLU A 1 309 ? -29.570 -5.369 -3.702 1.00 84.44 309 GLU A CA 1
ATOM 2370 C C . GLU A 1 309 ? -28.108 -5.394 -3.214 1.00 84.44 309 GLU A C 1
ATOM 2372 O O . GLU A 1 309 ? -27.373 -6.335 -3.542 1.00 84.44 309 GLU A O 1
ATOM 2377 N N . PRO A 1 310 ? -27.665 -4.388 -2.436 1.00 84.44 310 PRO A N 1
ATOM 2378 C CA . PRO A 1 310 ? -26.359 -4.422 -1.790 1.00 84.44 310 PRO A CA 1
ATOM 2379 C C . PRO A 1 310 ? -26.271 -5.563 -0.772 1.00 84.44 310 PRO A C 1
ATOM 2381 O O . PRO A 1 310 ? -27.189 -5.782 0.031 1.00 84.44 310 PRO A O 1
ATOM 2384 N N . SER A 1 311 ? -25.146 -6.279 -0.768 1.00 84.00 311 SER A N 1
ATOM 2385 C CA . SER A 1 311 ? -24.942 -7.383 0.170 1.00 84.00 311 SER A CA 1
ATOM 2386 C C . SER A 1 311 ? -24.914 -6.867 1.608 1.00 84.00 311 SER A C 1
ATOM 2388 O O . SER A 1 311 ? -24.075 -6.048 1.967 1.00 84.00 311 SER A O 1
ATOM 2390 N N . ALA A 1 312 ? -25.805 -7.387 2.455 1.00 81.44 312 ALA A N 1
ATOM 2391 C CA . ALA A 1 312 ? -25.788 -7.103 3.892 1.00 81.44 312 ALA A CA 1
ATOM 2392 C C . ALA A 1 312 ? -24.450 -7.497 4.551 1.00 81.44 312 ALA A C 1
ATOM 2394 O O . ALA A 1 312 ? -24.022 -6.858 5.511 1.00 81.44 312 ALA A O 1
ATOM 2395 N N . GLU A 1 313 ? -23.776 -8.508 3.997 1.00 79.06 313 GLU A N 1
ATOM 2396 C CA . GLU A 1 313 ? -22.502 -9.023 4.501 1.00 79.06 313 GLU A CA 1
ATOM 2397 C C . GLU A 1 313 ? -21.361 -8.009 4.382 1.00 79.06 313 GLU A C 1
ATOM 2399 O O . GLU A 1 313 ? -20.399 -8.085 5.145 1.00 79.06 313 GLU A O 1
ATOM 2404 N N . ASN A 1 314 ? -21.447 -7.056 3.447 1.00 84.31 314 ASN A N 1
ATOM 2405 C CA . ASN A 1 314 ? -20.406 -6.047 3.283 1.00 84.31 314 ASN A CA 1
ATOM 2406 C C . ASN A 1 314 ? -20.373 -5.100 4.484 1.00 84.31 314 ASN A C 1
ATOM 2408 O O . ASN A 1 314 ? -19.321 -4.915 5.090 1.00 84.31 314 ASN A O 1
ATOM 2412 N N . TYR A 1 315 ? -21.528 -4.561 4.882 1.00 92.44 315 TYR A N 1
ATOM 2413 C CA . TYR A 1 315 ? -21.622 -3.703 6.064 1.00 92.44 315 TYR A CA 1
ATOM 2414 C C . TYR A 1 315 ? -21.227 -4.486 7.330 1.00 92.44 315 TYR A C 1
ATOM 2416 O O . TYR A 1 315 ? -20.473 -3.987 8.165 1.00 92.44 315 TYR A O 1
ATOM 2424 N N . ASP A 1 316 ? -21.661 -5.744 7.455 1.00 89.38 316 ASP A N 1
ATOM 2425 C CA . ASP A 1 316 ? -21.279 -6.591 8.595 1.00 89.38 316 ASP A CA 1
ATOM 2426 C C . ASP A 1 316 ? -19.757 -6.823 8.650 1.00 89.38 316 ASP A C 1
ATOM 2428 O O . ASP A 1 316 ? -19.166 -6.811 9.734 1.00 89.38 316 ASP A O 1
ATOM 2432 N N . ARG A 1 317 ? -19.092 -6.940 7.493 1.00 84.00 317 ARG A N 1
ATOM 2433 C CA . ARG A 1 317 ? -17.627 -6.996 7.404 1.00 84.00 317 ARG A CA 1
ATOM 2434 C C . ARG A 1 317 ? -16.974 -5.695 7.865 1.00 84.00 317 ARG A C 1
ATOM 2436 O O . ARG A 1 317 ? -16.051 -5.768 8.672 1.00 84.00 317 ARG A O 1
ATOM 2443 N N . VAL A 1 318 ? -17.479 -4.537 7.432 1.00 89.12 318 VAL A N 1
ATOM 2444 C CA . VAL A 1 318 ? -16.981 -3.221 7.880 1.00 89.12 318 VAL A CA 1
ATOM 2445 C C . VAL A 1 318 ? -17.076 -3.101 9.402 1.00 89.12 318 VAL A C 1
ATOM 2447 O O . VAL A 1 318 ? -16.100 -2.736 10.054 1.00 89.12 318 VAL A O 1
ATOM 2450 N N . LEU A 1 319 ? -18.212 -3.479 9.998 1.00 92.38 319 LEU A N 1
ATOM 2451 C CA . LEU A 1 319 ? -18.379 -3.485 11.457 1.00 92.38 319 LEU A CA 1
ATOM 2452 C C . LEU A 1 319 ? -17.436 -4.472 12.153 1.00 92.38 319 LEU A C 1
ATOM 2454 O O . LEU A 1 319 ? -16.892 -4.159 13.211 1.00 92.38 319 LEU A O 1
ATOM 2458 N N . SER A 1 320 ? -17.219 -5.654 11.574 1.00 88.44 320 SER A N 1
ATOM 2459 C CA . SER A 1 320 ? -16.273 -6.630 12.118 1.00 88.44 320 SER A CA 1
ATOM 2460 C C . SER A 1 320 ? -14.839 -6.099 12.109 1.00 88.44 320 SER A C 1
ATOM 2462 O O . SER A 1 320 ? -14.125 -6.284 13.091 1.00 88.44 320 SER A O 1
ATOM 2464 N N . GLN A 1 321 ? -14.414 -5.446 11.025 1.00 83.19 321 GLN A N 1
ATOM 2465 C CA . GLN A 1 321 ? -13.087 -4.832 10.910 1.00 83.19 321 GLN A CA 1
ATOM 2466 C C . GLN A 1 321 ? -12.935 -3.667 11.883 1.00 83.19 321 GLN A C 1
ATOM 2468 O O . GLN A 1 321 ? -11.917 -3.566 12.565 1.00 83.19 321 GLN A O 1
ATOM 2473 N N . LEU A 1 322 ? -13.974 -2.838 11.996 1.00 95.00 322 LEU A N 1
ATOM 2474 C CA . LEU A 1 322 ? -14.020 -1.727 12.935 1.00 95.00 322 LEU A CA 1
ATOM 2475 C C . LEU A 1 322 ? -13.815 -2.231 14.364 1.00 95.00 322 LEU A C 1
ATOM 2477 O O . LEU A 1 322 ? -12.881 -1.801 15.030 1.00 95.00 322 LEU A O 1
ATOM 2481 N N . ASN A 1 323 ? -14.596 -3.218 14.800 1.00 94.62 323 ASN A N 1
ATOM 2482 C CA . ASN A 1 323 ? -14.484 -3.792 16.145 1.00 94.62 323 ASN A CA 1
ATOM 2483 C C . ASN A 1 323 ? -13.150 -4.517 16.407 1.00 94.62 323 ASN A C 1
ATOM 2485 O O . ASN A 1 323 ? -12.810 -4.763 17.563 1.00 94.62 323 ASN A O 1
ATOM 2489 N N . ALA A 1 324 ? -12.404 -4.876 15.358 1.00 90.94 324 ALA A N 1
ATOM 2490 C CA . ALA A 1 324 ? -11.105 -5.537 15.459 1.00 90.94 324 ALA A CA 1
ATOM 2491 C C . ALA A 1 324 ? -9.915 -4.559 15.483 1.00 90.94 324 ALA A C 1
ATOM 2493 O O . ALA A 1 324 ? -8.772 -5.001 15.627 1.00 90.94 324 ALA A O 1
ATOM 2494 N N . LEU A 1 325 ? -10.143 -3.247 15.336 1.00 90.50 325 LEU A N 1
ATOM 2495 C CA . LEU A 1 325 ? -9.065 -2.262 15.400 1.00 90.50 325 LEU A CA 1
ATOM 2496 C C . LEU A 1 325 ? -8.376 -2.281 16.774 1.00 90.50 325 LEU A C 1
ATOM 2498 O O . LEU A 1 325 ? -9.023 -2.306 17.818 1.00 90.50 325 LEU A O 1
ATOM 2502 N N . ALA A 1 326 ? -7.045 -2.192 16.777 1.00 92.06 326 ALA A N 1
ATOM 2503 C CA . ALA A 1 326 ? -6.285 -1.915 17.991 1.00 92.06 326 ALA A CA 1
ATOM 2504 C C . ALA A 1 326 ? -6.511 -0.448 18.392 1.00 92.06 326 ALA A C 1
ATOM 2506 O O . ALA A 1 326 ? -6.043 0.457 17.703 1.00 92.06 326 ALA A O 1
ATOM 2507 N N . VAL A 1 327 ? -7.272 -0.217 19.466 1.00 97.50 327 VAL A N 1
ATOM 2508 C CA . VAL A 1 327 ? -7.727 1.125 19.857 1.00 97.50 327 VAL A CA 1
ATOM 2509 C C . VAL A 1 327 ? -6.748 1.773 20.844 1.00 97.50 327 VAL A C 1
ATOM 2511 O O . VAL A 1 327 ? -6.594 1.259 21.957 1.00 97.50 327 VAL A O 1
ATOM 2514 N N . PRO A 1 328 ? -6.145 2.932 20.512 1.00 97.69 328 PRO A N 1
ATOM 2515 C CA . PRO A 1 328 ? -5.345 3.694 21.463 1.00 97.69 328 PRO A CA 1
ATOM 2516 C C . PRO A 1 328 ? -6.194 4.089 22.682 1.00 97.69 328 PRO A C 1
ATOM 2518 O O . PRO A 1 328 ? -7.329 4.542 22.499 1.00 97.69 328 PRO A O 1
ATOM 2521 N N . PRO A 1 329 ? -5.679 4.007 23.925 1.00 97.75 329 PRO A N 1
ATOM 2522 C CA . PRO A 1 329 ? -6.491 4.210 25.130 1.00 97.75 329 PRO A CA 1
ATOM 2523 C C . PRO A 1 329 ? -7.278 5.529 25.157 1.00 97.75 329 PRO A C 1
ATOM 2525 O O . PRO A 1 329 ? -8.425 5.563 25.599 1.00 97.75 329 PRO A O 1
ATOM 2528 N N . ARG A 1 330 ? -6.694 6.616 24.631 1.00 98.06 330 ARG A N 1
ATOM 2529 C CA . ARG A 1 330 ? -7.333 7.944 24.565 1.00 98.06 330 ARG A CA 1
ATOM 2530 C C . ARG A 1 330 ? -8.520 8.006 23.601 1.00 98.06 330 ARG A C 1
ATOM 2532 O O . ARG A 1 330 ? -9.383 8.859 23.769 1.00 98.06 330 ARG A O 1
ATOM 2539 N N . LEU A 1 331 ? -8.574 7.108 22.621 1.00 98.56 331 LEU A N 1
ATOM 2540 C CA . LEU A 1 331 ? -9.599 7.054 21.578 1.00 98.56 331 LEU A CA 1
ATOM 2541 C C . LEU A 1 331 ? -10.685 6.008 21.850 1.00 98.56 331 LEU A C 1
ATOM 2543 O O . LEU A 1 331 ? -11.589 5.855 21.034 1.00 98.56 331 LEU A O 1
ATOM 2547 N N . GLY A 1 332 ? -10.653 5.333 23.005 1.00 98.25 332 GLY A N 1
ATOM 2548 C CA . GLY A 1 332 ? -11.634 4.305 23.366 1.00 98.25 332 GLY A CA 1
ATOM 2549 C C . GLY A 1 332 ? -13.089 4.789 23.344 1.00 98.25 332 GLY A C 1
ATOM 2550 O O . GLY A 1 332 ? -13.966 4.077 22.857 1.00 98.25 332 GLY A O 1
ATOM 2551 N N . SER A 1 333 ? -13.358 6.010 23.823 1.00 98.31 333 SER A N 1
ATOM 2552 C CA . SER A 1 333 ? -14.722 6.562 23.814 1.00 98.31 333 SER A CA 1
ATOM 2553 C C . SER A 1 333 ? -15.181 6.947 22.402 1.00 98.31 333 SER A C 1
ATOM 2555 O O . SER A 1 333 ? -16.265 6.528 21.996 1.00 98.31 333 SER A O 1
ATOM 2557 N N . VAL A 1 334 ? -14.325 7.615 21.615 1.00 98.62 334 VAL A N 1
ATOM 2558 C CA . VAL A 1 334 ? -14.578 7.915 20.192 1.00 98.62 334 VAL A CA 1
ATOM 2559 C C . VAL A 1 334 ? -14.869 6.633 19.415 1.00 98.62 334 VAL A C 1
ATOM 2561 O O . VAL A 1 334 ? -15.883 6.561 18.725 1.00 98.62 334 VAL A O 1
ATOM 2564 N N . HIS A 1 335 ? -14.019 5.610 19.566 1.00 98.56 335 HIS A N 1
ATOM 2565 C CA . HIS A 1 335 ? -14.191 4.305 18.932 1.00 98.56 335 HIS A CA 1
ATOM 2566 C C . HIS A 1 335 ? -15.571 3.728 19.228 1.00 98.56 335 HIS A C 1
ATOM 2568 O O . HIS A 1 335 ? -16.350 3.462 18.320 1.00 98.56 335 HIS A O 1
ATOM 2574 N N . ARG A 1 336 ? -15.896 3.597 20.517 1.00 98.50 336 ARG A N 1
ATOM 2575 C CA . ARG A 1 336 ? -17.165 3.034 20.967 1.00 98.50 336 ARG A CA 1
ATOM 2576 C C . ARG A 1 336 ? -18.357 3.810 20.400 1.00 98.50 336 ARG A C 1
ATOM 2578 O O . ARG A 1 336 ? -19.301 3.190 19.926 1.00 98.50 336 ARG A O 1
ATOM 2585 N N . LEU A 1 337 ? -18.314 5.144 20.415 1.00 98.69 337 LEU A N 1
ATOM 2586 C CA . LEU A 1 337 ? -19.389 5.983 19.876 1.00 98.69 337 LEU A CA 1
ATOM 2587 C C . LEU A 1 337 ? -19.588 5.774 18.371 1.00 98.69 337 LEU A C 1
ATOM 2589 O O . LEU A 1 337 ? -20.732 5.647 17.939 1.00 98.69 337 LEU A O 1
ATOM 2593 N N . VAL A 1 338 ? -18.506 5.722 17.588 1.00 98.38 338 VAL A N 1
ATOM 2594 C CA . VAL A 1 338 ? -18.574 5.486 16.137 1.00 98.38 338 VAL A CA 1
ATOM 2595 C C . VAL A 1 338 ? -19.063 4.066 15.842 1.00 98.38 338 VAL A C 1
ATOM 2597 O O . VAL A 1 338 ? -20.010 3.908 15.076 1.00 98.38 338 VAL A O 1
ATOM 2600 N N . SER A 1 339 ? -18.510 3.043 16.499 1.00 98.12 339 SER A N 1
ATOM 2601 C CA . SER A 1 339 ? -18.914 1.642 16.313 1.00 98.12 339 SER A CA 1
ATOM 2602 C C . SER A 1 339 ? -20.381 1.405 16.677 1.00 98.12 339 SER A C 1
ATOM 2604 O O . SER A 1 339 ? -21.121 0.797 15.902 1.00 98.12 339 SER A O 1
ATOM 2606 N N . GLU A 1 340 ? -20.842 1.936 17.814 1.00 98.25 340 GLU A N 1
ATOM 2607 C CA . GLU A 1 340 ? -22.256 1.881 18.204 1.00 98.25 340 GLU A CA 1
ATOM 2608 C C . GLU A 1 340 ? -23.142 2.630 17.197 1.00 98.25 340 GLU A C 1
ATOM 2610 O O . GLU A 1 340 ? -24.192 2.116 16.811 1.00 98.25 340 GLU A O 1
ATOM 2615 N N . ALA A 1 341 ? -22.727 3.821 16.746 1.00 98.50 341 ALA A N 1
ATOM 2616 C CA . ALA A 1 341 ? -23.479 4.593 15.762 1.00 98.50 341 ALA A CA 1
ATOM 2617 C C . ALA A 1 341 ? -23.646 3.807 14.460 1.00 98.50 341 ALA A C 1
ATOM 2619 O O . ALA A 1 341 ? -24.772 3.674 13.987 1.00 98.50 341 ALA A O 1
ATOM 2620 N N . 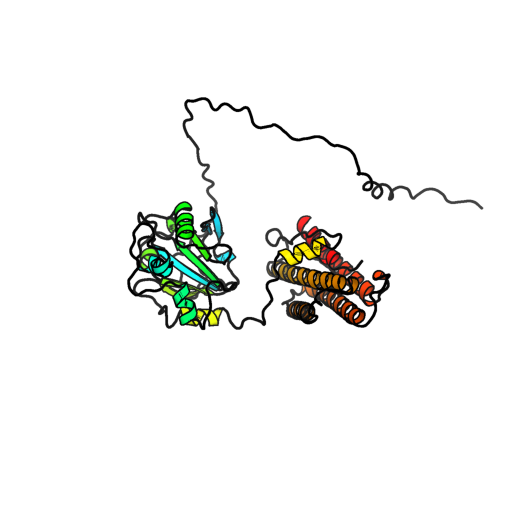MET A 1 342 ? -22.563 3.252 13.911 1.00 98.19 342 MET A N 1
ATOM 2621 C CA . MET A 1 342 ? -22.590 2.461 12.678 1.00 98.19 342 MET A CA 1
ATOM 2622 C C . MET A 1 342 ? -23.415 1.177 12.834 1.00 98.19 342 MET A C 1
ATOM 2624 O O . MET A 1 342 ? -24.135 0.802 11.907 1.00 98.19 342 MET A O 1
ATOM 2628 N N . GLY A 1 343 ? -23.363 0.530 14.003 1.00 97.94 343 GLY A N 1
ATOM 2629 C CA . GLY A 1 343 ? -24.200 -0.628 14.325 1.00 97.94 343 GLY A CA 1
ATOM 2630 C C . GLY A 1 343 ? -25.697 -0.296 14.340 1.00 97.94 343 GLY A C 1
ATOM 2631 O O . GLY A 1 343 ? -26.504 -1.042 13.785 1.00 97.94 343 GLY A O 1
ATOM 2632 N N . GLU A 1 344 ? -26.083 0.854 14.899 1.00 98.44 344 GLU A N 1
ATOM 2633 C CA . GLU A 1 344 ? -27.475 1.327 14.881 1.00 98.44 344 GLU A CA 1
ATOM 2634 C C . GLU A 1 344 ? -27.969 1.638 13.464 1.00 98.44 344 GLU A C 1
ATOM 2636 O O . GLU A 1 344 ? -29.112 1.316 13.130 1.00 98.44 344 GLU A O 1
ATOM 2641 N N . GLN A 1 345 ? -27.118 2.208 12.606 1.00 97.88 345 GLN A N 1
ATOM 2642 C CA . GLN A 1 345 ? -27.473 2.444 11.203 1.00 97.88 345 GLN A CA 1
ATOM 2643 C C . GLN A 1 345 ? -27.679 1.130 10.453 1.00 97.88 345 GLN A C 1
ATOM 2645 O O . GLN A 1 345 ? -28.683 0.967 9.759 1.00 97.88 345 GLN A O 1
ATOM 2650 N N . ARG A 1 346 ? -26.777 0.161 10.643 1.00 97.19 346 ARG A N 1
ATOM 2651 C CA . ARG A 1 346 ? -26.905 -1.183 10.070 1.00 97.19 346 ARG A CA 1
ATOM 2652 C C . ARG A 1 346 ? -28.206 -1.864 10.490 1.00 97.19 346 ARG A C 1
ATOM 2654 O O . ARG A 1 346 ? -28.863 -2.486 9.650 1.00 97.19 346 ARG A O 1
ATOM 2661 N N . ALA A 1 347 ? -28.580 -1.741 11.763 1.00 97.62 347 ALA A N 1
ATOM 2662 C CA . ALA A 1 347 ? -29.827 -2.280 12.294 1.00 97.62 347 ALA A CA 1
ATOM 2663 C C . ALA A 1 347 ? -31.060 -1.589 11.684 1.00 97.62 347 ALA A C 1
ATOM 2665 O O . ALA A 1 347 ? -31.978 -2.281 11.246 1.00 97.62 347 ALA A O 1
ATOM 2666 N N . ALA A 1 348 ? -31.052 -0.258 11.564 1.00 97.44 348 ALA A N 1
ATOM 2667 C CA . ALA A 1 348 ? -32.131 0.490 10.914 1.00 97.44 348 ALA 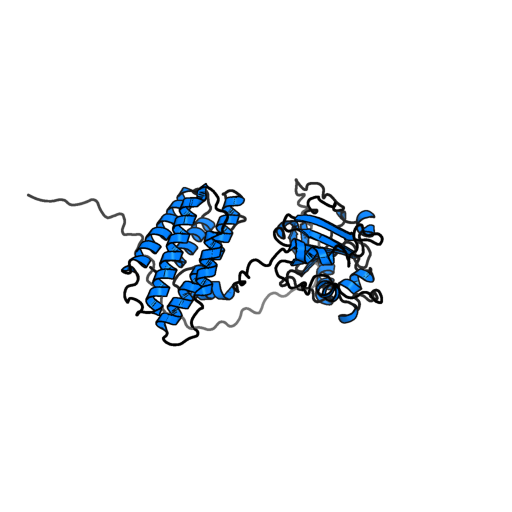A CA 1
ATOM 2668 C C . ALA A 1 348 ? -32.296 0.094 9.434 1.00 97.44 348 ALA A C 1
ATOM 2670 O O . ALA A 1 348 ? -33.401 -0.196 8.983 1.00 97.44 348 ALA A O 1
ATOM 2671 N N . LEU A 1 349 ? -31.194 -0.024 8.687 1.00 95.88 349 LEU A N 1
ATOM 2672 C CA . LEU A 1 349 ? -31.222 -0.492 7.296 1.00 95.88 349 LEU A CA 1
ATOM 2673 C C . LEU A 1 349 ? -31.750 -1.931 7.178 1.00 95.88 349 LEU A C 1
ATOM 2675 O O . LEU A 1 349 ? -32.467 -2.249 6.232 1.00 95.88 349 LEU A O 1
ATOM 2679 N N . ALA A 1 350 ? -31.417 -2.809 8.131 1.00 95.88 350 ALA A N 1
ATOM 2680 C CA . ALA A 1 350 ? -31.939 -4.177 8.178 1.00 95.88 350 ALA A CA 1
ATOM 2681 C C . ALA A 1 350 ? -33.452 -4.218 8.438 1.00 95.88 350 ALA A C 1
ATOM 2683 O O . ALA A 1 350 ? -34.148 -5.083 7.903 1.00 95.88 350 ALA A O 1
ATOM 2684 N N . GLU A 1 351 ? -33.950 -3.308 9.274 1.00 96.81 351 GLU A N 1
ATOM 2685 C CA . GLU A 1 351 ? -35.376 -3.138 9.537 1.00 96.81 351 GLU A CA 1
ATOM 2686 C C . GLU A 1 351 ? -36.102 -2.691 8.267 1.00 96.81 351 GLU A C 1
ATOM 2688 O O . GLU A 1 351 ? -37.057 -3.345 7.850 1.00 96.81 351 GLU A O 1
ATOM 2693 N N . TRP A 1 352 ? -35.590 -1.666 7.583 1.00 95.56 352 TRP A N 1
ATOM 2694 C CA . TRP A 1 352 ? -36.202 -1.120 6.365 1.00 95.56 352 TRP A CA 1
ATOM 2695 C C . TRP A 1 352 ? -36.056 -2.025 5.136 1.00 95.56 352 TRP A C 1
ATOM 2697 O O . TRP A 1 352 ? -36.690 -1.783 4.122 1.00 95.56 352 TRP A O 1
ATOM 2707 N N . ARG A 1 353 ? -35.275 -3.109 5.202 1.00 93.19 353 ARG A N 1
ATOM 2708 C CA . ARG A 1 353 ? -35.368 -4.200 4.210 1.00 93.19 353 ARG A CA 1
ATOM 2709 C C . ARG A 1 353 ? -36.677 -4.982 4.325 1.00 93.19 353 ARG A C 1
ATOM 2711 O O . ARG A 1 353 ? -37.097 -5.622 3.368 1.00 93.19 353 ARG A O 1
ATOM 2718 N N . LYS A 1 354 ? -37.297 -4.970 5.506 1.00 93.62 354 LYS A N 1
ATOM 2719 C CA . LYS A 1 354 ? -38.527 -5.710 5.827 1.00 93.62 354 LYS A CA 1
ATOM 2720 C C . LYS A 1 354 ? -39.754 -4.801 5.875 1.00 93.62 354 LYS A C 1
ATOM 2722 O O . LYS A 1 354 ? -40.878 -5.291 5.821 1.00 93.62 354 LYS A O 1
ATOM 2727 N N . THR A 1 355 ? -39.543 -3.498 6.018 1.00 93.50 355 THR A N 1
ATOM 2728 C CA . THR A 1 355 ? -40.581 -2.474 6.166 1.00 93.50 355 THR A CA 1
ATOM 2729 C C . THR A 1 355 ? -40.328 -1.318 5.197 1.00 93.50 355 THR A C 1
ATOM 2731 O O . THR A 1 355 ? -39.319 -1.287 4.510 1.00 93.50 355 THR A O 1
ATOM 2734 N N . ALA A 1 356 ? -41.246 -0.358 5.089 1.00 92.06 356 ALA A N 1
ATOM 2735 C CA . ALA A 1 356 ? -40.990 0.830 4.276 1.00 92.06 356 ALA A CA 1
ATOM 2736 C C . ALA A 1 356 ? -39.982 1.767 4.968 1.00 92.06 356 ALA A C 1
ATOM 2738 O O . ALA A 1 356 ? -40.031 1.937 6.188 1.00 92.06 356 ALA A O 1
ATOM 2739 N N . VAL A 1 357 ? -39.123 2.432 4.186 1.00 94.25 357 VAL A N 1
ATOM 2740 C CA . VAL A 1 357 ? -38.254 3.507 4.693 1.00 94.25 357 VAL A CA 1
ATOM 2741 C C . VAL A 1 357 ? -39.126 4.620 5.297 1.00 94.25 357 VAL A C 1
ATOM 2743 O O . VAL A 1 357 ? -40.041 5.100 4.619 1.00 94.25 357 VAL A O 1
ATOM 2746 N N . PRO A 1 358 ? -38.866 5.062 6.542 1.00 93.69 358 PRO A N 1
ATOM 2747 C CA . PRO A 1 358 ? -39.632 6.134 7.163 1.00 93.69 358 PRO A CA 1
ATOM 2748 C C . PRO A 1 358 ? -39.563 7.428 6.346 1.00 93.69 358 PRO A C 1
ATOM 2750 O O . PRO A 1 358 ? -38.500 7.810 5.860 1.00 93.69 358 PRO A O 1
ATOM 2753 N N . ALA A 1 359 ? -40.688 8.141 6.251 1.00 93.50 359 ALA A N 1
ATOM 2754 C CA . ALA A 1 359 ? -40.735 9.445 5.584 1.00 93.50 359 ALA A CA 1
ATOM 2755 C C . ALA A 1 359 ? -39.891 10.513 6.308 1.00 93.50 359 ALA A C 1
ATOM 2757 O O . ALA A 1 359 ? -39.341 11.403 5.667 1.00 93.50 359 ALA A O 1
ATOM 2758 N N . ASP A 1 360 ? -39.780 10.408 7.636 1.00 94.75 360 ASP A N 1
ATOM 2759 C CA . ASP A 1 360 ? -38.949 11.266 8.481 1.00 94.75 360 ASP A CA 1
ATOM 2760 C C . ASP A 1 360 ? -37.908 10.399 9.203 1.00 94.75 360 ASP A C 1
ATOM 2762 O O . ASP A 1 360 ? -38.189 9.791 10.241 1.00 94.75 360 ASP A O 1
ATOM 2766 N N . LEU A 1 361 ? -36.707 10.314 8.621 1.00 93.69 361 LEU A N 1
ATOM 2767 C CA . LEU A 1 361 ? -35.609 9.509 9.163 1.00 93.69 361 LEU A CA 1
ATOM 2768 C C . LEU A 1 361 ? -35.168 10.003 10.546 1.00 93.69 361 LEU A C 1
ATOM 2770 O O . LEU A 1 361 ? -34.822 9.185 11.395 1.00 93.69 361 LEU A O 1
ATOM 2774 N N . ALA A 1 362 ? -35.232 11.312 10.808 1.00 93.19 362 ALA A N 1
ATOM 2775 C CA . ALA A 1 362 ? -34.758 11.905 12.058 1.00 93.19 362 ALA A CA 1
ATOM 2776 C C . ALA A 1 362 ? -35.595 11.480 13.276 1.00 93.19 362 ALA A C 1
ATOM 2778 O O . ALA A 1 362 ? -35.100 11.490 14.403 1.00 93.19 362 ALA A O 1
ATOM 2779 N N . ARG A 1 363 ? -36.854 11.072 13.066 1.00 94.50 363 ARG A N 1
ATOM 2780 C CA . ARG A 1 363 ? -37.720 10.527 14.126 1.00 94.50 363 ARG A CA 1
ATOM 2781 C C . ARG A 1 363 ? -37.467 9.056 14.428 1.00 94.50 363 ARG A C 1
ATOM 2783 O O . ARG A 1 363 ? -37.962 8.563 15.441 1.00 94.50 363 ARG A O 1
ATOM 2790 N N . HIS A 1 364 ? -36.733 8.347 13.575 1.00 96.88 364 HIS A N 1
ATOM 2791 C CA . HIS A 1 364 ? -36.438 6.944 13.812 1.00 96.88 364 HIS A CA 1
ATOM 2792 C C . HIS A 1 364 ? -35.486 6.805 15.017 1.00 96.88 364 HIS A C 1
ATOM 2794 O O . HIS A 1 364 ? -34.403 7.398 14.993 1.00 96.88 364 HIS A O 1
ATOM 2800 N N . PRO A 1 365 ? -35.821 6.019 16.061 1.00 97.56 365 PRO A N 1
ATOM 2801 C CA . PRO A 1 365 ? -35.046 5.988 17.307 1.00 97.56 365 PRO A CA 1
ATOM 2802 C C . PRO A 1 365 ? -33.561 5.662 17.108 1.00 97.56 365 PRO A C 1
ATOM 2804 O O . PRO A 1 365 ? -32.699 6.329 17.677 1.00 97.56 365 PRO A O 1
ATOM 2807 N N . LEU A 1 366 ? -33.255 4.682 16.248 1.00 97.56 366 LEU A N 1
ATOM 2808 C CA . LEU A 1 366 ? -31.873 4.301 15.937 1.00 97.56 366 LEU A CA 1
ATOM 2809 C C . LEU A 1 366 ? -31.120 5.392 15.163 1.00 97.56 366 LEU A C 1
ATOM 2811 O O . LEU A 1 366 ? -29.931 5.583 15.385 1.00 97.56 366 LEU A O 1
ATOM 2815 N N . VAL A 1 367 ? -31.809 6.143 14.300 1.00 97.31 367 VAL A N 1
ATOM 2816 C CA . VAL A 1 367 ? -31.198 7.234 13.528 1.00 97.31 367 VAL A CA 1
ATOM 2817 C C . VAL A 1 367 ? -30.861 8.406 14.446 1.00 97.31 367 VAL A C 1
ATOM 2819 O O . VAL A 1 367 ? -29.728 8.881 14.449 1.00 97.31 367 VAL A O 1
ATOM 2822 N N . ALA A 1 368 ? -31.810 8.823 15.289 1.00 97.06 368 ALA A N 1
ATOM 2823 C CA . ALA A 1 368 ? -31.596 9.891 16.261 1.00 97.06 368 ALA A CA 1
ATOM 2824 C C . ALA A 1 368 ? -30.472 9.545 17.254 1.00 97.06 368 ALA A C 1
ATOM 2826 O O . ALA A 1 368 ? -29.623 10.386 17.568 1.00 97.06 368 ALA A O 1
ATOM 2827 N N . SER A 1 369 ? -30.450 8.294 17.724 1.00 98.00 369 SER A N 1
ATOM 2828 C CA . SER A 1 369 ? -29.409 7.766 18.609 1.00 98.00 369 SER A CA 1
ATOM 2829 C C . SER A 1 369 ? -28.032 7.774 17.934 1.00 98.00 369 SER A C 1
ATOM 2831 O O . SER A 1 369 ? -27.073 8.289 18.520 1.00 98.00 369 SER A O 1
ATOM 2833 N N . SER A 1 370 ? -27.952 7.297 16.687 1.00 98.06 370 SER A N 1
ATOM 2834 C CA . SER A 1 370 ? -26.723 7.253 15.887 1.00 98.06 370 SER A CA 1
ATOM 2835 C C . SER A 1 370 ? -26.163 8.658 15.645 1.00 98.06 370 SER A C 1
ATOM 2837 O O . SER A 1 370 ? -25.019 8.935 16.012 1.00 98.06 370 SER A O 1
ATOM 2839 N N . SER A 1 371 ? -26.997 9.597 15.183 1.00 97.81 371 SER A N 1
ATOM 2840 C CA . SER A 1 371 ? -26.633 11.015 15.020 1.00 97.81 371 SER A CA 1
ATOM 2841 C C . SER A 1 371 ? -26.115 11.636 16.324 1.00 97.81 371 SER A C 1
ATOM 2843 O O . SER A 1 371 ? -25.110 12.354 16.364 1.00 97.81 371 SER A O 1
ATOM 2845 N N . GLY A 1 372 ? -26.775 11.344 17.450 1.00 97.75 372 GLY A N 1
ATOM 2846 C CA . GLY A 1 372 ? -26.338 11.801 18.769 1.00 97.75 372 GLY A CA 1
ATOM 2847 C C . GLY A 1 372 ? -24.976 11.238 19.194 1.00 97.75 372 GLY A C 1
ATOM 2848 O O . GLY A 1 372 ? -24.243 11.898 19.934 1.00 97.75 372 GLY A O 1
ATOM 2849 N N . LYS A 1 373 ? -24.608 10.031 18.756 1.00 98.50 373 LYS A N 1
ATOM 2850 C CA . LYS A 1 373 ? -23.283 9.444 19.010 1.00 98.50 373 LYS A CA 1
ATOM 2851 C C . LYS A 1 373 ? -22.208 10.039 18.108 1.00 98.50 373 LYS A C 1
ATOM 2853 O O . LYS A 1 373 ? -21.165 10.413 18.634 1.00 98.50 373 LYS A O 1
ATOM 2858 N N . LEU A 1 374 ? -22.478 10.213 16.814 1.00 98.44 374 LEU A N 1
ATOM 2859 C CA . LEU A 1 374 ? -21.533 10.817 15.864 1.00 98.44 374 LEU A CA 1
ATOM 2860 C C . LEU A 1 374 ? -21.175 12.255 16.261 1.00 98.44 374 LEU A C 1
ATOM 2862 O O . LEU A 1 374 ? -19.998 12.607 16.332 1.00 98.44 374 LEU A O 1
ATOM 2866 N N . ARG A 1 375 ? -22.167 13.066 16.653 1.00 98.19 375 ARG A N 1
ATOM 2867 C CA . ARG A 1 375 ? -21.920 14.429 17.160 1.00 98.19 375 ARG A CA 1
ATOM 2868 C C . ARG A 1 375 ? -21.089 14.450 18.444 1.00 98.19 375 ARG A C 1
ATOM 2870 O O . ARG A 1 375 ? -20.235 15.320 18.605 1.00 98.19 375 ARG A O 1
ATOM 2877 N N . ARG A 1 376 ? -21.306 13.493 19.354 1.00 98.44 376 ARG A N 1
ATOM 2878 C CA . ARG A 1 376 ? -20.477 13.348 20.564 1.00 98.44 376 ARG A CA 1
ATOM 2879 C C . ARG A 1 376 ? -19.053 12.916 20.226 1.00 98.44 376 ARG A C 1
ATOM 2881 O O . ARG A 1 376 ? -18.124 13.510 20.760 1.00 98.44 376 ARG A O 1
ATOM 2888 N N . ALA A 1 377 ? -18.882 11.963 19.311 1.00 98.62 377 ALA A N 1
ATOM 2889 C CA . ALA A 1 377 ? -17.570 11.514 18.851 1.00 98.62 377 ALA A CA 1
ATOM 2890 C C . ALA A 1 377 ? -16.768 12.672 18.238 1.00 98.62 377 ALA A C 1
ATOM 2892 O O . ALA A 1 377 ? -15.592 12.839 18.550 1.00 98.62 377 ALA A O 1
ATOM 2893 N N . TYR A 1 378 ? -17.421 13.528 17.445 1.00 98.50 378 TYR A N 1
ATOM 2894 C CA . TYR A 1 378 ? -16.801 14.740 16.910 1.00 98.50 378 TYR A CA 1
ATOM 2895 C C . TYR A 1 378 ? -16.349 15.699 18.020 1.00 98.50 378 TYR A C 1
ATOM 2897 O O . TYR A 1 378 ? -15.205 16.155 18.021 1.00 98.50 378 TYR A O 1
ATOM 2905 N N . GLY A 1 379 ? -17.217 15.966 19.002 1.00 98.19 379 GLY A N 1
ATOM 2906 C CA . GLY A 1 379 ? -16.869 16.791 20.161 1.00 98.19 379 GLY A CA 1
ATOM 2907 C C . GLY A 1 379 ? -15.679 16.237 20.954 1.00 98.19 379 GLY A C 1
ATOM 2908 O O . GLY A 1 379 ? -14.801 17.000 21.356 1.00 98.19 379 GLY A O 1
ATOM 2909 N N . GLU A 1 380 ? -15.609 14.916 21.132 1.00 98.62 380 GLU A N 1
ATOM 2910 C CA . GLU A 1 380 ? -14.482 14.249 21.791 1.00 98.62 380 GLU A CA 1
ATOM 2911 C C . GLU A 1 380 ? -13.183 14.359 20.985 1.00 98.62 380 GLU A C 1
ATOM 2913 O O . GLU A 1 380 ? -12.142 14.658 21.566 1.00 98.62 380 GLU A O 1
ATOM 2918 N N . LEU A 1 381 ? -13.227 14.198 19.659 1.00 98.50 381 LEU A N 1
ATOM 2919 C CA . LEU A 1 381 ? -12.051 14.387 18.800 1.00 98.50 381 LEU A CA 1
ATOM 2920 C C . LEU A 1 381 ? -11.495 15.812 18.905 1.00 98.50 381 LEU A C 1
ATOM 2922 O O . LEU A 1 381 ? -10.286 15.991 19.052 1.00 98.50 381 LEU A O 1
ATOM 2926 N N . LEU A 1 382 ? -12.365 16.826 18.903 1.00 98.50 382 LEU A N 1
ATOM 2927 C CA . LEU A 1 382 ? -11.945 18.218 19.088 1.00 98.50 382 LEU A CA 1
ATOM 2928 C C . LEU A 1 382 ? -11.335 18.473 20.474 1.00 98.50 382 LEU A C 1
ATOM 2930 O O . LEU A 1 382 ? -10.381 19.243 20.587 1.00 98.50 382 LEU A O 1
ATOM 2934 N N . ALA A 1 383 ? -11.869 17.835 21.518 1.00 98.31 383 ALA A N 1
ATOM 2935 C CA . ALA A 1 383 ? -11.359 17.965 22.881 1.00 98.31 383 ALA A CA 1
ATOM 2936 C C . ALA A 1 383 ? -10.024 17.229 23.088 1.00 98.31 383 ALA A C 1
ATOM 2938 O O . ALA A 1 383 ? -9.163 17.710 23.823 1.00 98.31 383 ALA A O 1
ATOM 2939 N N . LEU A 1 384 ? -9.841 16.072 22.445 1.00 98.38 384 LEU A N 1
ATOM 2940 C CA . LEU A 1 384 ? -8.617 15.271 22.525 1.00 98.38 384 LEU A CA 1
ATOM 2941 C C . LEU A 1 384 ? -7.461 15.876 21.727 1.00 98.38 384 LEU A C 1
ATOM 2943 O O . LEU A 1 384 ? -6.302 15.715 22.130 1.00 98.38 384 LEU A O 1
ATOM 2947 N N . PHE A 1 385 ? -7.776 16.559 20.623 1.00 98.12 385 PHE A N 1
ATOM 2948 C CA . PHE A 1 385 ? -6.793 17.114 19.695 1.00 98.12 385 PHE A CA 1
ATOM 2949 C C . PHE A 1 385 ? -7.030 18.604 19.384 1.00 98.12 385 PHE A C 1
ATOM 2951 O O . PHE A 1 385 ? -7.177 18.999 18.220 1.00 98.12 385 PHE A O 1
ATOM 2958 N N . PRO A 1 386 ? -7.032 19.482 20.405 1.00 98.25 386 PRO A N 1
ATOM 2959 C CA . PRO A 1 386 ? -7.258 20.913 20.210 1.00 98.25 386 PRO A CA 1
ATOM 2960 C C . PRO A 1 386 ? -6.178 21.577 19.342 1.00 98.25 386 PRO A C 1
ATOM 2962 O O . PRO A 1 386 ? -6.442 22.601 18.710 1.00 98.25 386 PRO A O 1
ATOM 2965 N N . GLN A 1 387 ? -4.981 20.993 19.283 1.00 98.00 387 GLN A N 1
ATOM 2966 C CA . GLN A 1 387 ? -3.819 21.485 18.547 1.00 98.00 387 GLN A CA 1
ATOM 2967 C C . GLN A 1 387 ? -3.800 21.114 17.055 1.00 98.00 387 GLN A C 1
ATOM 2969 O O . GLN A 1 387 ? -2.897 21.554 16.348 1.00 98.00 387 GLN A O 1
ATOM 2974 N N . GLU A 1 388 ? -4.749 20.304 16.572 1.00 98.19 388 GLU A N 1
ATOM 2975 C CA . GLU A 1 388 ? -4.825 19.957 15.146 1.00 98.19 388 GLU A CA 1
ATOM 2976 C C . GLU A 1 388 ? -5.097 21.182 14.274 1.00 98.19 388 GLU A C 1
ATOM 2978 O O . GLU A 1 388 ? -5.724 22.163 14.705 1.00 98.19 388 GLU A O 1
ATOM 2983 N N . ASP A 1 389 ? -4.624 21.111 13.033 1.00 97.38 389 ASP A N 1
ATOM 2984 C CA . ASP A 1 389 ? -4.858 22.155 12.048 1.00 97.38 389 ASP A CA 1
ATOM 2985 C C . ASP A 1 389 ? -6.324 22.179 11.573 1.00 97.38 389 ASP A C 1
ATOM 2987 O O . ASP A 1 389 ? -7.151 21.321 11.900 1.00 97.38 389 ASP A O 1
ATOM 2991 N N . ALA A 1 390 ? -6.674 23.231 10.830 1.00 97.94 390 ALA A N 1
ATOM 2992 C CA . ALA A 1 390 ? -8.029 23.408 10.324 1.00 97.94 390 ALA A CA 1
ATOM 2993 C C . ALA A 1 390 ? -8.437 22.306 9.331 1.00 97.94 390 ALA A C 1
ATOM 2995 O O . ALA A 1 390 ? -9.620 21.975 9.259 1.00 97.94 390 ALA A O 1
ATOM 2996 N N . HIS A 1 391 ? -7.477 21.732 8.598 1.00 97.62 391 HIS A N 1
ATOM 2997 C CA . HIS A 1 391 ? -7.720 20.687 7.607 1.00 97.62 391 HIS A CA 1
ATOM 2998 C C . HIS A 1 391 ? -8.147 19.383 8.285 1.00 97.62 391 HIS A C 1
ATOM 3000 O O . HIS A 1 391 ? -9.227 18.870 8.006 1.00 97.62 391 HIS A O 1
ATOM 3006 N N . ASN A 1 392 ? -7.382 18.896 9.260 1.00 98.12 392 ASN A N 1
ATOM 3007 C CA . ASN A 1 392 ? -7.713 17.664 9.978 1.00 98.12 392 ASN A CA 1
ATOM 3008 C C . ASN A 1 392 ? -8.964 17.806 10.849 1.00 98.12 392 ASN A C 1
ATOM 3010 O O . ASN A 1 392 ? -9.766 16.876 10.934 1.00 98.12 392 ASN A O 1
ATOM 3014 N N . LYS A 1 393 ? -9.210 18.987 11.428 1.00 98.38 393 LYS A N 1
ATOM 3015 C CA . LYS A 1 393 ? -10.489 19.268 12.104 1.00 98.38 393 LYS A CA 1
ATOM 3016 C C . LYS A 1 393 ? -11.676 19.245 11.138 1.00 98.38 393 LYS A C 1
ATOM 3018 O O . LYS A 1 393 ? -12.756 18.799 11.530 1.00 98.38 393 LYS A O 1
ATOM 3023 N N . ALA A 1 394 ? -11.488 19.707 9.899 1.00 97.69 394 ALA A N 1
ATOM 3024 C CA . ALA A 1 394 ? -12.497 19.586 8.850 1.00 97.69 394 ALA A CA 1
ATOM 3025 C C . ALA A 1 394 ? -12.695 18.124 8.432 1.00 97.69 394 ALA A C 1
ATOM 3027 O O . ALA A 1 394 ? -13.840 17.706 8.313 1.00 97.69 394 ALA A O 1
ATOM 3028 N N . ALA A 1 395 ? -11.627 17.328 8.322 1.00 97.94 395 ALA A N 1
ATOM 3029 C CA . ALA A 1 395 ? -11.726 15.889 8.076 1.00 97.94 395 ALA A CA 1
ATOM 3030 C C . ALA A 1 395 ? -12.551 15.180 9.164 1.00 97.94 395 ALA A C 1
ATOM 3032 O O . ALA A 1 395 ? -13.492 14.458 8.842 1.00 97.94 395 ALA A O 1
ATOM 3033 N N . PHE A 1 396 ? -12.284 15.444 10.452 1.00 98.31 396 PHE A N 1
ATOM 3034 C CA . PHE A 1 396 ? -13.065 14.866 11.560 1.00 98.31 396 PHE A CA 1
ATOM 3035 C C . PHE A 1 396 ? -14.560 15.159 11.427 1.00 98.31 396 PHE A C 1
ATOM 3037 O O . PHE A 1 396 ? -15.391 14.289 11.682 1.00 98.31 396 PHE A O 1
ATOM 3044 N N . PHE A 1 397 ? -14.894 16.395 11.049 1.00 97.88 397 PHE A N 1
ATOM 3045 C CA . PHE A 1 397 ? -16.272 16.802 10.825 1.00 97.88 397 PHE A CA 1
ATOM 3046 C C . PHE A 1 397 ? -16.863 16.091 9.608 1.00 97.88 397 PHE A C 1
ATOM 3048 O O . PHE A 1 397 ? -17.914 15.472 9.728 1.00 97.88 397 PHE A O 1
ATOM 3055 N N . ASP A 1 398 ? -16.191 16.151 8.460 1.00 97.12 398 ASP A N 1
ATOM 3056 C CA . ASP A 1 398 ? -16.715 15.659 7.188 1.00 97.12 398 ASP A CA 1
ATOM 3057 C C . ASP A 1 398 ? -16.969 14.144 7.224 1.00 97.12 398 ASP A C 1
ATOM 3059 O O . ASP A 1 398 ? -18.036 13.718 6.789 1.00 97.12 398 ASP A O 1
ATOM 3063 N N . TYR A 1 399 ? -16.078 13.334 7.813 1.00 97.75 399 TYR A N 1
ATOM 3064 C CA . TYR A 1 399 ? -16.307 11.888 7.977 1.00 97.75 399 TYR A CA 1
ATOM 3065 C C . TYR A 1 399 ? -17.529 11.582 8.853 1.00 97.75 399 TYR A C 1
ATOM 3067 O O . TYR A 1 399 ? -18.405 10.810 8.467 1.00 97.75 399 TYR A O 1
ATOM 3075 N N . LEU A 1 400 ? -17.614 12.192 10.040 1.00 97.88 400 LEU A N 1
ATOM 3076 C CA . LEU A 1 400 ? -18.688 11.889 10.993 1.00 97.88 400 LEU A CA 1
ATOM 3077 C C . LEU A 1 400 ? -20.038 12.471 10.560 1.00 97.88 400 LEU A C 1
ATOM 3079 O O . LEU A 1 400 ? -21.075 11.878 10.842 1.00 97.88 400 LEU A O 1
ATOM 3083 N N . CYS A 1 401 ? -20.023 13.605 9.864 1.00 96.19 401 CYS A N 1
ATOM 3084 C CA . CYS A 1 401 ? -21.208 14.258 9.322 1.00 96.19 401 CYS A CA 1
ATOM 3085 C C . CYS A 1 401 ? -21.733 13.516 8.086 1.00 96.19 401 CYS A C 1
ATOM 3087 O O . CYS A 1 401 ? -22.918 13.218 8.018 1.00 96.19 401 CYS A O 1
ATOM 3089 N N . ALA A 1 402 ? -20.857 13.114 7.157 1.00 96.38 402 ALA A N 1
ATOM 3090 C CA . ALA A 1 402 ? -21.249 12.320 5.991 1.00 96.38 402 ALA A CA 1
ATOM 3091 C C . ALA A 1 402 ? -21.782 10.928 6.365 1.00 96.38 402 ALA A C 1
ATOM 3093 O O . ALA A 1 402 ? -22.563 10.340 5.611 1.00 96.38 402 ALA A O 1
ATOM 3094 N N . MET A 1 403 ? -21.388 10.399 7.526 1.00 96.19 403 MET A N 1
ATOM 3095 C CA . MET A 1 403 ? -21.955 9.167 8.064 1.00 96.19 403 MET A CA 1
ATOM 3096 C C . MET A 1 403 ? -23.344 9.365 8.686 1.00 96.19 403 MET A C 1
ATOM 3098 O O . MET A 1 403 ? -24.101 8.402 8.786 1.00 96.19 403 MET A O 1
ATOM 3102 N N . ASP A 1 404 ? -23.723 10.582 9.078 1.00 93.50 404 ASP A N 1
ATOM 3103 C CA . ASP A 1 404 ? -25.040 10.864 9.653 1.00 93.50 404 ASP A CA 1
ATOM 3104 C C . ASP A 1 404 ? -26.167 10.692 8.603 1.00 93.50 404 ASP A C 1
ATOM 3106 O O . ASP A 1 404 ? -25.985 10.821 7.387 1.00 93.50 404 ASP A O 1
ATOM 3110 N N . PHE A 1 405 ? -27.363 10.328 9.064 1.00 82.88 405 PHE A N 1
ATOM 3111 C CA . PHE A 1 405 ? -28.577 10.307 8.240 1.00 82.88 405 PHE A CA 1
ATOM 3112 C C . PHE A 1 405 ? -29.229 11.689 8.111 1.00 82.88 405 PHE A C 1
ATOM 3114 O O . PHE A 1 405 ? -30.052 11.852 7.207 1.00 82.88 405 PHE A O 1
ATOM 3121 N N . ILE A 1 406 ? -28.940 12.609 9.042 1.00 80.44 406 ILE A N 1
ATOM 3122 C CA . ILE A 1 406 ? -29.665 13.876 9.251 1.00 80.44 406 ILE A CA 1
ATOM 3123 C C . ILE A 1 406 ? -28.889 15.071 8.708 1.00 80.44 406 ILE A C 1
ATOM 3125 O O . ILE A 1 406 ? -27.688 15.182 9.034 1.00 80.44 406 ILE A O 1
#